Protein AF-0000000086879269 (afdb_homodimer)

Radius of gyration: 30.21 Å; Cα contacts (8 Å, |Δi|>4): 1258; chains: 2; bounding box: 96×82×68 Å

Nearest PDB structures (foldseek):
  4rk1-assembly2_D  TM=8.092E-01  e=7.010E-19  Enterococcus faecium DO
  1jhz-assembly1_B  TM=7.461E-01  e=8.870E-19  Escherichia coli
  3jvd-assembly1_B  TM=8.008E-01  e=9.709E-16  Corynebacterium glutamicum
  3jy6-assembly2_D  TM=7.521E-01  e=4.993E-14  Levilactobacillus brevis ATCC 367
  3bil-assembly1_B  TM=8.137E-01  e=2.888E-12  Corynebacterium glutamicum ATCC 13032

pLDDT: mean 89.55, std 13.69, range [25.91, 98.94]

Sequence (674 aa):
MRDIADRLGVSSVTVSKALNDKDGVSGELKEKIKVLAVQMGYRYNAAARSMKEGLTHNIGVIIPERFTGPTQSFYVRVFQRITKHLEDQGYYGILHILNVEDEEELTLPKLYSDSKVDGFIVLGQISKEYIELVQSMDVPKMFLDFYDEHSEIDSVVTDNFYAAYELTNYLVQQGHRSIAYVGNLYSTSSIQDRFLGYYKSLLEHRLPMNQDLVLNDRDERGTFIEIDLPEQLPTAFVCNCDQVAHLLVQKLTSMGIQVPLQCSVVGFDNDIYATLSDPKLTTVEVDIEQMARTAVQSMLKKIENPHRSFGRVHVKGNIIYRDSVSAAPALSDAASNMRDIADRLGVSSVTVSKALNDKDGVSGELKEKIKVLAVQMGYRYNAAARSMKEGLTHNIGVIIPERFTGPTQSFYVRVFQRITKHLEDQGYYGILHILNVEDEEELTLPKLYSDSKVDGFIVLGQISKEYIELVQSMDVPKMFLDFYDEHSEIDSVVTDNFYAAYELTNYLVQQGHRSIAYVGNLYSTSSIQDRFLGYYKSLLEHRLPMNQDLVLNDRDERGTFIEIDLPEQLPTAFVCNCDQVAHLLVQKLTSMGIQVPLQCSVVGFDNDIYATLSDPKLTTVEVDIEQMARTAVQSMLKKIENPHRSFGRVHVKGNIIYRDSVSAAPALSDAASN

Foldseek 3Di:
DVVLCVVVVHDPVQLVCLCVVHPDHDPVVSVVSVVVCVVVVVPVPCCVVCVVVVALLEEEEEEEPLQVDDPPGLQVVLQVLLQVLSVVVVHGYDYDHQYPVCLVVLPDDPCQVVVNHQEYEYEDDGDPVNVVSNVPRPHQYAYEQADDPPQQHEYEHAQLQQLLLVVLLVQVVLVFQFEAEEADCQAGRSSVSSVNSNVVNCVVVVRDDDPLRYWYQADNVRHGDDTDADPDHGQEYEYAALVSQQVVCVVCVVVVHDFNARHFYAHEQPDPSQVVHVVRHWYKHDPSNVSSNVVNVVSVVCSVPVPDHDGYHYDYIDIDDTRRHHRHDDPPPPVVD/DVVLCVVVVHDPVQLVCLCVVHPDHDPVVSVVSVVVCVVVVVPVPCCVVCVVVVALLEEEEEEEPLQVDDPPGLQVVLQVLLQVLSVVVVHGYDYDHQYPVCLVVLPDDPCQVVVNHQEYEYEDDGDPVNVVSNVPRPHQYAYEQADDPPQQHEYEHAQLQQLLLVVLLVQVVLVFQFEAEEADCQAGRSSVSSVNSNVVNCVVVVRDDDPLRYWYQADNVRHGDDTDADPDHGQEYEYAALVSQQVVCVVCVVVVHDFNQRHFYAHEQPDPSQVVHVVRHWYKHDPSNVSSNVVNVVSVVCSVPVPDHDGYHYDYIDIDDTRRHHRGDDPPPPVVD

Structure (mmCIF, N/CA/C/O backbone):
data_AF-0000000086879269-model_v1
#
loop_
_entity.id
_entity.type
_entity.pdbx_description
1 polymer 'LacI family DNA-binding transcriptional regulator'
#
loop_
_atom_site.group_PDB
_atom_site.id
_atom_site.type_symbol
_atom_site.label_atom_id
_atom_site.label_alt_id
_atom_site.label_comp_id
_atom_site.label_asym_id
_atom_site.label_entity_id
_atom_site.label_seq_id
_atom_site.pdbx_PDB_ins_code
_atom_site.Cartn_x
_atom_site.Cartn_y
_atom_site.Cartn_z
_atom_site.occupancy
_atom_site.B_iso_or_equiv
_atom_site.auth_seq_id
_atom_site.auth_comp_id
_atom_site.auth_asym_id
_atom_site.auth_atom_id
_atom_site.pdbx_PDB_model_num
ATOM 1 N N . MET A 1 1 ? 41.25 -26.234 -21.75 1 72.81 1 MET A N 1
ATOM 2 C CA . MET A 1 1 ? 42.312 -25.375 -21.219 1 72.81 1 MET A CA 1
ATOM 3 C C . MET A 1 1 ? 43.688 -25.938 -21.594 1 72.81 1 MET A C 1
ATOM 5 O O . MET A 1 1 ? 44.594 -25.203 -22.031 1 72.81 1 MET A O 1
ATOM 9 N N . ARG A 1 2 ? 43.812 -27.203 -21.5 1 80.25 2 ARG A N 1
ATOM 10 C CA . ARG A 1 2 ? 45.094 -27.797 -21.797 1 80.25 2 ARG A CA 1
ATOM 11 C C . ARG A 1 2 ? 45.438 -27.688 -23.281 1 80.25 2 ARG A C 1
ATOM 13 O O . ARG A 1 2 ? 46.562 -27.406 -23.641 1 80.25 2 ARG A O 1
ATOM 20 N N . ASP A 1 3 ? 44.438 -27.828 -24.062 1 81.19 3 ASP A N 1
ATOM 21 C CA . ASP A 1 3 ? 44.625 -27.75 -25.5 1 81.19 3 ASP A CA 1
ATOM 22 C C . ASP A 1 3 ? 45.062 -26.344 -25.922 1 81.19 3 ASP A C 1
ATOM 24 O O . ASP A 1 3 ? 45.938 -26.188 -26.766 1 81.19 3 ASP A O 1
ATOM 28 N N . ILE A 1 4 ? 44.438 -25.375 -25.25 1 84.12 4 ILE A N 1
ATOM 29 C CA . ILE A 1 4 ? 44.781 -23.984 -25.531 1 84.12 4 ILE A CA 1
ATOM 30 C C . ILE A 1 4 ? 46.219 -23.703 -25.062 1 84.12 4 ILE A C 1
ATOM 32 O O . ILE A 1 4 ? 46.969 -23.047 -25.766 1 84.12 4 ILE A O 1
ATOM 36 N N . ALA A 1 5 ? 46.5 -24.219 -23.953 1 86.5 5 ALA A N 1
ATOM 37 C CA . ALA A 1 5 ? 47.844 -24.078 -23.391 1 86.5 5 ALA A CA 1
ATOM 38 C C . ALA A 1 5 ? 48.906 -24.656 -24.312 1 86.5 5 ALA A C 1
ATOM 40 O O . ALA A 1 5 ? 49.938 -24.016 -24.578 1 86.5 5 ALA A O 1
ATOM 41 N N . ASP A 1 6 ? 48.625 -25.766 -24.812 1 85.38 6 ASP A N 1
ATOM 42 C CA . ASP A 1 6 ? 49.562 -26.469 -25.688 1 85.38 6 ASP A CA 1
ATOM 43 C C . ASP A 1 6 ? 49.75 -25.719 -27 1 85.38 6 ASP A C 1
ATOM 45 O O . ASP A 1 6 ? 50.875 -25.625 -27.5 1 85.38 6 ASP A O 1
ATOM 49 N N . ARG A 1 7 ? 48.688 -25.141 -27.438 1 84.25 7 ARG A N 1
ATOM 50 C CA . ARG A 1 7 ? 48.719 -24.469 -28.719 1 84.25 7 ARG A CA 1
ATOM 51 C C . ARG A 1 7 ? 49.5 -23.156 -28.625 1 84.25 7 ARG A C 1
ATOM 53 O O . ARG A 1 7 ? 50.125 -22.734 -29.594 1 84.25 7 ARG A O 1
ATOM 60 N N . LEU A 1 8 ? 49.375 -22.547 -27.453 1 85.56 8 LEU A N 1
ATOM 61 C CA . LEU A 1 8 ? 50 -21.234 -27.297 1 85.56 8 LEU A CA 1
ATOM 62 C C . LEU A 1 8 ? 51.312 -21.328 -26.562 1 85.56 8 LEU A C 1
ATOM 64 O O . LEU A 1 8 ? 52.031 -20.344 -26.438 1 85.56 8 LEU A O 1
ATOM 68 N N . GLY A 1 9 ? 51.656 -22.656 -26.141 1 88.31 9 GLY A N 1
ATOM 69 C CA . GLY A 1 9 ? 52.906 -22.875 -25.438 1 88.31 9 GLY A CA 1
ATOM 70 C C . GLY A 1 9 ? 52.938 -22.203 -24.078 1 88.31 9 GLY A C 1
ATOM 71 O O . GLY A 1 9 ? 54 -21.688 -23.656 1 88.31 9 GLY A O 1
ATOM 72 N N . VAL A 1 10 ? 51.844 -22.047 -23.531 1 86.12 10 VAL A N 1
ATOM 73 C CA . VAL A 1 10 ? 51.781 -21.484 -22.188 1 86.12 10 VAL A CA 1
ATOM 74 C C . VAL A 1 10 ? 51.25 -22.531 -21.203 1 86.12 10 VAL A C 1
ATOM 76 O O . VAL A 1 10 ? 50.781 -23.609 -21.625 1 86.12 10 VAL A O 1
ATOM 79 N N . SER A 1 11 ? 51.406 -22.266 -19.953 1 83.75 11 SER A N 1
ATOM 80 C CA . SER A 1 11 ? 50.875 -23.203 -18.969 1 83.75 11 SER A CA 1
ATOM 81 C C . SER A 1 11 ? 49.344 -23.156 -18.922 1 83.75 11 SER A C 1
ATOM 83 O O . SER A 1 11 ? 48.75 -22.156 -19.281 1 83.75 11 SER A O 1
ATOM 85 N N . SER A 1 12 ? 48.75 -24.281 -18.469 1 82.56 12 SER A N 1
ATOM 86 C CA . SER A 1 12 ? 47.312 -24.312 -18.281 1 82.56 12 SER A CA 1
ATOM 87 C C . SER A 1 12 ? 46.875 -23.281 -17.25 1 82.56 12 SER A C 1
ATOM 89 O O . SER A 1 12 ? 45.75 -22.75 -17.328 1 82.56 12 SER A O 1
ATOM 91 N N . VAL A 1 13 ? 47.781 -22.938 -16.375 1 83.31 13 VAL A N 1
ATOM 92 C CA . VAL A 1 13 ? 47.531 -21.922 -15.359 1 83.31 13 VAL A CA 1
ATOM 93 C C . VAL A 1 13 ? 47.438 -20.547 -16.016 1 83.31 13 VAL A C 1
ATOM 95 O O . VAL A 1 13 ? 46.562 -19.734 -15.672 1 83.31 13 VAL A O 1
ATOM 98 N N . THR A 1 14 ? 48.25 -20.328 -16.922 1 84.06 14 THR A N 1
ATOM 99 C CA . THR A 1 14 ? 48.281 -19.062 -17.656 1 84.06 14 THR A CA 1
ATOM 100 C C . THR A 1 14 ? 47.031 -18.891 -18.484 1 84.06 14 THR A C 1
ATOM 102 O O . THR A 1 14 ? 46.438 -17.797 -18.547 1 84.06 14 THR A O 1
ATOM 105 N N . VAL A 1 15 ? 46.562 -20 -19.078 1 81.56 15 VAL A N 1
ATOM 106 C CA . VAL A 1 15 ? 45.312 -19.969 -19.859 1 81.56 15 VAL A CA 1
ATOM 107 C C . VAL A 1 15 ? 44.125 -19.672 -18.938 1 81.56 15 VAL A C 1
ATOM 109 O O . VAL A 1 15 ? 43.281 -18.844 -19.266 1 81.56 15 VAL A O 1
ATOM 112 N N . SER A 1 16 ? 44.156 -20.25 -17.766 1 78.12 16 SER A N 1
ATOM 113 C CA . SER A 1 16 ? 43.094 -20.047 -16.781 1 78.12 16 SER A CA 1
ATOM 114 C C . SER A 1 16 ? 43.062 -18.594 -16.297 1 78.12 16 SER A C 1
ATOM 116 O O . SER A 1 16 ? 42 -17.984 -16.234 1 78.12 16 SER A O 1
ATOM 118 N N . LYS A 1 17 ? 44.219 -18.062 -16.078 1 80.62 17 LYS A N 1
ATOM 119 C CA . LYS A 1 17 ? 44.312 -16.672 -15.633 1 80.62 17 LYS A CA 1
ATOM 120 C C . LYS A 1 17 ? 43.844 -15.711 -16.719 1 80.62 17 LYS A C 1
ATOM 122 O O . LYS A 1 17 ? 43.125 -14.75 -16.422 1 80.62 17 LYS A O 1
ATOM 127 N N . ALA A 1 18 ? 44.188 -15.992 -17.891 1 79.25 18 ALA A N 1
ATOM 128 C CA . ALA A 1 18 ? 43.875 -15.133 -19.016 1 79.25 18 ALA A CA 1
ATOM 129 C C . ALA A 1 18 ? 42.375 -15.148 -19.297 1 79.25 18 ALA A C 1
ATOM 131 O O . ALA A 1 18 ? 41.75 -14.094 -19.5 1 79.25 18 ALA A O 1
ATOM 132 N N . LEU A 1 19 ? 41.812 -16.328 -19.234 1 77.12 19 LEU A N 1
ATOM 133 C CA . LEU A 1 19 ? 40.375 -16.484 -19.562 1 77.12 19 LEU A CA 1
ATOM 134 C C . LEU A 1 19 ? 39.5 -15.883 -18.469 1 77.12 19 LEU A C 1
ATOM 136 O O . LEU A 1 19 ? 38.406 -15.422 -18.734 1 77.12 19 LEU A O 1
ATOM 140 N N . ASN A 1 20 ? 40.125 -15.781 -17.266 1 72.5 20 ASN A N 1
ATOM 141 C CA . ASN A 1 20 ? 39.406 -15.273 -16.109 1 72.5 20 ASN A CA 1
ATOM 142 C C . ASN A 1 20 ? 39.812 -13.844 -15.766 1 72.5 20 ASN A C 1
ATOM 144 O O . ASN A 1 20 ? 39.531 -13.352 -14.68 1 72.5 20 ASN A O 1
ATOM 148 N N . ASP A 1 21 ? 40.531 -13.266 -16.578 1 74.5 21 ASP A N 1
ATOM 149 C CA . ASP A 1 21 ? 41.031 -11.891 -16.5 1 74.5 21 ASP A CA 1
ATOM 150 C C . ASP A 1 21 ? 41.75 -11.648 -15.164 1 74.5 21 ASP A C 1
ATOM 152 O O . ASP A 1 21 ? 41.594 -10.594 -14.555 1 74.5 21 ASP A O 1
ATOM 156 N N . LYS A 1 22 ? 42.406 -12.648 -14.805 1 74.06 22 LYS A N 1
ATOM 157 C CA . LYS A 1 22 ? 43.219 -12.523 -13.594 1 74.06 22 LYS A CA 1
ATOM 158 C C . LYS A 1 22 ? 44.562 -11.898 -13.906 1 74.06 22 LYS A C 1
ATOM 160 O O . LYS A 1 22 ? 45 -11.883 -15.055 1 74.06 22 LYS A O 1
ATOM 165 N N . ASP A 1 23 ? 45.188 -11.469 -12.844 1 79.38 23 ASP A N 1
ATOM 166 C CA . ASP A 1 23 ? 46.5 -10.836 -12.977 1 79.38 23 ASP A CA 1
ATOM 167 C C . ASP A 1 23 ? 47.562 -11.867 -13.297 1 79.38 23 ASP A C 1
ATOM 169 O O . ASP A 1 23 ? 47.375 -13.062 -13.07 1 79.38 23 ASP A O 1
ATOM 173 N N . GLY A 1 24 ? 48.719 -11.367 -14.109 1 80.94 24 GLY A N 1
ATOM 174 C CA . GLY A 1 24 ? 49.875 -12.227 -14.352 1 80.94 24 GLY A CA 1
ATOM 175 C C . GLY A 1 24 ? 50 -12.641 -15.805 1 80.94 24 GLY A C 1
ATOM 176 O O . GLY A 1 24 ? 50.938 -13.367 -16.156 1 80.94 24 GLY A O 1
ATOM 177 N N . VAL A 1 25 ? 48.938 -12.195 -16.547 1 81.25 25 VAL A N 1
ATOM 178 C CA . VAL A 1 25 ? 49 -12.453 -17.984 1 81.25 25 VAL A CA 1
ATOM 179 C C . VAL A 1 25 ? 48.938 -11.133 -18.75 1 81.25 25 VAL A C 1
ATOM 181 O O . VAL A 1 25 ? 48.094 -10.281 -18.438 1 81.25 25 VAL A O 1
ATOM 184 N N . SER A 1 26 ? 49.844 -10.906 -19.609 1 82.19 26 SER A N 1
ATOM 185 C CA . SER A 1 26 ? 49.875 -9.664 -20.391 1 82.19 26 SER A CA 1
ATOM 186 C C . SER A 1 26 ? 48.625 -9.508 -21.234 1 82.19 26 SER A C 1
ATOM 188 O O . SER A 1 26 ? 48 -10.5 -21.609 1 82.19 26 SER A O 1
ATOM 190 N N . GLY A 1 27 ? 48.219 -8.32 -21.469 1 82.81 27 GLY A N 1
ATOM 191 C CA . GLY A 1 27 ? 47.031 -8.039 -22.266 1 82.81 27 GLY A CA 1
ATOM 192 C C . GLY A 1 27 ? 47.031 -8.703 -23.625 1 82.81 27 GLY A C 1
ATOM 193 O O . GLY A 1 27 ? 46.031 -9.234 -24.078 1 82.81 27 GLY A O 1
ATOM 194 N N . GLU A 1 28 ? 48.156 -8.656 -24.172 1 82 28 GLU A N 1
ATOM 195 C CA . GLU A 1 28 ? 48.344 -9.242 -25.5 1 82 28 GLU A CA 1
ATOM 196 C C . GLU A 1 28 ? 48.125 -10.75 -25.469 1 82 28 GLU A C 1
ATOM 198 O O . GLU A 1 28 ? 47.438 -11.305 -26.328 1 82 28 GLU A O 1
ATOM 203 N N . LEU A 1 29 ? 48.719 -11.391 -24.516 1 83.88 29 LEU A N 1
ATOM 204 C CA . LEU A 1 29 ? 48.562 -12.844 -24.391 1 83.88 29 LEU A CA 1
ATOM 205 C C . LEU A 1 29 ? 47.156 -13.211 -23.984 1 83.88 29 LEU A C 1
ATOM 207 O O . LEU A 1 29 ? 46.594 -14.211 -24.469 1 83.88 29 LEU A O 1
ATOM 211 N N . LYS A 1 30 ? 46.438 -12.445 -23.156 1 84.19 30 LYS A N 1
ATOM 212 C CA . LYS A 1 30 ? 45.062 -12.625 -22.781 1 84.19 30 LYS A CA 1
ATOM 213 C C . LYS A 1 30 ? 44.156 -12.641 -24 1 84.19 30 LYS A C 1
ATOM 215 O O . LYS A 1 30 ? 43.281 -13.5 -24.141 1 84.19 30 LYS A O 1
ATOM 220 N N . GLU A 1 31 ? 44.438 -11.688 -24.812 1 83.06 31 GLU A N 1
ATOM 221 C CA . GLU A 1 31 ? 43.656 -11.586 -26.031 1 83.06 31 GLU A CA 1
ATOM 222 C C . GLU A 1 31 ? 43.875 -12.789 -26.938 1 83.06 31 GLU A C 1
ATOM 224 O O . GLU A 1 31 ? 42.938 -13.328 -27.516 1 83.06 31 GLU A O 1
ATOM 229 N N . LYS A 1 32 ? 45.062 -13.211 -27.109 1 84.88 32 LYS A N 1
ATOM 230 C CA . LYS A 1 32 ? 45.406 -14.359 -27.953 1 84.88 32 LYS A CA 1
ATOM 231 C C . LYS A 1 32 ? 44.75 -15.633 -27.438 1 84.88 32 LYS A C 1
ATOM 233 O O . LYS A 1 32 ? 44.25 -16.438 -28.219 1 84.88 32 LYS A O 1
ATOM 238 N N . ILE A 1 33 ? 44.781 -15.758 -26.109 1 84.19 33 ILE A N 1
ATOM 239 C CA . ILE A 1 33 ? 44.188 -16.938 -25.484 1 84.19 33 ILE A CA 1
ATOM 240 C C . ILE A 1 33 ? 42.656 -16.922 -25.688 1 84.19 33 ILE A C 1
ATOM 242 O O . ILE A 1 33 ? 42.094 -17.938 -26.047 1 84.19 33 ILE A O 1
ATOM 246 N N . LYS A 1 34 ? 42.062 -15.711 -25.562 1 79.44 34 LYS A N 1
ATOM 247 C CA . LYS A 1 34 ? 40.625 -15.594 -25.703 1 79.44 34 LYS A CA 1
ATOM 248 C C . LYS A 1 34 ? 40.188 -15.852 -27.141 1 79.44 34 LYS A C 1
ATOM 250 O O . LYS A 1 34 ? 39.188 -16.547 -27.375 1 79.44 34 LYS A O 1
ATOM 255 N N . VAL A 1 35 ? 40.906 -15.32 -28.016 1 79.88 35 VAL A N 1
ATOM 256 C CA . VAL A 1 35 ? 40.625 -15.5 -29.422 1 79.88 35 VAL A CA 1
ATOM 257 C C . VAL A 1 35 ? 40.781 -16.984 -29.797 1 79.88 35 VAL A C 1
ATOM 259 O O . VAL A 1 35 ? 39.906 -17.547 -30.484 1 79.88 35 VAL A O 1
ATOM 262 N N . LEU A 1 36 ? 41.844 -17.594 -29.359 1 81 36 LEU A N 1
ATOM 263 C CA . LEU A 1 36 ? 42.062 -19 -29.672 1 81 36 LEU A CA 1
ATOM 264 C C . LEU A 1 36 ? 41 -19.891 -29 1 81 36 LEU A C 1
ATOM 266 O O . LEU A 1 36 ? 40.562 -20.875 -29.594 1 81 36 LEU A O 1
ATOM 270 N N . ALA A 1 37 ? 40.688 -19.516 -27.75 1 76.69 37 ALA A N 1
ATOM 271 C CA . ALA A 1 37 ? 39.625 -20.25 -27.047 1 76.69 37 ALA A CA 1
ATOM 272 C C . ALA A 1 37 ? 38.344 -20.266 -27.844 1 76.69 37 ALA A C 1
ATOM 274 O O . ALA A 1 37 ? 37.688 -21.312 -27.969 1 76.69 37 ALA A O 1
ATOM 275 N N . VAL A 1 38 ? 38.031 -19.125 -28.391 1 71.69 38 VAL A N 1
ATOM 276 C CA . VAL A 1 38 ? 36.844 -19 -29.219 1 71.69 38 VAL A CA 1
ATOM 277 C C . VAL A 1 38 ? 36.969 -19.844 -30.469 1 71.69 38 VAL A C 1
ATOM 279 O O . VAL A 1 38 ? 36.062 -20.562 -30.859 1 71.69 38 VAL A O 1
ATOM 282 N N . GLN A 1 39 ? 38.062 -19.797 -31.094 1 74.69 39 GLN A N 1
ATOM 283 C CA . GLN A 1 39 ? 38.344 -20.5 -32.344 1 74.69 39 GLN A CA 1
ATOM 284 C C . GLN A 1 39 ? 38.312 -22.016 -32.125 1 74.69 39 GLN A C 1
ATOM 286 O O . GLN A 1 39 ? 37.875 -22.766 -33.031 1 74.69 39 GLN A O 1
ATOM 291 N N . MET A 1 40 ? 38.812 -22.469 -31.047 1 71.44 40 MET A N 1
ATOM 292 C CA . MET A 1 40 ? 38.875 -23.891 -30.75 1 71.44 40 MET A CA 1
ATOM 293 C C . MET A 1 40 ? 37.562 -24.391 -30.172 1 71.44 40 MET A C 1
ATOM 295 O O . MET A 1 40 ? 37.438 -25.547 -29.797 1 71.44 40 MET A O 1
ATOM 299 N N . GLY A 1 41 ? 36.656 -23.578 -30.219 1 60.38 41 GLY A N 1
ATOM 300 C CA . GLY A 1 41 ? 35.312 -23.922 -29.719 1 60.38 41 GLY A CA 1
ATOM 301 C C . GLY A 1 41 ? 35.25 -24.016 -28.219 1 60.38 41 GLY A C 1
ATOM 302 O O . GLY A 1 41 ? 34.406 -24.734 -27.672 1 60.38 41 GLY A O 1
ATOM 303 N N . TYR A 1 42 ? 36.344 -23.734 -27.75 1 49 42 TYR A N 1
ATOM 304 C CA . TYR A 1 42 ? 36.312 -23.672 -26.297 1 49 42 TYR A CA 1
ATOM 305 C C . TYR A 1 42 ? 35.188 -22.75 -25.828 1 49 42 TYR A C 1
ATOM 307 O O . TYR A 1 42 ? 35.219 -21.547 -26.109 1 49 42 TYR A O 1
ATOM 315 N N . ARG A 1 43 ? 34.094 -23.266 -26 1 43.94 43 ARG A N 1
ATOM 316 C CA . ARG A 1 43 ? 33.031 -22.531 -25.359 1 43.94 43 ARG A CA 1
ATOM 317 C C . ARG A 1 43 ? 33.281 -22.344 -23.875 1 43.94 43 ARG A C 1
ATOM 319 O O . ARG A 1 43 ? 33.531 -23.312 -23.141 1 43.94 43 ARG A O 1
ATOM 326 N N . TYR A 1 44 ? 33.969 -21.344 -23.578 1 40.06 44 TYR A N 1
ATOM 327 C CA . TYR A 1 44 ? 33.938 -21.062 -22.156 1 40.06 44 TYR A CA 1
ATOM 328 C C . TYR A 1 44 ? 32.625 -21.5 -21.516 1 40.06 44 TYR A C 1
ATOM 330 O O . TYR A 1 44 ? 31.578 -20.906 -21.781 1 40.06 44 TYR A O 1
ATOM 338 N N . ASN A 1 45 ? 32.375 -22.734 -21.688 1 38.47 45 ASN A N 1
ATOM 339 C CA . ASN A 1 45 ? 31.109 -23.266 -21.141 1 38.47 45 ASN A CA 1
ATOM 340 C C . ASN A 1 45 ? 30.797 -22.672 -19.766 1 38.47 45 ASN A C 1
ATOM 342 O O . ASN A 1 45 ? 31.703 -22.5 -18.938 1 38.47 45 ASN A O 1
ATOM 346 N N . ALA A 1 46 ? 29.906 -21.828 -19.734 1 41.62 46 ALA A N 1
ATOM 347 C CA . ALA A 1 46 ? 29.344 -21.359 -18.484 1 41.62 46 ALA A CA 1
ATOM 348 C C . ALA A 1 46 ? 29.5 -22.406 -17.375 1 41.62 46 ALA A C 1
ATOM 350 O O . ALA A 1 46 ? 29.672 -22.062 -16.203 1 41.62 46 ALA A O 1
ATOM 351 N N . ALA A 1 47 ? 29.562 -23.656 -17.703 1 42 47 ALA A N 1
ATOM 352 C CA . ALA A 1 47 ? 29.75 -24.75 -16.75 1 42 47 ALA A CA 1
ATOM 353 C C . ALA A 1 47 ? 31.156 -24.75 -16.172 1 42 47 ALA A C 1
ATOM 355 O O . ALA A 1 47 ? 31.344 -25.016 -14.977 1 42 47 ALA A O 1
ATOM 356 N N . ALA A 1 48 ? 32.125 -24.578 -16.891 1 43.41 48 ALA A N 1
ATOM 357 C CA . ALA A 1 48 ? 33.5 -24.562 -16.391 1 43.41 48 ALA A CA 1
ATOM 358 C C . ALA A 1 48 ? 33.75 -23.328 -15.516 1 43.41 48 ALA A C 1
ATOM 360 O O . ALA A 1 48 ? 34.469 -23.406 -14.516 1 43.41 48 ALA A O 1
ATOM 361 N N . ARG A 1 49 ? 33.281 -22.203 -15.883 1 41.75 49 ARG A N 1
ATOM 362 C CA . ARG A 1 49 ? 33.406 -21.031 -15.016 1 41.75 49 ARG A CA 1
ATOM 363 C C . ARG A 1 49 ? 32.625 -21.25 -13.719 1 41.75 49 ARG A C 1
ATOM 365 O O . ARG A 1 49 ? 33.062 -20.797 -12.656 1 41.75 49 ARG A O 1
ATOM 372 N N . SER A 1 50 ? 31.391 -21.906 -13.852 1 48.81 50 SER A N 1
ATOM 373 C CA . SER A 1 50 ? 30.562 -22.25 -12.703 1 48.81 50 SER A CA 1
ATOM 374 C C . SER A 1 50 ? 31.359 -23.062 -11.68 1 48.81 50 SER A C 1
ATOM 376 O O . SER A 1 50 ? 31.188 -22.891 -10.477 1 48.81 50 SER A O 1
ATOM 378 N N . MET A 1 51 ? 32.281 -23.938 -12.211 1 46.28 51 MET A N 1
ATOM 379 C CA . MET A 1 51 ? 33.062 -24.812 -11.336 1 46.28 51 MET A CA 1
ATOM 380 C C . MET A 1 51 ? 34 -24 -10.477 1 46.28 51 MET A C 1
ATOM 382 O O . MET A 1 51 ? 34.25 -24.328 -9.312 1 46.28 51 MET A O 1
ATOM 386 N N . LYS A 1 52 ? 34.5 -23.047 -11.062 1 48.44 52 LYS A N 1
ATOM 387 C CA . LYS A 1 52 ? 35.5 -22.328 -10.266 1 48.44 52 LYS A CA 1
ATOM 388 C C . LYS A 1 52 ? 34.812 -21.438 -9.227 1 48.44 52 LYS A C 1
ATOM 390 O O . LYS A 1 52 ? 35.312 -21.297 -8.109 1 48.44 52 LYS A O 1
ATOM 395 N N . GLU A 1 53 ? 33.719 -20.844 -9.609 1 61.91 53 GLU A N 1
ATOM 396 C CA . GLU A 1 53 ? 33.062 -19.938 -8.68 1 61.91 53 GLU A CA 1
ATOM 397 C C . GLU A 1 53 ? 31.984 -20.641 -7.871 1 61.91 53 GLU A C 1
ATOM 399 O O . GLU A 1 53 ? 31.484 -20.094 -6.875 1 61.91 53 GLU A O 1
ATOM 404 N N . GLY A 1 54 ? 31.766 -22 -8.227 1 79.44 54 GLY A N 1
ATOM 405 C CA . GLY A 1 54 ? 30.75 -22.766 -7.523 1 79.44 54 GLY A CA 1
ATOM 406 C C . GLY A 1 54 ? 29.328 -22.359 -7.891 1 79.44 54 GLY A C 1
ATOM 407 O O . GLY A 1 54 ? 28.375 -22.688 -7.188 1 79.44 54 GLY A O 1
ATOM 408 N N . LEU A 1 55 ? 29.297 -21.516 -9.023 1 87.5 55 LEU A N 1
ATOM 409 C CA . LEU A 1 55 ? 27.984 -21.062 -9.477 1 87.5 55 LEU A CA 1
ATOM 410 C C . LEU A 1 55 ? 27.594 -21.734 -10.789 1 87.5 55 LEU A C 1
ATOM 412 O O . LEU A 1 55 ? 28.453 -21.953 -11.648 1 87.5 55 LEU A O 1
ATOM 416 N N . THR A 1 56 ? 26.297 -22.016 -11.039 1 91.19 56 THR A N 1
ATOM 417 C CA . THR A 1 56 ? 25.766 -22.625 -12.258 1 91.19 56 THR A CA 1
ATOM 418 C C . THR A 1 56 ? 25.438 -21.562 -13.297 1 91.19 56 THR A C 1
ATOM 420 O O . THR A 1 56 ? 25.312 -21.859 -14.484 1 91.19 56 THR A O 1
ATOM 423 N N . HIS A 1 57 ? 25.141 -20.406 -12.828 1 93.5 57 HIS A N 1
ATOM 424 C CA . HIS A 1 57 ? 24.672 -19.266 -13.625 1 93.5 57 HIS A CA 1
ATOM 425 C C . HIS A 1 57 ? 23.281 -19.531 -14.195 1 93.5 57 HIS A C 1
ATOM 427 O O . HIS A 1 57 ? 22.969 -19.094 -15.305 1 93.5 57 HIS A O 1
ATOM 433 N N . ASN A 1 58 ? 22.5 -20.344 -13.5 1 94.5 58 ASN A N 1
ATOM 434 C CA . ASN A 1 58 ? 21.094 -20.609 -13.789 1 94.5 58 ASN A CA 1
ATOM 435 C C . ASN A 1 58 ? 20.188 -20.125 -12.656 1 94.5 58 ASN A C 1
ATOM 437 O O . ASN A 1 58 ? 20.531 -20.266 -11.477 1 94.5 58 ASN A O 1
ATOM 441 N N . ILE A 1 59 ? 19.094 -19.531 -13.109 1 97.5 59 ILE A N 1
ATOM 442 C CA . ILE A 1 59 ? 18.062 -19.172 -12.148 1 97.5 59 ILE A CA 1
ATOM 443 C C . ILE A 1 59 ? 16.781 -19.969 -12.453 1 97.5 59 ILE A C 1
ATOM 445 O O . ILE A 1 59 ? 16.344 -20.016 -13.602 1 97.5 59 ILE A O 1
ATOM 449 N N . GLY A 1 60 ? 16.281 -20.703 -11.484 1 97.56 60 GLY A N 1
ATOM 450 C CA . GLY A 1 60 ? 15 -21.375 -11.633 1 97.56 60 GLY A CA 1
ATOM 451 C C . GLY A 1 60 ? 13.812 -20.438 -11.445 1 97.56 60 GLY A C 1
ATOM 452 O O . GLY A 1 60 ? 13.773 -19.672 -10.484 1 97.56 60 GLY A O 1
ATOM 453 N N . VAL A 1 61 ? 12.914 -20.469 -12.398 1 97.31 61 VAL A N 1
ATOM 454 C CA . VAL A 1 61 ? 11.672 -19.734 -12.281 1 97.31 61 VAL A CA 1
ATOM 455 C C . VAL A 1 61 ? 10.492 -20.688 -12.156 1 97.31 61 VAL A C 1
ATOM 457 O O . VAL A 1 61 ? 10.227 -21.484 -13.062 1 97.31 61 VAL A O 1
ATOM 460 N N . ILE A 1 62 ? 9.836 -20.641 -10.992 1 96.88 62 ILE A N 1
ATOM 461 C CA . ILE A 1 62 ? 8.727 -21.531 -10.703 1 96.88 62 ILE A CA 1
ATOM 462 C C . ILE A 1 62 ? 7.398 -20.828 -10.961 1 96.88 62 ILE A C 1
ATOM 464 O O . ILE A 1 62 ? 7.156 -19.734 -10.43 1 96.88 62 ILE A O 1
ATOM 468 N N . ILE A 1 63 ? 6.539 -21.391 -11.812 1 93.94 63 ILE A N 1
ATOM 469 C CA . ILE A 1 63 ? 5.195 -20.891 -12.062 1 93.94 63 ILE A CA 1
ATOM 470 C C . ILE A 1 63 ? 4.172 -21.984 -11.789 1 93.94 63 ILE A C 1
ATOM 472 O O . ILE A 1 63 ? 4.242 -23.078 -12.359 1 93.94 63 ILE A O 1
ATOM 476 N N . PRO A 1 64 ? 3.23 -21.719 -10.867 1 92.56 64 PRO A N 1
ATOM 477 C CA . PRO A 1 64 ? 2.16 -22.703 -10.711 1 92.56 64 PRO A CA 1
ATOM 478 C C . PRO A 1 64 ? 1.387 -22.953 -12 1 92.56 64 PRO A C 1
ATOM 480 O O . PRO A 1 64 ? 1.121 -22.016 -12.758 1 92.56 64 PRO A O 1
ATOM 483 N N . GLU A 1 65 ? 1.052 -24.141 -12.203 1 87.56 65 GLU A N 1
ATOM 484 C CA . GLU A 1 65 ? 0.43 -24.578 -13.453 1 87.56 65 GLU A CA 1
ATOM 485 C C . GLU A 1 65 ? -0.873 -23.828 -13.711 1 87.56 65 GLU A C 1
ATOM 487 O O . GLU A 1 65 ? -1.205 -23.516 -14.852 1 87.56 65 GLU A O 1
ATOM 492 N N . ARG A 1 66 ? -1.57 -23.406 -12.664 1 83.94 66 ARG A N 1
ATOM 493 C CA . ARG A 1 66 ? -2.863 -22.734 -12.797 1 83.94 66 ARG A CA 1
ATOM 494 C C . ARG A 1 66 ? -2.709 -21.344 -13.406 1 83.94 66 ARG A C 1
ATOM 496 O O . ARG A 1 66 ? -3.686 -20.75 -13.867 1 83.94 66 ARG A O 1
ATOM 503 N N . PHE A 1 67 ? -1.501 -20.875 -13.422 1 84.12 67 PHE A N 1
ATOM 504 C CA . PHE A 1 67 ? -1.277 -19.547 -13.984 1 84.12 67 PHE A CA 1
ATOM 505 C C . PHE A 1 67 ? -0.755 -19.625 -15.414 1 84.12 67 PHE A C 1
ATOM 507 O O . PHE A 1 67 ? -0.459 -18.609 -16.031 1 84.12 67 PHE A O 1
ATOM 514 N N . THR A 1 68 ? -0.547 -20.828 -15.969 1 76.38 68 THR A N 1
ATOM 515 C CA . THR A 1 68 ? 0.027 -21.016 -17.297 1 76.38 68 THR A CA 1
ATOM 516 C C . THR A 1 68 ? -1.06 -21.344 -18.312 1 76.38 68 THR A C 1
ATOM 518 O O . THR A 1 68 ? -0.769 -21.875 -19.391 1 76.38 68 THR A O 1
ATOM 521 N N . GLY A 1 69 ? -2.232 -21 -18.078 1 67.62 69 GLY A N 1
ATOM 522 C CA . GLY A 1 69 ? -3.299 -21.344 -19.016 1 67.62 69 GLY A CA 1
ATOM 523 C C . GLY A 1 69 ? -3.045 -20.859 -20.422 1 67.62 69 GLY A C 1
ATOM 524 O O . GLY A 1 69 ? -1.99 -20.281 -20.703 1 67.62 69 GLY A O 1
ATOM 525 N N . PRO A 1 70 ? -3.781 -21.406 -21.406 1 52.97 70 PRO A N 1
ATOM 526 C CA . PRO A 1 70 ? -3.564 -21.297 -22.859 1 52.97 70 PRO A CA 1
ATOM 527 C C . PRO A 1 70 ? -3.287 -19.859 -23.312 1 52.97 70 PRO A C 1
ATOM 529 O O . PRO A 1 70 ? -2.646 -19.656 -24.344 1 52.97 70 PRO A O 1
ATOM 532 N N . THR A 1 71 ? -3.934 -18.969 -22.891 1 50.59 71 THR A N 1
ATOM 533 C CA . THR A 1 71 ? -3.674 -17.641 -23.453 1 50.59 71 THR A CA 1
ATOM 534 C C . THR A 1 71 ? -2.457 -17 -22.781 1 50.59 71 THR A C 1
ATOM 536 O O . THR A 1 71 ? -2.166 -17.281 -21.609 1 50.59 71 THR A O 1
ATOM 539 N N . GLN A 1 72 ? -1.515 -16.484 -23.719 1 55.19 72 GLN A N 1
ATOM 540 C CA . GLN A 1 72 ? -0.297 -15.789 -23.328 1 55.19 72 GLN A CA 1
ATOM 541 C C . GLN A 1 72 ? -0.501 -15.023 -22.016 1 55.19 72 GLN A C 1
ATOM 543 O O . GLN A 1 72 ? -0.919 -13.867 -22.031 1 55.19 72 GLN A O 1
ATOM 548 N N . SER A 1 73 ? -0.25 -15.758 -20.859 1 72.94 73 SER A N 1
ATOM 549 C CA . SER A 1 73 ? -0.606 -15.344 -19.516 1 72.94 73 SER A CA 1
ATOM 550 C C . SER A 1 73 ? 0.375 -14.312 -18.969 1 72.94 73 SER A C 1
ATOM 552 O O . SER A 1 73 ? 1.481 -14.164 -19.5 1 72.94 73 SER A O 1
ATOM 554 N N . PHE A 1 74 ? 0.007 -13.203 -18.547 1 80.62 74 PHE A N 1
ATOM 555 C CA . PHE A 1 74 ? 0.792 -12.273 -17.75 1 80.62 74 PHE A CA 1
ATOM 556 C C . PHE A 1 74 ? 2.068 -12.938 -17.25 1 80.62 74 PHE A C 1
ATOM 558 O O . PHE A 1 74 ? 3.16 -12.383 -17.391 1 80.62 74 PHE A O 1
ATOM 565 N N . TYR A 1 75 ? 2.094 -14.172 -17 1 86.25 75 TYR A N 1
ATOM 566 C CA . TYR A 1 75 ? 3.213 -14.828 -16.328 1 86.25 75 TYR A CA 1
ATOM 567 C C . TYR A 1 75 ? 4.258 -15.281 -17.344 1 86.25 75 TYR A C 1
ATOM 569 O O . TYR A 1 75 ? 5.461 -15.242 -17.062 1 86.25 75 TYR A O 1
ATOM 577 N N . VAL A 1 76 ? 3.77 -15.703 -18.453 1 82.69 76 VAL A N 1
ATOM 578 C CA . VAL A 1 76 ? 4.711 -16.094 -19.5 1 82.69 76 VAL A CA 1
ATOM 579 C C . VAL A 1 76 ? 5.465 -14.852 -20 1 82.69 76 VAL A C 1
ATOM 581 O O . VAL A 1 76 ? 6.672 -14.914 -20.25 1 82.69 76 VAL A O 1
ATOM 584 N N . ARG A 1 77 ? 4.77 -13.805 -20.109 1 86.06 77 ARG A N 1
ATOM 585 C CA . ARG A 1 77 ? 5.391 -12.555 -20.531 1 86.06 77 ARG A CA 1
ATOM 586 C C . ARG A 1 77 ? 6.434 -12.094 -19.516 1 86.06 77 ARG A C 1
ATOM 588 O O . ARG A 1 77 ? 7.512 -11.625 -19.891 1 86.06 77 ARG A O 1
ATOM 595 N N . VAL A 1 78 ? 6.105 -12.219 -18.297 1 92.75 78 VAL A N 1
ATOM 596 C CA . VAL A 1 78 ? 7.051 -11.836 -17.25 1 92.75 78 VAL A CA 1
ATOM 597 C C . VAL A 1 78 ? 8.289 -12.727 -17.328 1 92.75 78 VAL A C 1
ATOM 599 O O . VAL A 1 78 ? 9.422 -12.227 -17.25 1 92.75 78 VAL A O 1
ATOM 602 N N . PHE A 1 79 ? 8.055 -14.008 -17.531 1 91.75 79 PHE A N 1
ATOM 603 C CA . PHE A 1 79 ? 9.164 -14.945 -17.641 1 91.75 79 PHE A CA 1
ATOM 604 C C . PHE A 1 79 ? 10.086 -14.57 -18.797 1 91.75 79 PHE A C 1
ATOM 606 O O . PHE A 1 79 ? 11.312 -14.594 -18.656 1 91.75 79 PHE A O 1
ATOM 613 N N . GLN A 1 80 ? 9.484 -14.188 -19.875 1 89.81 80 GLN A N 1
ATOM 614 C CA . GLN A 1 80 ? 10.266 -13.797 -21.047 1 89.81 80 GLN A CA 1
ATOM 615 C C . GLN A 1 80 ? 11.148 -12.586 -20.734 1 89.81 80 GLN A C 1
ATOM 617 O O . GLN A 1 80 ? 12.305 -12.539 -21.141 1 89.81 80 GLN A O 1
ATOM 622 N N . ARG A 1 81 ? 10.578 -11.68 -20.031 1 94.69 81 ARG A N 1
ATOM 623 C CA . ARG A 1 81 ? 11.344 -10.484 -19.672 1 94.69 81 ARG A CA 1
ATOM 624 C C . ARG A 1 81 ? 12.438 -10.812 -18.672 1 94.69 81 ARG A C 1
ATOM 626 O O . ARG A 1 81 ? 13.539 -10.266 -18.734 1 94.69 81 ARG A O 1
ATOM 633 N N . ILE A 1 82 ? 12.164 -11.711 -17.766 1 96.94 82 ILE A N 1
ATOM 634 C CA . ILE A 1 82 ? 13.164 -12.172 -16.812 1 96.94 82 ILE A CA 1
ATOM 635 C C . ILE A 1 82 ? 14.352 -12.781 -17.547 1 96.94 82 ILE A C 1
ATOM 637 O O . ILE A 1 82 ? 15.508 -12.445 -17.266 1 96.94 82 ILE A O 1
ATOM 641 N N . THR A 1 83 ? 14.047 -13.672 -18.469 1 94.62 83 THR A N 1
ATOM 642 C CA . THR A 1 83 ? 15.094 -14.391 -19.188 1 94.62 83 THR A CA 1
ATOM 643 C C . THR A 1 83 ? 15.961 -13.422 -20 1 94.62 83 THR A C 1
ATOM 645 O O . THR A 1 83 ? 17.172 -13.594 -20.062 1 94.62 83 THR A O 1
ATOM 648 N N . LYS A 1 84 ? 15.344 -12.453 -20.531 1 93.44 84 LYS A N 1
ATOM 649 C CA . LYS A 1 84 ? 16.094 -11.453 -21.281 1 93.44 84 LYS A CA 1
ATOM 650 C C . LYS A 1 84 ? 17.078 -10.703 -20.375 1 93.44 84 LYS A C 1
ATOM 652 O O . LYS A 1 84 ? 18.25 -10.531 -20.734 1 93.44 84 LYS A O 1
ATOM 657 N N . HIS A 1 85 ? 16.672 -10.281 -19.234 1 96.69 85 HIS A N 1
ATOM 658 C CA . HIS A 1 85 ? 17.531 -9.562 -18.297 1 96.69 85 HIS A CA 1
ATOM 659 C C . HIS A 1 85 ? 18.641 -10.461 -17.766 1 96.69 85 HIS A C 1
ATOM 661 O O . HIS A 1 85 ? 19.75 -10 -17.531 1 96.69 85 HIS A O 1
ATOM 667 N N . LEU A 1 86 ? 18.297 -11.727 -17.578 1 95.5 86 LEU A N 1
ATOM 668 C CA . LEU A 1 86 ? 19.297 -12.68 -17.109 1 95.5 86 LEU A CA 1
ATOM 669 C C . LEU A 1 86 ? 20.391 -12.883 -18.156 1 95.5 86 LEU A C 1
ATOM 671 O O . LEU A 1 86 ? 21.578 -12.883 -17.828 1 95.5 86 LEU A O 1
ATOM 675 N N . GLU A 1 87 ? 19.953 -13 -19.344 1 91.19 87 GLU A N 1
ATOM 676 C CA . GLU A 1 87 ? 20.891 -13.211 -20.438 1 91.19 87 GLU A CA 1
ATOM 677 C C . GLU A 1 87 ? 21.891 -12.062 -20.547 1 91.19 87 GLU A C 1
ATOM 679 O O . GLU A 1 87 ? 23.078 -12.289 -20.766 1 91.19 87 GLU A O 1
ATOM 684 N N . ASP A 1 88 ? 21.391 -10.938 -20.328 1 92.25 88 ASP A N 1
ATOM 685 C CA . ASP A 1 88 ? 22.219 -9.742 -20.375 1 92.25 88 ASP A CA 1
ATOM 686 C C . ASP A 1 88 ? 23.297 -9.789 -19.297 1 92.25 88 ASP A C 1
ATOM 688 O O . ASP A 1 88 ? 24.312 -9.094 -19.391 1 92.25 88 ASP A O 1
ATOM 692 N N . GLN A 1 89 ? 23.109 -10.641 -18.312 1 92.94 89 GLN A N 1
ATOM 693 C CA . GLN A 1 89 ? 24.031 -10.719 -17.188 1 92.94 89 GLN A CA 1
ATOM 694 C C . GLN A 1 89 ? 24.781 -12.047 -17.188 1 92.94 89 GLN A C 1
ATOM 696 O O . GLN A 1 89 ? 25.422 -12.406 -16.203 1 92.94 89 GLN A O 1
ATOM 701 N N . GLY A 1 90 ? 24.609 -12.812 -18.266 1 92 90 GLY A N 1
ATOM 702 C CA . GLY A 1 90 ? 25.312 -14.078 -18.406 1 92 90 GLY A CA 1
ATOM 703 C C . GLY A 1 90 ? 24.656 -15.219 -17.641 1 92 90 GLY A C 1
ATOM 704 O O . GLY A 1 90 ? 25.297 -16.219 -17.328 1 92 90 GLY A O 1
ATOM 705 N N . TYR A 1 91 ? 23.438 -15.008 -17.25 1 92.88 91 TYR A N 1
ATOM 706 C CA . TYR A 1 91 ? 22.641 -16.047 -16.578 1 92.88 91 TYR A CA 1
ATOM 707 C C . TYR A 1 91 ? 21.547 -16.578 -17.5 1 92.88 91 TYR A C 1
ATOM 709 O O . TYR A 1 91 ? 21.203 -15.93 -18.5 1 92.88 91 TYR A O 1
ATOM 717 N N . TYR A 1 92 ? 21.094 -17.812 -17.156 1 91.94 92 TYR A N 1
ATOM 718 C CA . TYR A 1 92 ? 19.984 -18.391 -17.891 1 91.94 92 TYR A CA 1
ATOM 719 C C . TYR A 1 92 ? 18.812 -18.719 -16.969 1 91.94 92 TYR A C 1
ATOM 721 O O . TYR A 1 92 ? 19.031 -19.094 -15.805 1 91.94 92 TYR A O 1
ATOM 729 N N . GLY A 1 93 ? 17.609 -18.5 -17.516 1 95.19 93 GLY A N 1
ATOM 730 C CA . GLY A 1 93 ? 16.406 -18.859 -16.766 1 95.19 93 GLY A CA 1
ATOM 731 C C . GLY A 1 93 ? 15.859 -20.219 -17.141 1 95.19 93 GLY A C 1
ATOM 732 O O . GLY A 1 93 ? 15.719 -20.531 -18.328 1 95.19 93 GLY A O 1
ATOM 733 N N . ILE A 1 94 ? 15.625 -21.031 -16.125 1 92.56 94 ILE A N 1
ATOM 734 C CA . ILE A 1 94 ? 15.008 -22.328 -16.344 1 92.56 94 ILE A CA 1
ATOM 735 C C . ILE A 1 94 ? 13.578 -22.328 -15.789 1 92.56 94 ILE A C 1
ATOM 737 O O . ILE A 1 94 ? 13.375 -22.094 -14.594 1 92.56 94 ILE A O 1
ATOM 741 N N . LEU A 1 95 ? 12.617 -22.594 -16.703 1 92.69 95 LEU A N 1
ATOM 742 C CA . LEU A 1 95 ? 11.211 -22.578 -16.312 1 92.69 95 LEU A CA 1
ATOM 743 C C . LEU A 1 95 ? 10.805 -23.906 -15.68 1 92.69 95 LEU A C 1
ATOM 745 O O . LEU A 1 95 ? 11.086 -24.969 -16.234 1 92.69 95 LEU A O 1
ATOM 749 N N . HIS A 1 96 ? 10.273 -23.844 -14.539 1 93.19 96 HIS A N 1
ATOM 750 C CA . HIS A 1 96 ? 9.664 -25 -13.883 1 93.19 96 HIS A CA 1
ATOM 751 C C . HIS A 1 96 ? 8.18 -24.766 -13.625 1 93.19 96 HIS A C 1
ATOM 753 O O . HIS A 1 96 ? 7.816 -23.922 -12.797 1 93.19 96 HIS A O 1
ATOM 759 N N . ILE A 1 97 ? 7.359 -25.484 -14.305 1 91.62 97 ILE A N 1
ATOM 760 C CA . ILE A 1 97 ? 5.926 -25.422 -14.055 1 91.62 97 ILE A CA 1
ATOM 761 C C . ILE A 1 97 ? 5.57 -26.328 -12.867 1 91.62 97 ILE A C 1
ATOM 763 O O . ILE A 1 97 ? 5.754 -27.547 -12.938 1 91.62 97 ILE A O 1
ATOM 767 N N . LEU A 1 98 ? 5.102 -25.766 -11.812 1 95.12 98 LEU A N 1
ATOM 768 C CA . LEU A 1 98 ? 4.719 -26.5 -10.617 1 95.12 98 LEU A CA 1
ATOM 769 C C . LEU A 1 98 ? 3.307 -27.062 -10.75 1 95.12 98 LEU A C 1
ATOM 771 O O . LEU A 1 98 ? 2.326 -26.312 -10.68 1 95.12 98 LEU A O 1
ATOM 775 N N . ASN A 1 99 ? 3.201 -28.297 -10.938 1 91.81 99 ASN A N 1
ATOM 776 C CA . ASN A 1 99 ? 1.87 -28.891 -11.07 1 91.81 99 ASN A CA 1
ATOM 777 C C . ASN A 1 99 ? 1.171 -29 -9.719 1 91.81 99 ASN A C 1
ATOM 779 O O . ASN A 1 99 ? 1.81 -28.891 -8.672 1 91.81 99 ASN A O 1
ATOM 783 N N . VAL A 1 100 ? -0.085 -29.25 -9.789 1 90.56 100 VAL A N 1
ATOM 784 C CA . VAL A 1 100 ? -0.938 -29.266 -8.602 1 90.56 100 VAL A CA 1
ATOM 785 C C . VAL A 1 100 ? -0.496 -30.375 -7.652 1 90.56 100 VAL A C 1
ATOM 787 O O . VAL A 1 100 ? -0.427 -30.172 -6.438 1 90.56 100 VAL A O 1
ATOM 790 N N . GLU A 1 101 ? -0.208 -31.516 -8.18 1 94.12 101 GLU A N 1
ATOM 791 C CA . GLU A 1 101 ? 0.194 -32.656 -7.371 1 94.12 101 GLU A CA 1
ATOM 792 C C . GLU A 1 101 ? 1.47 -32.375 -6.586 1 94.12 101 GLU A C 1
ATOM 794 O O . GLU A 1 101 ? 1.537 -32.625 -5.383 1 94.12 101 GLU A O 1
ATOM 799 N N . ASP A 1 102 ? 2.482 -31.859 -7.281 1 95.69 102 ASP A N 1
ATOM 800 C CA . ASP A 1 102 ? 3.75 -31.547 -6.633 1 95.69 102 ASP A CA 1
ATOM 801 C C . ASP A 1 102 ? 3.561 -30.469 -5.555 1 95.69 102 ASP A C 1
ATOM 803 O O . ASP A 1 102 ? 4.215 -30.516 -4.512 1 95.69 102 ASP A O 1
ATOM 807 N N . GLU A 1 103 ? 2.75 -29.469 -5.812 1 95.38 103 GLU A N 1
ATOM 808 C CA . GLU A 1 103 ? 2.48 -28.438 -4.82 1 95.38 103 GLU A CA 1
ATOM 809 C C . GLU A 1 103 ? 1.808 -29.016 -3.58 1 95.38 103 GLU A C 1
ATOM 811 O O . GLU A 1 103 ? 2.209 -28.719 -2.453 1 95.38 103 GLU A O 1
ATOM 816 N N . GLU A 1 104 ? 0.832 -29.891 -3.791 1 94.62 104 GLU A N 1
ATOM 817 C CA . GLU A 1 104 ? 0.078 -30.484 -2.691 1 94.62 104 GLU A CA 1
ATOM 818 C C . GLU A 1 104 ? 0.937 -31.484 -1.908 1 94.62 104 GLU A C 1
ATOM 820 O O . GLU A 1 104 ? 0.823 -31.578 -0.685 1 94.62 104 GLU A O 1
ATOM 825 N N . GLU A 1 105 ? 1.78 -32.156 -2.639 1 97.25 105 GLU A N 1
ATOM 826 C CA . GLU A 1 105 ? 2.611 -33.188 -2.018 1 97.25 105 GLU A CA 1
ATOM 827 C C . GLU A 1 105 ? 3.918 -32.625 -1.494 1 97.25 105 GLU A C 1
ATOM 829 O O . GLU A 1 105 ? 4.754 -33.344 -0.942 1 97.25 105 GLU A O 1
ATOM 834 N N . LEU A 1 106 ? 4.066 -31.297 -1.668 1 96.88 106 LEU A N 1
ATOM 835 C CA . LEU A 1 106 ? 5.242 -30.578 -1.194 1 96.88 106 LEU A CA 1
ATOM 836 C C . LEU A 1 106 ? 6.52 -31.172 -1.771 1 96.88 106 LEU A C 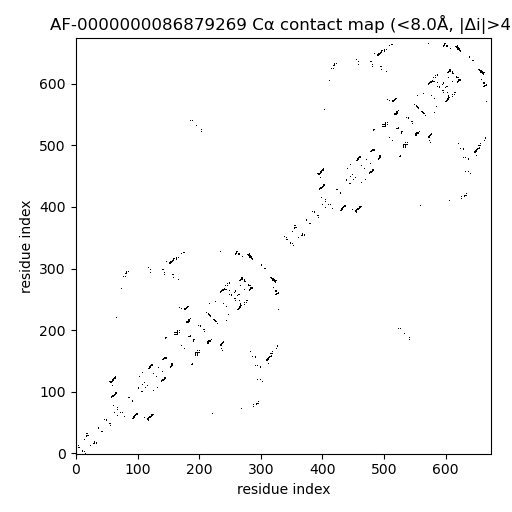1
ATOM 838 O O . LEU A 1 106 ? 7.449 -31.5 -1.028 1 96.88 106 LEU A O 1
ATOM 842 N N . THR A 1 107 ? 6.539 -31.375 -3.047 1 95.94 107 THR A N 1
ATOM 843 C CA . THR A 1 107 ? 7.699 -31.875 -3.781 1 95.94 107 THR A CA 1
ATOM 844 C C . THR A 1 107 ? 8.484 -30.719 -4.406 1 95.94 107 THR A C 1
ATOM 846 O O . THR A 1 107 ? 7.941 -29.953 -5.215 1 95.94 107 THR A O 1
ATOM 849 N N . LEU A 1 108 ? 9.734 -30.625 -4.039 1 95.62 108 LEU A N 1
ATOM 850 C CA . LEU A 1 108 ? 10.578 -29.578 -4.613 1 95.62 108 LEU A CA 1
ATOM 851 C C . LEU A 1 108 ? 11.008 -29.953 -6.031 1 95.62 108 LEU A C 1
ATOM 853 O O . LEU A 1 108 ? 11.07 -31.125 -6.379 1 95.62 108 LEU A O 1
ATOM 857 N N . PRO A 1 109 ? 11.336 -28.906 -6.844 1 93.88 109 PRO A N 1
ATOM 858 C CA . PRO A 1 109 ? 11.805 -29.203 -8.203 1 93.88 109 PRO A CA 1
ATOM 859 C C . PRO A 1 109 ? 13.125 -29.969 -8.219 1 93.88 109 PRO A C 1
ATOM 861 O O . PRO A 1 109 ? 13.992 -29.734 -7.387 1 93.88 109 PRO A O 1
ATOM 864 N N . LYS A 1 110 ? 13.258 -30.828 -9.164 1 90.75 110 LYS A N 1
ATOM 865 C CA . LYS A 1 110 ? 14.516 -31.562 -9.352 1 90.75 110 LYS A CA 1
ATOM 866 C C . LYS A 1 110 ? 15.68 -30.609 -9.57 1 90.75 110 LYS A C 1
ATOM 868 O O . LYS A 1 110 ? 16.812 -30.891 -9.195 1 90.75 110 LYS A O 1
ATOM 873 N N . LEU A 1 111 ? 15.367 -29.438 -10.164 1 90.75 111 LEU A N 1
ATOM 874 C CA . LEU A 1 111 ? 16.359 -28.391 -10.359 1 90.75 111 LEU A CA 1
ATOM 875 C C . LEU A 1 111 ? 17.078 -28.078 -9.047 1 90.75 111 LEU A C 1
ATOM 877 O O . LEU A 1 111 ? 18.266 -27.734 -9.047 1 90.75 111 LEU A O 1
ATOM 881 N N . TYR A 1 112 ? 16.359 -28.125 -7.949 1 93.06 112 TYR A N 1
ATOM 882 C CA . TYR A 1 112 ? 16.906 -27.828 -6.629 1 93.06 112 TYR A CA 1
ATOM 883 C C . TYR A 1 112 ? 17.766 -29 -6.113 1 93.06 112 TYR A C 1
ATOM 885 O O . TYR A 1 112 ? 18.906 -28.797 -5.723 1 93.06 112 TYR A O 1
ATOM 893 N N . SER A 1 113 ? 17.219 -30.188 -6.141 1 90.56 113 SER A N 1
ATOM 894 C CA . SER A 1 113 ? 17.922 -31.344 -5.602 1 90.56 113 SER A CA 1
ATOM 895 C C . SER A 1 113 ? 19.203 -31.641 -6.387 1 90.56 113 SER A C 1
ATOM 897 O O . SER A 1 113 ? 20.188 -32.094 -5.82 1 90.56 113 SER A O 1
ATOM 899 N N . ASP A 1 114 ? 19.219 -31.266 -7.676 1 90.69 114 ASP A N 1
ATOM 900 C CA . ASP A 1 114 ? 20.359 -31.547 -8.539 1 90.69 114 ASP A CA 1
ATOM 901 C C . ASP A 1 114 ? 21.344 -30.375 -8.555 1 90.69 114 ASP A C 1
ATOM 903 O O . ASP A 1 114 ? 22.328 -30.391 -9.281 1 90.69 114 ASP A O 1
ATOM 907 N N . SER A 1 115 ? 21.031 -29.344 -7.832 1 91 115 SER A N 1
ATOM 908 C CA . SER A 1 115 ? 21.875 -28.156 -7.715 1 91 115 SER A CA 1
ATOM 909 C C . SER A 1 115 ? 22.172 -27.547 -9.086 1 91 115 SER A C 1
ATOM 911 O O . SER A 1 115 ? 23.328 -27.266 -9.414 1 91 115 SER A O 1
ATOM 913 N N . LYS A 1 116 ? 21.047 -27.375 -9.82 1 91.12 116 LYS A N 1
ATOM 914 C CA . LYS A 1 116 ? 21.203 -26.922 -11.195 1 91.12 116 LYS A CA 1
ATOM 915 C C . LYS A 1 116 ? 21.031 -25.406 -11.289 1 91.12 116 LYS A C 1
ATOM 917 O O . LYS A 1 116 ? 21.203 -24.828 -12.359 1 91.12 116 LYS A O 1
ATOM 922 N N . VAL A 1 117 ? 20.672 -24.781 -10.164 1 94.69 117 VAL A N 1
ATOM 923 C CA . VAL A 1 117 ? 20.391 -23.344 -10.211 1 94.69 117 VAL A CA 1
ATOM 924 C C . VA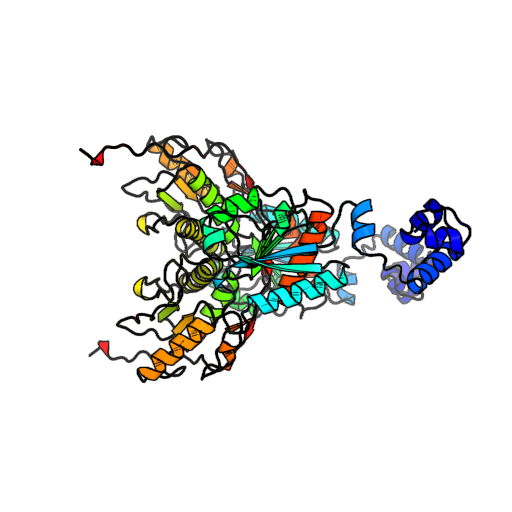L A 1 117 ? 21.062 -22.656 -9.016 1 94.69 117 VAL A C 1
ATOM 926 O O . VAL A 1 117 ? 21.297 -23.281 -7.98 1 94.69 117 VAL A O 1
ATOM 929 N N . ASP A 1 118 ? 21.312 -21.375 -9.219 1 95.88 118 ASP A N 1
ATOM 930 C CA . ASP A 1 118 ? 21.938 -20.578 -8.172 1 95.88 118 ASP A CA 1
ATOM 931 C C . ASP A 1 118 ? 20.891 -19.875 -7.32 1 95.88 118 ASP A C 1
ATOM 933 O O . ASP A 1 118 ? 21.203 -19.312 -6.27 1 95.88 118 ASP A O 1
ATOM 937 N N . GLY A 1 119 ? 19.656 -19.891 -7.715 1 96.5 119 GLY A N 1
ATOM 938 C CA . GLY A 1 119 ? 18.547 -19.281 -7 1 96.5 119 GLY A CA 1
ATOM 939 C C . GLY A 1 119 ? 17.203 -19.516 -7.656 1 96.5 119 GLY A C 1
ATOM 940 O O . GLY A 1 119 ? 17.141 -20.031 -8.773 1 96.5 119 GLY A O 1
ATOM 941 N N . PHE A 1 120 ? 16.156 -19.172 -6.902 1 97.62 120 PHE A N 1
ATOM 942 C CA . PHE A 1 120 ? 14.812 -19.391 -7.414 1 97.62 120 PHE A CA 1
ATOM 943 C C . PHE A 1 120 ? 14 -18.094 -7.355 1 97.62 120 PHE A C 1
ATOM 945 O O . PHE A 1 120 ? 14.078 -17.359 -6.375 1 97.62 120 PHE A O 1
ATOM 952 N N . ILE A 1 121 ? 13.266 -17.812 -8.375 1 98.19 121 ILE A N 1
ATOM 953 C CA . ILE A 1 121 ? 12.172 -16.844 -8.398 1 98.19 121 ILE A CA 1
ATOM 954 C C . ILE A 1 121 ? 10.836 -17.578 -8.492 1 98.19 121 ILE A C 1
ATOM 956 O O . ILE A 1 121 ? 10.57 -18.281 -9.469 1 98.19 121 ILE A O 1
ATOM 960 N N . VAL A 1 122 ? 10.062 -17.422 -7.477 1 97.69 122 VAL A N 1
ATOM 961 C CA . VAL A 1 122 ? 8.719 -17.984 -7.523 1 97.69 122 VAL A CA 1
ATOM 962 C C . VAL A 1 122 ? 7.746 -16.938 -8.078 1 97.69 122 VAL A C 1
ATOM 964 O O . VAL A 1 122 ? 7.426 -15.961 -7.395 1 97.69 122 VAL A O 1
ATOM 967 N N . LEU A 1 123 ? 7.324 -17.172 -9.297 1 96.31 123 LEU A N 1
ATOM 968 C CA . LEU A 1 123 ? 6.473 -16.25 -10.039 1 96.31 123 LEU A CA 1
ATOM 969 C C . LEU A 1 123 ? 5.016 -16.688 -9.984 1 96.31 123 LEU A C 1
ATOM 971 O O . LEU A 1 123 ? 4.609 -17.594 -10.719 1 96.31 123 LEU A O 1
ATOM 975 N N . GLY A 1 124 ? 4.27 -16.031 -9.086 1 94.62 124 GLY A N 1
ATOM 976 C CA . GLY A 1 124 ? 2.885 -16.406 -8.844 1 94.62 124 GLY A CA 1
ATOM 977 C C . GLY A 1 124 ? 2.688 -17.141 -7.527 1 94.62 124 GLY A C 1
ATOM 978 O O . GLY A 1 124 ? 3.504 -17.984 -7.148 1 94.62 124 GLY A O 1
ATOM 979 N N . GLN A 1 125 ? 1.596 -16.875 -6.898 1 94.69 125 GLN A N 1
ATOM 980 C CA . GLN A 1 125 ? 1.384 -17.281 -5.516 1 94.69 125 GLN A CA 1
ATOM 981 C C . GLN A 1 125 ? 1.19 -18.797 -5.41 1 94.69 125 GLN A C 1
ATOM 983 O O . GLN A 1 125 ? 0.389 -19.375 -6.148 1 94.69 125 GLN A O 1
ATOM 988 N N . ILE A 1 126 ? 1.93 -19.422 -4.539 1 94.44 126 ILE A N 1
ATOM 989 C CA . ILE A 1 126 ? 1.829 -20.828 -4.211 1 94.44 126 ILE A CA 1
ATOM 990 C C . ILE A 1 126 ? 1.15 -21 -2.852 1 94.44 126 ILE A C 1
ATOM 992 O O . ILE A 1 126 ? 0.861 -20.016 -2.17 1 94.44 126 ILE A O 1
ATOM 996 N N . SER A 1 127 ? 0.815 -22.266 -2.549 1 93.31 127 SER A N 1
ATOM 997 C CA . SER A 1 127 ? 0.133 -22.547 -1.29 1 93.31 127 SER A CA 1
ATOM 998 C C . SER A 1 127 ? 1.004 -22.172 -0.095 1 93.31 127 SER A C 1
ATOM 1000 O O . SER A 1 127 ? 2.23 -22.125 -0.207 1 93.31 127 SER A O 1
ATOM 1002 N N . LYS A 1 128 ? 0.357 -21.906 1.048 1 92.38 128 LYS A N 1
ATOM 1003 C CA . LYS A 1 128 ? 1.07 -21.547 2.271 1 92.38 128 LYS A CA 1
ATOM 1004 C C . LYS A 1 128 ? 2.059 -22.641 2.67 1 92.38 128 LYS A C 1
ATOM 1006 O O . LYS A 1 128 ? 3.184 -22.344 3.08 1 92.38 128 LYS A O 1
ATOM 1011 N N . GLU A 1 129 ? 1.616 -23.859 2.549 1 94.25 129 GLU A N 1
ATOM 1012 C CA . GLU A 1 129 ? 2.475 -24.984 2.898 1 94.25 129 GLU A CA 1
ATOM 1013 C C . GLU A 1 129 ? 3.707 -25.047 2.002 1 94.25 129 GLU A C 1
ATOM 1015 O O . GLU A 1 129 ? 4.809 -25.328 2.471 1 94.25 129 GLU A O 1
ATOM 1020 N N . TYR A 1 130 ? 3.504 -24.812 0.771 1 96.12 130 TYR A N 1
ATOM 1021 C CA . TYR A 1 130 ? 4.625 -24.859 -0.161 1 96.12 130 TYR A CA 1
ATOM 1022 C C . TYR A 1 130 ? 5.566 -23.672 0.064 1 96.12 130 TYR A C 1
ATOM 1024 O O . TYR A 1 130 ? 6.777 -23.797 -0.142 1 96.12 130 TYR A O 1
ATOM 1032 N N . ILE A 1 131 ? 5.055 -22.531 0.517 1 95.94 131 ILE A N 1
ATOM 1033 C CA . ILE A 1 131 ? 5.879 -21.391 0.873 1 95.94 131 ILE A CA 1
ATOM 1034 C C . ILE A 1 131 ? 6.84 -21.781 1.998 1 95.94 131 ILE A C 1
ATOM 1036 O O . ILE A 1 131 ? 8.016 -21.406 1.971 1 95.94 131 ILE A O 1
ATOM 1040 N N . GLU A 1 132 ? 6.352 -22.5 2.982 1 94.19 132 GLU A N 1
ATOM 1041 C CA . GLU A 1 132 ? 7.199 -22.969 4.074 1 94.19 132 GLU A CA 1
ATOM 1042 C C . GLU A 1 132 ? 8.336 -23.844 3.553 1 94.19 132 GLU A C 1
ATOM 1044 O O . GLU A 1 132 ? 9.469 -23.75 4.035 1 94.19 132 GLU A O 1
ATOM 1049 N N . LEU A 1 133 ? 7.965 -24.656 2.619 1 94.88 133 LEU A N 1
ATOM 1050 C CA . LEU A 1 133 ? 8.961 -25.516 1.986 1 94.88 133 LEU A CA 1
ATOM 1051 C C . LEU A 1 133 ? 10.016 -24.688 1.261 1 94.88 133 LEU A C 1
ATOM 1053 O O . LEU A 1 133 ? 11.211 -24.938 1.396 1 94.88 133 LEU A O 1
ATOM 1057 N N . VAL A 1 134 ? 9.609 -23.656 0.521 1 95.25 134 VAL A N 1
ATOM 1058 C CA . VAL A 1 134 ? 10.508 -22.766 -0.216 1 95.25 134 VAL A CA 1
ATOM 1059 C C . VAL A 1 134 ? 11.43 -22.031 0.759 1 95.25 134 VAL A C 1
ATOM 1061 O O . VAL A 1 134 ? 12.617 -21.859 0.483 1 95.25 134 VAL A O 1
ATOM 1064 N N . GLN A 1 135 ? 10.898 -21.625 1.852 1 92.88 135 GLN A N 1
ATOM 1065 C CA . GLN A 1 135 ? 11.656 -20.922 2.877 1 92.88 135 GLN A CA 1
ATOM 1066 C C . GLN A 1 135 ? 12.82 -21.781 3.377 1 92.88 135 GLN A C 1
ATOM 1068 O O . GLN A 1 135 ? 13.883 -21.25 3.709 1 92.88 135 GLN A O 1
ATOM 1073 N N . SER A 1 136 ? 12.664 -23 3.383 1 91.69 136 SER A N 1
ATOM 1074 C CA . SER A 1 136 ? 13.656 -23.922 3.941 1 91.69 136 SER A CA 1
ATOM 1075 C C . SER A 1 136 ? 14.773 -24.203 2.945 1 91.69 136 SER A C 1
ATOM 1077 O O . SER A 1 136 ? 15.805 -24.781 3.307 1 91.69 136 SER A O 1
ATOM 1079 N N . MET A 1 137 ? 14.602 -23.797 1.698 1 91.38 137 MET A N 1
ATOM 1080 C CA . MET A 1 137 ? 15.641 -24 0.688 1 91.38 137 MET A CA 1
ATOM 1081 C C . MET A 1 137 ? 16.906 -23.234 1.044 1 91.38 137 MET A C 1
ATOM 1083 O O . MET A 1 137 ? 16.828 -22.094 1.528 1 91.38 137 MET A O 1
ATOM 1087 N N . ASP A 1 138 ? 18.047 -23.766 0.758 1 90.81 138 ASP A N 1
ATOM 1088 C CA . ASP A 1 138 ? 19.328 -23.172 1.106 1 90.81 138 ASP A CA 1
ATOM 1089 C C . ASP A 1 138 ? 19.922 -22.406 -0.078 1 90.81 138 ASP A C 1
ATOM 1091 O O . ASP A 1 138 ? 21.125 -22.453 -0.309 1 90.81 138 ASP A O 1
ATOM 1095 N N . VAL A 1 139 ? 19.156 -21.891 -0.9 1 92.75 139 VAL A N 1
ATOM 1096 C CA . VAL A 1 139 ? 19.578 -21.047 -2.02 1 92.75 139 VAL A CA 1
ATOM 1097 C C . VAL A 1 139 ? 18.797 -19.719 -1.983 1 92.75 139 VAL A C 1
ATOM 1099 O O . VAL A 1 139 ? 17.703 -19.656 -1.42 1 92.75 139 VAL A O 1
ATOM 1102 N N . PRO A 1 140 ? 19.359 -18.703 -2.6 1 95.69 140 PRO A N 1
ATOM 1103 C CA . PRO A 1 140 ? 18.609 -17.438 -2.709 1 95.69 140 PRO A CA 1
ATOM 1104 C C . PRO A 1 140 ? 17.25 -17.625 -3.373 1 95.69 140 PRO A C 1
ATOM 1106 O O . PRO A 1 140 ? 17.125 -18.391 -4.336 1 95.69 140 PRO A O 1
ATOM 1109 N N . LYS A 1 141 ? 16.219 -17.062 -2.793 1 96.25 141 LYS A N 1
ATOM 1110 C CA . LYS A 1 141 ? 14.867 -17.156 -3.32 1 96.25 141 LYS A CA 1
ATOM 1111 C C . LYS A 1 141 ? 14.125 -15.836 -3.174 1 96.25 141 LYS A C 1
ATOM 1113 O O . LYS A 1 141 ? 14.477 -15.016 -2.328 1 96.25 141 LYS A O 1
ATOM 1118 N N . MET A 1 142 ? 13.172 -15.602 -3.975 1 97.19 142 MET A N 1
ATOM 1119 C CA . MET A 1 142 ? 12.305 -14.43 -3.875 1 97.19 142 MET A CA 1
ATOM 1120 C C . MET A 1 142 ? 10.953 -14.695 -4.516 1 97.19 142 MET A C 1
ATOM 1122 O O . MET A 1 142 ? 10.82 -15.594 -5.352 1 97.19 142 MET A O 1
ATOM 1126 N N . PHE A 1 143 ? 10.008 -13.938 -4.051 1 97.88 143 PHE A N 1
ATOM 1127 C CA . PHE A 1 143 ? 8.672 -13.961 -4.641 1 97.88 143 PHE A CA 1
ATOM 1128 C C . PHE A 1 143 ? 8.508 -12.844 -5.66 1 97.88 143 PHE A C 1
ATOM 1130 O O . PHE A 1 143 ? 9.008 -11.734 -5.457 1 97.88 143 PHE A O 1
ATOM 1137 N N . LEU A 1 144 ? 7.855 -13.164 -6.746 1 97.75 144 LEU A N 1
ATOM 1138 C CA . LEU A 1 144 ? 7.504 -12.195 -7.773 1 97.75 144 LEU A CA 1
ATOM 1139 C C . LEU A 1 144 ? 6.004 -12.203 -8.047 1 97.75 144 LEU A C 1
ATOM 1141 O O . LEU A 1 144 ? 5.434 -13.25 -8.359 1 97.75 144 LEU A O 1
ATOM 1145 N N . ASP A 1 145 ? 5.355 -11.055 -7.852 1 96.5 145 ASP A N 1
ATOM 1146 C CA . ASP A 1 145 ? 3.947 -10.805 -8.141 1 96.5 145 ASP A CA 1
ATOM 1147 C C . ASP A 1 145 ? 3.062 -11.211 -6.969 1 96.5 145 ASP A C 1
ATOM 1149 O O . ASP A 1 145 ? 1.837 -11.242 -7.09 1 96.5 145 ASP A O 1
ATOM 1153 N N . PHE A 1 146 ? 3.697 -11.672 -5.883 1 96 146 PHE A N 1
ATOM 1154 C CA . PHE A 1 146 ? 2.941 -11.93 -4.664 1 96 146 PHE A CA 1
ATOM 1155 C C . PHE A 1 146 ? 3.848 -11.867 -3.441 1 96 146 PHE A C 1
ATOM 1157 O O . PHE A 1 146 ? 5.066 -11.758 -3.572 1 96 146 PHE A O 1
ATOM 1164 N N . TYR A 1 147 ? 3.246 -11.781 -2.268 1 95.5 147 TYR A N 1
ATOM 1165 C CA . TYR A 1 147 ? 3.936 -11.859 -0.984 1 95.5 147 TYR A CA 1
ATOM 1166 C C . TYR A 1 147 ? 3.064 -12.547 0.063 1 95.5 147 TYR A C 1
ATOM 1168 O O . TYR A 1 147 ? 1.89 -12.828 -0.186 1 95.5 147 TYR A O 1
ATOM 1176 N N . ASP A 1 148 ? 3.639 -12.914 1.16 1 91.62 148 ASP A N 1
ATOM 1177 C CA . ASP A 1 148 ? 2.912 -13.492 2.289 1 91.62 148 ASP A CA 1
ATOM 1178 C C . ASP A 1 148 ? 3.471 -12.984 3.617 1 91.62 148 ASP A C 1
ATOM 1180 O O . ASP A 1 148 ? 4.227 -12.008 3.646 1 91.62 148 ASP A O 1
ATOM 1184 N N . GLU A 1 149 ? 3.029 -13.547 4.695 1 88.94 149 GLU A N 1
ATOM 1185 C CA . GLU A 1 149 ? 3.373 -13.07 6.031 1 88.94 149 GLU A CA 1
ATOM 1186 C C . GLU A 1 149 ? 4.852 -13.297 6.336 1 88.94 149 GLU A C 1
ATOM 1188 O O . GLU A 1 149 ? 5.383 -12.75 7.301 1 88.94 149 GLU A O 1
ATOM 1193 N N . HIS A 1 150 ? 5.488 -14.055 5.551 1 84.69 150 HIS A N 1
ATOM 1194 C CA . HIS A 1 150 ? 6.906 -14.305 5.773 1 84.69 150 HIS A CA 1
ATOM 1195 C C . HIS A 1 150 ? 7.758 -13.156 5.242 1 84.69 150 HIS A C 1
ATOM 1197 O O . HIS A 1 150 ? 8.188 -13.18 4.09 1 84.69 150 HIS A O 1
ATOM 1203 N N . SER A 1 151 ? 8.086 -12.297 6.078 1 77.44 151 SER A N 1
ATOM 1204 C CA . SER A 1 151 ? 8.781 -11.07 5.711 1 77.44 151 SER A CA 1
ATOM 1205 C C . SER A 1 151 ? 10.25 -11.344 5.379 1 77.44 151 SER A C 1
ATOM 1207 O O . SER A 1 151 ? 10.938 -10.484 4.824 1 77.44 151 SER A O 1
ATOM 1209 N N . GLU A 1 152 ? 10.625 -12.523 5.578 1 85.38 152 GLU A N 1
ATOM 1210 C CA . GLU A 1 152 ? 12.031 -12.867 5.355 1 85.38 152 GLU A CA 1
ATOM 1211 C C . GLU A 1 152 ? 12.312 -13.109 3.873 1 85.38 152 GLU A C 1
ATOM 1213 O O . GLU A 1 152 ? 13.461 -13.078 3.441 1 85.38 152 GLU A O 1
ATOM 1218 N N . ILE A 1 153 ? 11.297 -13.445 3.127 1 91.06 153 ILE A N 1
ATOM 1219 C CA . ILE A 1 153 ? 11.492 -13.648 1.696 1 91.06 153 ILE A CA 1
ATOM 1220 C C . ILE A 1 153 ? 11.172 -12.359 0.944 1 91.06 153 ILE A C 1
ATOM 1222 O O . ILE A 1 153 ? 10.055 -11.844 1.034 1 91.06 153 ILE A O 1
ATOM 1226 N N . ASP A 1 154 ? 12.156 -11.906 0.195 1 95.19 154 ASP A N 1
ATOM 1227 C CA . ASP A 1 154 ? 11.992 -10.688 -0.596 1 95.19 154 ASP A CA 1
ATOM 1228 C C . ASP A 1 154 ? 10.93 -10.883 -1.682 1 95.19 154 ASP A C 1
ATOM 1230 O O . ASP A 1 154 ? 10.742 -11.992 -2.184 1 95.19 154 ASP A O 1
ATOM 1234 N N . SER A 1 155 ? 10.273 -9.781 -1.948 1 97 155 SER A N 1
ATOM 1235 C CA . SER A 1 155 ? 9.25 -9.875 -2.98 1 97 155 SER A CA 1
ATOM 1236 C C . SER A 1 155 ? 9.219 -8.609 -3.84 1 97 155 SER A C 1
ATOM 1238 O O . SER A 1 155 ? 9.602 -7.531 -3.385 1 97 155 SER A O 1
ATOM 1240 N N . VAL A 1 156 ? 8.914 -8.789 -5.113 1 97.5 156 VAL A N 1
ATOM 1241 C CA . VAL A 1 156 ? 8.602 -7.707 -6.047 1 97.5 156 VAL A CA 1
ATOM 1242 C C . VAL A 1 156 ? 7.152 -7.824 -6.508 1 97.5 156 VAL A C 1
ATOM 1244 O O . VAL A 1 156 ? 6.734 -8.875 -7.004 1 97.5 156 VAL A O 1
ATOM 1247 N N . VAL A 1 157 ? 6.395 -6.789 -6.242 1 97 157 VAL A N 1
ATOM 1248 C CA . VAL A 1 157 ? 4.98 -6.824 -6.602 1 97 157 VAL A CA 1
ATOM 1249 C C . VAL A 1 157 ? 4.582 -5.508 -7.262 1 97 157 VAL A C 1
ATOM 1251 O O . VAL A 1 157 ? 5.234 -4.48 -7.059 1 97 157 VAL A O 1
ATOM 1254 N N . THR A 1 158 ? 3.553 -5.59 -8.094 1 96.62 158 THR A N 1
ATOM 1255 C CA . THR A 1 158 ? 2.865 -4.367 -8.492 1 96.62 158 THR A CA 1
ATOM 1256 C C . THR A 1 158 ? 2.203 -3.701 -7.285 1 96.62 158 THR A C 1
ATOM 1258 O O . THR A 1 158 ? 1.705 -4.387 -6.391 1 96.62 158 THR A O 1
ATOM 1261 N N . ASP A 1 159 ? 2.221 -2.355 -7.297 1 96.19 159 ASP A N 1
ATOM 1262 C CA . ASP A 1 159 ? 1.487 -1.641 -6.254 1 96.19 159 ASP A CA 1
ATOM 1263 C C . ASP A 1 159 ? -0.021 -1.769 -6.461 1 96.19 159 ASP A C 1
ATOM 1265 O O . ASP A 1 159 ? -0.69 -0.794 -6.809 1 96.19 159 ASP A O 1
ATOM 1269 N N . ASN A 1 160 ? -0.499 -2.967 -6.125 1 97.75 160 ASN A N 1
ATOM 1270 C CA . ASN A 1 160 ? -1.893 -3.34 -6.348 1 97.75 160 ASN A CA 1
ATOM 1271 C C . ASN A 1 160 ? -2.846 -2.434 -5.574 1 97.75 160 ASN A C 1
ATOM 1273 O O . ASN A 1 160 ? -3.881 -2.02 -6.098 1 97.75 160 ASN A O 1
ATOM 1277 N N . PHE A 1 161 ? -2.525 -2.131 -4.355 1 97.56 161 PHE A N 1
ATOM 1278 C CA . PHE A 1 161 ? -3.357 -1.334 -3.459 1 97.56 161 PHE A CA 1
ATOM 1279 C C . PHE A 1 161 ? -3.6 0.054 -4.039 1 97.56 161 PHE A C 1
ATOM 1281 O O . PHE A 1 161 ? -4.746 0.441 -4.281 1 97.56 161 PHE A O 1
ATOM 1288 N N . TYR A 1 162 ? -2.6 0.743 -4.402 1 95.25 162 TYR A N 1
ATOM 1289 C CA . TYR A 1 162 ? -2.748 2.123 -4.852 1 95.25 162 TYR A CA 1
ATOM 1290 C C . TYR A 1 162 ? -3.297 2.178 -6.27 1 95.25 162 TYR A C 1
ATOM 1292 O O . TYR A 1 162 ? -4.055 3.09 -6.617 1 95.25 162 TYR A O 1
ATOM 1300 N N . ALA A 1 163 ? -2.891 1.182 -7.082 1 97.06 163 ALA A N 1
ATOM 1301 C CA . ALA A 1 163 ? -3.424 1.145 -8.438 1 97.06 163 ALA A CA 1
ATOM 1302 C C . ALA A 1 163 ? -4.941 0.977 -8.43 1 97.06 163 ALA A C 1
ATOM 1304 O O . ALA A 1 163 ? -5.652 1.672 -9.156 1 97.06 163 ALA A O 1
ATOM 1305 N N . ALA A 1 164 ? -5.41 0.081 -7.562 1 98.31 164 ALA A N 1
ATOM 1306 C CA . ALA A 1 164 ? -6.848 -0.142 -7.461 1 98.31 164 ALA A CA 1
ATOM 1307 C C . ALA A 1 164 ? -7.547 1.062 -6.832 1 98.31 164 ALA A C 1
ATOM 1309 O O . ALA A 1 164 ? -8.68 1.393 -7.203 1 98.31 164 ALA A O 1
ATOM 1310 N N . TYR A 1 165 ? -6.863 1.723 -5.906 1 98.12 165 TYR A N 1
ATOM 1311 C CA . TYR A 1 165 ? -7.355 2.953 -5.297 1 98.12 165 TYR A CA 1
ATOM 1312 C C . TYR A 1 165 ? -7.574 4.035 -6.352 1 98.12 165 TYR A C 1
ATOM 1314 O O . TYR A 1 165 ? -8.656 4.625 -6.43 1 98.12 165 TYR A O 1
ATOM 1322 N N . GLU A 1 166 ? -6.613 4.238 -7.223 1 97.19 166 GLU A N 1
ATOM 1323 C CA . GLU A 1 166 ? -6.695 5.246 -8.273 1 97.19 166 GLU A CA 1
ATOM 1324 C C . GLU A 1 166 ? -7.766 4.887 -9.297 1 97.19 166 GLU A C 1
ATOM 1326 O O . GLU A 1 166 ? -8.508 5.754 -9.758 1 97.19 166 GLU A O 1
ATOM 1331 N N . LEU A 1 167 ? -7.809 3.594 -9.609 1 98.12 167 LEU A N 1
ATOM 1332 C CA . LEU A 1 167 ? -8.789 3.105 -10.578 1 98.12 167 LEU A CA 1
ATOM 1333 C C . LEU A 1 167 ? -10.211 3.338 -10.078 1 98.12 167 LEU A C 1
ATOM 1335 O O . LEU A 1 167 ? -11.07 3.793 -10.836 1 98.12 167 LEU A O 1
ATOM 1339 N N . THR A 1 168 ? -10.461 3.064 -8.844 1 98.62 168 THR A N 1
ATOM 1340 C CA . THR A 1 168 ? -11.773 3.254 -8.234 1 98.62 168 THR A CA 1
ATOM 1341 C C . THR A 1 168 ? -12.094 4.738 -8.102 1 98.62 168 THR A C 1
ATOM 1343 O O . THR A 1 168 ? -13.242 5.148 -8.312 1 98.62 168 THR A O 1
ATOM 1346 N N . ASN A 1 169 ? -11.086 5.582 -7.723 1 97.75 169 ASN A N 1
ATOM 1347 C CA . ASN A 1 169 ? -11.273 7.027 -7.699 1 97.75 169 ASN A CA 1
ATOM 1348 C C . ASN A 1 169 ? -11.773 7.551 -9.039 1 97.75 169 ASN A C 1
ATOM 1350 O O . ASN A 1 169 ? -12.633 8.43 -9.086 1 97.75 169 ASN A O 1
ATOM 1354 N N . TYR A 1 170 ? -11.211 6.996 -10.109 1 97.88 170 TYR A N 1
ATOM 1355 C CA . TYR A 1 170 ? -11.633 7.387 -11.453 1 97.88 170 TYR A CA 1
ATOM 1356 C C . TYR A 1 170 ? -13.125 7.145 -11.648 1 97.88 170 TYR A C 1
ATOM 1358 O O . TYR A 1 170 ? -13.844 8.008 -12.156 1 97.88 170 TYR A O 1
ATOM 1366 N N . LEU A 1 171 ? -13.633 6.023 -11.195 1 98.5 171 LEU A N 1
ATOM 1367 C CA . LEU A 1 171 ? -15.055 5.699 -11.305 1 98.5 171 LEU A CA 1
ATOM 1368 C C . LEU A 1 171 ? -15.891 6.645 -10.461 1 98.5 171 LEU A C 1
ATOM 1370 O O . LEU A 1 171 ? -16.953 7.109 -10.898 1 98.5 171 LEU A O 1
ATOM 1374 N N . VAL A 1 172 ? -15.414 6.934 -9.258 1 97.81 172 VAL A N 1
ATOM 1375 C CA . VAL A 1 172 ? -16.125 7.848 -8.367 1 97.81 172 VAL A CA 1
ATOM 1376 C C . VAL A 1 172 ? -16.203 9.234 -9 1 97.81 172 VAL A C 1
ATOM 1378 O O . VAL A 1 172 ? -17.234 9.898 -8.93 1 97.81 172 VAL A O 1
ATOM 1381 N N . GLN A 1 173 ? -15.078 9.617 -9.578 1 96.12 173 GLN A N 1
ATOM 1382 C CA . GLN A 1 173 ? -15.016 10.914 -10.234 1 96.12 173 GLN A CA 1
ATOM 1383 C C . GLN A 1 173 ? -15.984 10.984 -11.414 1 96.12 173 GLN A C 1
ATOM 1385 O O . GLN A 1 173 ? -16.469 12.062 -11.773 1 96.12 173 GLN A O 1
ATOM 1390 N N . GLN A 1 174 ? -16.297 9.828 -12.008 1 97.19 174 GLN A N 1
ATOM 1391 C CA . GLN A 1 174 ? -17.281 9.734 -13.086 1 97.19 174 GLN A CA 1
ATOM 1392 C C . GLN A 1 174 ? -18.703 9.727 -12.547 1 97.19 174 GLN A C 1
ATOM 1394 O O . GLN A 1 174 ? -19.656 9.594 -13.305 1 97.19 174 GLN A O 1
ATOM 1399 N N . GLY A 1 175 ? -18.891 9.766 -11.25 1 97.56 175 GLY A N 1
ATOM 1400 C CA . GLY A 1 175 ? -20.203 9.906 -10.633 1 97.56 175 GLY A CA 1
ATOM 1401 C C . GLY A 1 175 ? -20.734 8.602 -10.078 1 97.56 175 GLY A C 1
ATOM 1402 O O . GLY A 1 175 ? -21.828 8.562 -9.508 1 97.56 175 GLY A O 1
ATOM 1403 N N . HIS A 1 176 ? -20.016 7.5 -10.195 1 97.94 176 HIS A N 1
ATOM 1404 C CA . HIS A 1 176 ? -20.484 6.215 -9.68 1 97.94 176 HIS A CA 1
ATOM 1405 C C . HIS A 1 176 ? -20.422 6.172 -8.156 1 97.94 176 HIS A C 1
ATOM 1407 O O . HIS A 1 176 ? -19.422 6.582 -7.559 1 97.94 176 HIS A O 1
ATOM 1413 N N . ARG A 1 177 ? -21.5 5.66 -7.566 1 97.44 177 ARG A N 1
ATOM 1414 C CA . ARG A 1 177 ? -21.578 5.578 -6.113 1 97.44 177 ARG A CA 1
ATOM 1415 C C . ARG A 1 177 ? -21.844 4.148 -5.656 1 97.44 177 ARG A C 1
ATOM 1417 O O . ARG A 1 177 ? -21.609 3.801 -4.5 1 97.44 177 ARG A O 1
ATOM 1424 N N . SER A 1 178 ? -22.438 3.361 -6.516 1 97.56 178 SER A N 1
ATOM 1425 C CA . SER A 1 178 ? -22.594 1.925 -6.312 1 97.56 178 SER A CA 1
ATOM 1426 C C . SER A 1 178 ? -21.625 1.139 -7.199 1 97.56 178 SER A C 1
ATOM 1428 O O . SER A 1 178 ? -21.875 0.984 -8.398 1 97.56 178 SER A O 1
ATOM 1430 N N . ILE A 1 179 ? -20.562 0.711 -6.586 1 98.38 179 ILE A N 1
ATOM 1431 C CA . ILE A 1 179 ? -19.469 0.088 -7.324 1 98.38 179 ILE A CA 1
ATOM 1432 C C . ILE A 1 179 ? -19.172 -1.293 -6.746 1 98.38 179 ILE A C 1
ATOM 1434 O O . ILE A 1 179 ? -18.969 -1.434 -5.539 1 98.38 179 ILE A O 1
ATOM 1438 N N . ALA A 1 180 ? -19.156 -2.338 -7.543 1 98.75 180 ALA A N 1
ATOM 1439 C CA . ALA A 1 180 ? -18.875 -3.697 -7.098 1 98.75 180 ALA A CA 1
ATOM 1440 C C . ALA A 1 180 ? -17.406 -4.055 -7.34 1 98.75 180 ALA A C 1
ATOM 1442 O O . ALA A 1 180 ? -16.766 -3.484 -8.219 1 98.75 180 ALA A O 1
ATOM 1443 N N . TYR A 1 181 ? -16.922 -4.938 -6.496 1 98.88 181 TYR A N 1
ATOM 1444 C CA . TYR A 1 181 ? -15.625 -5.574 -6.703 1 98.88 181 TYR A CA 1
ATOM 1445 C C . TYR A 1 181 ? -15.797 -7.035 -7.102 1 98.88 181 TYR A C 1
ATOM 1447 O O . TYR A 1 181 ? -16.578 -7.766 -6.484 1 98.88 181 TYR A O 1
ATOM 1455 N N . VAL A 1 182 ? -15.086 -7.445 -8.172 1 98.81 182 VAL A N 1
ATOM 1456 C CA . VAL A 1 182 ? -15.203 -8.82 -8.641 1 98.81 182 VAL A CA 1
ATOM 1457 C C . VAL A 1 182 ? -13.867 -9.539 -8.469 1 98.81 182 VAL A C 1
ATOM 1459 O O . VAL A 1 182 ? -12.922 -9.289 -9.219 1 98.81 182 VAL A O 1
ATOM 1462 N N . GLY A 1 183 ? -13.758 -10.445 -7.559 1 98.25 183 GLY A N 1
ATOM 1463 C CA . GLY A 1 183 ? -12.578 -11.242 -7.246 1 98.25 183 GLY A CA 1
ATOM 1464 C C . GLY A 1 183 ? -12.719 -12.023 -5.953 1 98.25 183 GLY A C 1
ATOM 1465 O O . GLY A 1 183 ? -13.281 -11.523 -4.977 1 98.25 183 GLY A O 1
ATOM 1466 N N . ASN A 1 184 ? -12.219 -13.25 -5.945 1 97.5 184 ASN A N 1
ATOM 1467 C CA . ASN A 1 184 ? -12.172 -14.031 -4.719 1 97.5 184 ASN A CA 1
ATOM 1468 C C . ASN A 1 184 ? -11.086 -13.539 -3.771 1 97.5 184 ASN A C 1
ATOM 1470 O O . ASN A 1 184 ? -9.898 -13.711 -4.043 1 97.5 184 ASN A O 1
ATOM 1474 N N . LEU A 1 185 ? -11.461 -13.023 -2.592 1 96.81 185 LEU A N 1
ATOM 1475 C CA . LEU A 1 185 ? -10.562 -12.336 -1.673 1 96.81 185 LEU A CA 1
ATOM 1476 C C . LEU A 1 185 ? -9.57 -13.305 -1.05 1 96.81 185 LEU A C 1
ATOM 1478 O O . LEU A 1 185 ? -8.578 -12.883 -0.442 1 96.81 185 LEU A O 1
ATOM 1482 N N . TYR A 1 186 ? -9.734 -14.57 -1.261 1 94.19 186 TYR A N 1
ATOM 1483 C CA . TYR A 1 186 ? -8.891 -15.539 -0.564 1 94.19 186 TYR A CA 1
ATOM 1484 C C . TYR A 1 186 ? -7.996 -16.281 -1.544 1 94.19 186 TYR A C 1
ATOM 1486 O O . TYR A 1 186 ? -7.309 -17.234 -1.164 1 94.19 186 TYR A O 1
ATOM 1494 N N . SER A 1 187 ? -8.016 -15.781 -2.76 1 93 187 SER A N 1
ATOM 1495 C CA . SER A 1 187 ? -7.285 -16.5 -3.801 1 93 187 SER A CA 1
ATOM 1496 C C . SER A 1 187 ? -5.812 -16.094 -3.816 1 93 187 SER A C 1
ATOM 1498 O O . SER A 1 187 ? -4.93 -16.953 -3.789 1 93 187 SER A O 1
ATOM 1500 N N . THR A 1 188 ? -5.531 -14.844 -3.936 1 94 188 THR A N 1
ATOM 1501 C CA . THR A 1 188 ? -4.152 -14.367 -3.994 1 94 188 THR A CA 1
ATOM 1502 C C . THR A 1 188 ? -3.994 -13.062 -3.213 1 94 188 THR A C 1
ATOM 1504 O O . THR A 1 188 ? -4.973 -12.352 -2.988 1 94 188 THR A O 1
ATOM 1507 N N . SER A 1 189 ? -2.717 -12.781 -2.811 1 96.06 189 SER A N 1
ATOM 1508 C CA . SER A 1 189 ? -2.406 -11.523 -2.146 1 96.06 189 SER A CA 1
ATOM 1509 C C . SER A 1 189 ? -2.725 -10.336 -3.043 1 96.06 189 SER A C 1
ATOM 1511 O O . SER A 1 189 ? -3.162 -9.289 -2.561 1 96.06 189 SER A O 1
ATOM 1513 N N . SER A 1 190 ? -2.541 -10.477 -4.34 1 96.19 190 SER A N 1
ATOM 1514 C CA . SER A 1 190 ? -2.795 -9.391 -5.281 1 96.19 190 SER A CA 1
ATOM 1515 C C . SER A 1 190 ? -4.277 -9.031 -5.328 1 96.19 190 SER A C 1
ATOM 1517 O O . SER A 1 190 ? -4.637 -7.855 -5.328 1 96.19 190 SER A O 1
ATOM 1519 N N . ILE A 1 191 ? -5.121 -10.055 -5.352 1 97.44 191 ILE A N 1
ATOM 1520 C CA . ILE A 1 191 ? -6.559 -9.812 -5.375 1 97.44 191 ILE A CA 1
ATOM 1521 C C . ILE A 1 191 ? -6.988 -9.117 -4.082 1 97.44 191 ILE A C 1
ATOM 1523 O O . ILE A 1 191 ? -7.789 -8.18 -4.109 1 97.44 191 ILE A O 1
ATOM 1527 N N . GLN A 1 192 ? -6.406 -9.539 -2.957 1 97.44 192 GLN A N 1
ATOM 1528 C CA . GLN A 1 192 ? -6.684 -8.906 -1.673 1 97.44 192 GLN A CA 1
ATOM 1529 C C . GLN A 1 192 ? -6.277 -7.438 -1.687 1 97.44 192 GLN A C 1
ATOM 1531 O O . GLN A 1 192 ? -7.047 -6.57 -1.271 1 97.44 192 GLN A O 1
ATOM 1536 N N . ASP A 1 193 ? -5.086 -7.18 -2.143 1 98.38 193 ASP A N 1
ATOM 1537 C CA . ASP A 1 193 ? -4.574 -5.812 -2.16 1 98.38 193 ASP A CA 1
ATOM 1538 C C . ASP A 1 193 ? -5.43 -4.918 -3.057 1 98.38 193 ASP A C 1
ATOM 1540 O O . ASP A 1 193 ? -5.711 -3.771 -2.707 1 98.38 193 ASP A O 1
ATOM 1544 N N . ARG A 1 194 ? -5.805 -5.418 -4.223 1 98.69 194 ARG A N 1
ATOM 1545 C CA . ARG A 1 194 ? -6.652 -4.66 -5.141 1 98.69 194 ARG A CA 1
ATOM 1546 C C . ARG A 1 194 ? -8.008 -4.359 -4.512 1 98.69 194 ARG A C 1
ATOM 1548 O O . ARG A 1 194 ? -8.516 -3.242 -4.629 1 98.69 194 ARG A O 1
ATOM 1555 N N . PHE A 1 195 ? -8.555 -5.363 -3.828 1 98.75 195 PHE A N 1
ATOM 1556 C CA . PHE A 1 195 ? -9.805 -5.148 -3.105 1 98.75 195 PHE A CA 1
ATOM 1557 C C . PHE A 1 195 ? -9.648 -4.035 -2.072 1 98.75 195 PHE A C 1
ATOM 1559 O O . PHE A 1 195 ? -10.516 -3.17 -1.948 1 98.75 195 PHE A O 1
ATOM 1566 N N . LEU A 1 196 ? -8.555 -4.098 -1.316 1 98.75 196 LEU A N 1
ATOM 1567 C CA . LEU A 1 196 ? -8.344 -3.133 -0.241 1 98.75 196 LEU A CA 1
ATOM 1568 C C . LEU A 1 196 ? -8.094 -1.737 -0.803 1 98.75 196 LEU A C 1
ATOM 1570 O O . LEU A 1 196 ? -8.477 -0.74 -0.184 1 98.75 196 LEU A O 1
ATOM 1574 N N . GLY A 1 197 ? -7.508 -1.623 -2 1 98.62 197 GLY A N 1
ATOM 1575 C CA . GLY A 1 197 ? -7.434 -0.353 -2.705 1 98.62 197 GLY A CA 1
ATOM 1576 C C . GLY A 1 197 ? -8.789 0.176 -3.127 1 98.62 197 GLY A C 1
ATOM 1577 O O . GLY A 1 197 ? -9.07 1.368 -2.982 1 98.62 197 GLY A O 1
ATOM 1578 N N . TYR A 1 198 ? -9.625 -0.741 -3.641 1 98.69 198 TYR A N 1
ATOM 1579 C CA . TYR A 1 198 ? -11.016 -0.432 -3.943 1 98.69 198 TYR A CA 1
ATOM 1580 C C . TYR A 1 198 ? -11.742 0.088 -2.707 1 98.69 198 TYR A C 1
ATOM 1582 O O . TYR A 1 198 ? -12.406 1.121 -2.764 1 98.69 198 TYR A O 1
ATOM 1590 N N . TYR A 1 199 ? -11.547 -0.534 -1.591 1 98.62 199 TYR A N 1
ATOM 1591 C CA . TYR A 1 199 ? -12.203 -0.161 -0.34 1 98.62 199 TYR A CA 1
ATOM 1592 C C . TYR A 1 199 ? -11.68 1.175 0.172 1 98.62 199 TYR A C 1
ATOM 1594 O O . TYR A 1 199 ? -12.438 1.981 0.711 1 98.62 199 TYR A O 1
ATOM 1602 N N . LYS A 1 200 ? -10.398 1.467 0.03 1 98.25 200 LYS A N 1
ATOM 1603 C CA . LYS A 1 200 ? -9.797 2.746 0.399 1 98.25 200 LYS A CA 1
ATOM 1604 C C . LYS A 1 200 ? -10.531 3.908 -0.267 1 98.25 200 LYS A C 1
ATOM 1606 O O . LYS A 1 200 ? -10.82 4.918 0.379 1 98.25 200 LYS A O 1
ATOM 1611 N N . SER A 1 201 ? -10.773 3.752 -1.534 1 98.19 201 SER A N 1
ATOM 1612 C CA . SER A 1 201 ? -11.492 4.789 -2.266 1 98.19 201 SER A CA 1
ATOM 1613 C C . SER A 1 201 ? -12.891 4.992 -1.699 1 98.19 201 SER A C 1
ATOM 1615 O O . SER A 1 201 ? -13.328 6.129 -1.509 1 98.19 201 SER A O 1
ATOM 1617 N N . LEU A 1 202 ? -13.602 3.865 -1.412 1 97.94 202 LEU A N 1
ATOM 1618 C CA . LEU A 1 202 ? -14.938 3.975 -0.829 1 97.94 202 LEU A CA 1
ATOM 1619 C C . LEU A 1 202 ? -14.891 4.742 0.49 1 97.94 202 LEU A C 1
ATOM 1621 O O . LEU A 1 202 ? -15.688 5.66 0.706 1 97.94 202 LEU A O 1
ATOM 1625 N N . LEU A 1 203 ? -13.93 4.395 1.335 1 96.12 203 LEU A N 1
ATOM 1626 C CA . LEU A 1 203 ? -13.773 5.043 2.635 1 96.12 203 LEU A CA 1
ATOM 1627 C C . LEU A 1 203 ? -13.523 6.535 2.471 1 96.12 203 LEU A C 1
ATOM 1629 O O . LEU A 1 203 ? -14.188 7.359 3.104 1 96.12 203 LEU A O 1
ATOM 1633 N N . GLU A 1 204 ? -12.586 6.844 1.612 1 94.88 204 GLU A N 1
ATOM 1634 C CA . GLU A 1 204 ? -12.172 8.227 1.414 1 94.88 204 GLU A CA 1
ATOM 1635 C C . GLU A 1 204 ? -13.344 9.086 0.945 1 94.88 204 GLU A C 1
ATOM 1637 O O . GLU A 1 204 ? -13.438 10.266 1.296 1 94.88 204 GLU A O 1
ATOM 1642 N N . HIS A 1 205 ? -14.273 8.484 0.215 1 96.06 205 HIS A N 1
ATOM 1643 C CA . HIS A 1 205 ? -15.391 9.219 -0.36 1 96.06 205 HIS A CA 1
ATOM 1644 C C . HIS A 1 205 ? -16.672 8.984 0.434 1 96.06 205 HIS A C 1
ATOM 1646 O O . HIS A 1 205 ? -17.766 9.336 -0.022 1 96.06 205 HIS A O 1
ATOM 1652 N N . ARG A 1 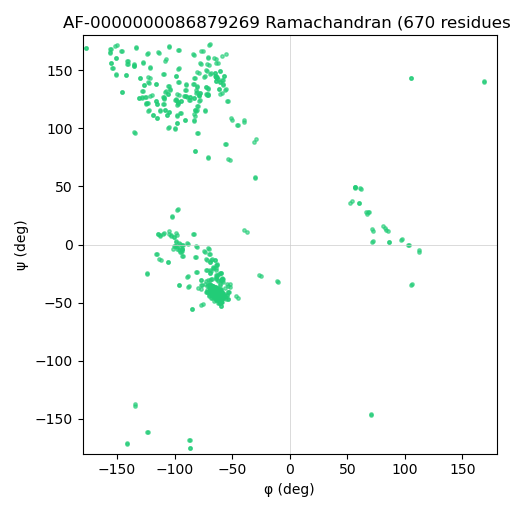206 ? -16.562 8.32 1.555 1 95.75 206 ARG A N 1
ATOM 1653 C CA . ARG A 1 206 ? -17.656 8.062 2.484 1 95.75 206 ARG A CA 1
ATOM 1654 C C . ARG A 1 206 ? -18.766 7.262 1.813 1 95.75 206 ARG A C 1
ATOM 1656 O O . ARG A 1 206 ? -19.953 7.566 1.979 1 95.75 206 ARG A O 1
ATOM 1663 N N . LEU A 1 207 ? -18.391 6.336 0.915 1 96.19 207 LEU A N 1
ATOM 1664 C CA . LEU A 1 207 ? -19.281 5.348 0.335 1 96.19 207 LEU A CA 1
ATOM 1665 C C . LEU A 1 207 ? -19.312 4.074 1.174 1 96.19 207 LEU A C 1
ATOM 1667 O O . LEU A 1 207 ? -18.266 3.621 1.653 1 96.19 207 LEU A O 1
ATOM 1671 N N . PRO A 1 208 ? -20.438 3.533 1.37 1 92.56 208 PRO A N 1
ATOM 1672 C CA . PRO A 1 208 ? -20.516 2.348 2.227 1 92.56 208 PRO A CA 1
ATOM 1673 C C . PRO A 1 208 ? -19.969 1.095 1.549 1 92.56 208 PRO A C 1
ATOM 1675 O O . PRO A 1 208 ? -20.172 0.901 0.346 1 92.56 208 PRO A O 1
ATOM 1678 N N . MET A 1 209 ? -19.359 0.301 2.387 1 92.19 209 MET A N 1
ATOM 1679 C CA . MET A 1 209 ? -18.984 -1.041 1.944 1 92.19 209 MET A CA 1
ATOM 1680 C C . MET A 1 209 ? -20.188 -1.986 2.025 1 92.19 209 MET A C 1
ATOM 1682 O O . MET A 1 209 ? -20.781 -2.139 3.088 1 92.19 209 MET A O 1
ATOM 1686 N N . ASN A 1 210 ? -20.609 -2.447 0.91 1 94.38 210 ASN A N 1
ATOM 1687 C CA . ASN A 1 210 ? -21.672 -3.438 0.81 1 94.38 210 ASN A CA 1
ATOM 1688 C C . ASN A 1 210 ? -21.125 -4.812 0.439 1 94.38 210 ASN A C 1
ATOM 1690 O O . ASN A 1 210 ? -20.656 -5.02 -0.68 1 94.38 210 ASN A O 1
ATOM 1694 N N . GLN A 1 211 ? -21.203 -5.754 1.399 1 93.88 211 GLN A N 1
ATOM 1695 C CA . GLN A 1 211 ? -20.656 -7.086 1.192 1 93.88 211 GLN A CA 1
ATOM 1696 C C . GLN A 1 211 ? -21.312 -7.781 0.002 1 93.88 211 GLN A C 1
ATOM 1698 O O . GLN A 1 211 ? -20.688 -8.609 -0.66 1 93.88 211 GLN A O 1
ATOM 1703 N N . ASP A 1 212 ? -22.531 -7.332 -0.295 1 95.69 212 ASP A N 1
ATOM 1704 C CA . ASP A 1 212 ? -23.234 -7.93 -1.416 1 95.69 212 ASP A CA 1
ATOM 1705 C C . ASP A 1 212 ? -22.641 -7.504 -2.75 1 95.69 212 ASP A C 1
ATOM 1707 O O . ASP A 1 212 ? -22.922 -8.094 -3.791 1 95.69 212 ASP A O 1
ATOM 1711 N N . LEU A 1 213 ? -21.781 -6.496 -2.699 1 97.69 213 LEU A N 1
ATOM 1712 C CA . LEU A 1 213 ? -21.172 -5.98 -3.918 1 97.69 213 LEU A CA 1
ATOM 1713 C C . LEU A 1 213 ? -19.75 -6.52 -4.078 1 97.69 213 LEU A C 1
ATOM 1715 O O . LEU A 1 213 ? -19.016 -6.078 -4.965 1 97.69 213 LEU A O 1
ATOM 1719 N N . VAL A 1 214 ? -19.344 -7.453 -3.176 1 98.06 214 VAL A N 1
ATOM 1720 C CA . VAL A 1 214 ? -18.109 -8.211 -3.346 1 98.06 214 VAL A CA 1
ATOM 1721 C C . VAL A 1 214 ? -18.406 -9.578 -3.943 1 98.06 214 VAL A C 1
ATOM 1723 O O . VAL A 1 214 ? -18.922 -10.461 -3.252 1 98.06 214 VAL A O 1
ATOM 1726 N N . LEU A 1 215 ? -18.094 -9.711 -5.223 1 98.5 215 LEU A N 1
ATOM 1727 C CA . LEU A 1 215 ? -18.531 -10.867 -5.996 1 98.5 215 LEU A CA 1
ATOM 1728 C C . LEU A 1 215 ? -17.375 -11.828 -6.242 1 98.5 215 LEU A C 1
ATOM 1730 O O . LEU A 1 215 ? -16.281 -11.406 -6.621 1 98.5 215 LEU A O 1
ATOM 1734 N N . ASN A 1 216 ? -17.594 -13.07 -6.102 1 97.81 216 ASN A N 1
ATOM 1735 C CA . ASN A 1 216 ? -16.578 -14.094 -6.332 1 97.81 216 ASN A CA 1
ATOM 1736 C C . ASN A 1 216 ? -16.484 -14.469 -7.809 1 97.81 216 ASN A C 1
ATOM 1738 O O . ASN A 1 216 ? -17.5 -14.602 -8.484 1 97.81 216 ASN A O 1
ATOM 1742 N N . ASP A 1 217 ? -15.281 -14.609 -8.242 1 97.38 217 ASP A N 1
ATOM 1743 C CA . ASP A 1 217 ? -15.07 -14.961 -9.641 1 97.38 217 ASP A CA 1
ATOM 1744 C C . ASP A 1 217 ? -14.492 -16.375 -9.773 1 97.38 217 ASP A C 1
ATOM 1746 O O . ASP A 1 217 ? -14.43 -16.922 -10.875 1 97.38 217 ASP A O 1
ATOM 1750 N N . ARG A 1 218 ? -14.023 -16.969 -8.695 1 95.5 218 ARG A N 1
ATOM 1751 C CA . ARG A 1 218 ? -13.328 -18.25 -8.773 1 95.5 218 ARG A CA 1
ATOM 1752 C C . ARG A 1 218 ? -13.516 -19.047 -7.488 1 95.5 218 ARG A C 1
ATOM 1754 O O . ARG A 1 218 ? -13.867 -18.484 -6.445 1 95.5 218 ARG A O 1
ATOM 1761 N N . ASP A 1 219 ? -13.297 -20.328 -7.559 1 92.75 219 ASP A N 1
ATOM 1762 C CA . ASP A 1 219 ? -13.406 -21.188 -6.379 1 92.75 219 ASP A CA 1
ATOM 1763 C C . ASP A 1 219 ? -12.086 -21.219 -5.602 1 92.75 219 ASP A C 1
ATOM 1765 O O . ASP A 1 219 ? -11.164 -20.469 -5.906 1 92.75 219 ASP A O 1
ATOM 1769 N N . GLU A 1 220 ? -12 -22.016 -4.59 1 85.94 220 GLU A N 1
ATOM 1770 C CA . GLU A 1 220 ? -10.852 -22.078 -3.684 1 85.94 220 GLU A CA 1
ATOM 1771 C C . GLU A 1 220 ? -9.609 -22.594 -4.398 1 85.94 220 GLU A C 1
ATOM 1773 O O . GLU A 1 220 ? -8.484 -22.344 -3.967 1 85.94 220 GLU A O 1
ATOM 1778 N N . ARG A 1 221 ? -9.867 -23.25 -5.477 1 81.75 221 ARG A N 1
ATOM 1779 C CA . ARG A 1 221 ? -8.75 -23.828 -6.219 1 81.75 221 ARG A CA 1
ATOM 1780 C C . ARG A 1 221 ? -8.273 -22.891 -7.316 1 81.75 221 ARG A C 1
ATOM 1782 O O . ARG A 1 221 ? -7.301 -23.172 -8.008 1 81.75 221 ARG A O 1
ATOM 1789 N N . GLY A 1 222 ? -9.008 -21.797 -7.469 1 86.5 222 GLY A N 1
ATOM 1790 C CA . GLY A 1 222 ? -8.586 -20.797 -8.438 1 86.5 222 GLY A CA 1
ATOM 1791 C C . GLY A 1 222 ? -9.297 -20.938 -9.773 1 86.5 222 GLY A C 1
ATOM 1792 O O . GLY A 1 222 ? -9 -20.203 -10.719 1 86.5 222 GLY A O 1
ATOM 1793 N N . THR A 1 223 ? -10.234 -21.859 -9.859 1 87.06 223 THR A N 1
ATOM 1794 C CA . THR A 1 223 ? -10.992 -22.047 -11.094 1 87.06 223 THR A CA 1
ATOM 1795 C C . THR A 1 223 ? -12.102 -21.016 -11.219 1 87.06 223 THR A C 1
ATOM 1797 O O . THR A 1 223 ? -12.844 -20.766 -10.258 1 87.06 223 THR A O 1
ATOM 1800 N N . PHE A 1 224 ? -12.164 -20.422 -12.359 1 91.5 224 PHE A N 1
ATOM 1801 C CA . PHE A 1 224 ? -13.195 -19.406 -12.586 1 91.5 224 PHE A CA 1
ATOM 1802 C C . PHE A 1 224 ? -14.586 -20.016 -12.43 1 91.5 224 PHE A C 1
ATOM 1804 O O . PHE A 1 224 ? -14.82 -21.156 -12.852 1 91.5 224 PHE A O 1
ATOM 1811 N N . ILE A 1 225 ? -15.508 -19.297 -11.812 1 95.62 225 ILE A N 1
ATOM 1812 C CA . ILE A 1 225 ? -16.906 -19.672 -11.664 1 95.62 225 ILE A CA 1
ATOM 1813 C C . ILE A 1 225 ? -17.797 -18.578 -12.242 1 95.62 225 ILE A C 1
ATOM 1815 O O . ILE A 1 225 ? -17.328 -17.484 -12.531 1 95.62 225 ILE A O 1
ATOM 1819 N N . GLU A 1 226 ? -19.047 -18.969 -12.453 1 95.12 226 GLU A N 1
ATOM 1820 C CA . GLU A 1 226 ? -20.016 -17.953 -12.891 1 95.12 226 GLU A CA 1
ATOM 1821 C C . GLU A 1 226 ? -20.172 -16.859 -11.852 1 95.12 226 GLU A C 1
ATOM 1823 O O . GLU A 1 226 ? -20.328 -17.141 -10.656 1 95.12 226 GLU A O 1
ATOM 1828 N N . ILE A 1 227 ? -20.141 -15.609 -12.32 1 97 227 ILE A N 1
ATOM 1829 C CA . ILE A 1 227 ? -20.297 -14.469 -11.43 1 97 227 ILE A CA 1
ATOM 1830 C C . ILE A 1 227 ? -21.781 -14.25 -11.109 1 97 227 ILE A C 1
ATOM 1832 O O . ILE A 1 227 ? -22.594 -14.078 -12.016 1 97 227 ILE A O 1
ATOM 1836 N N . ASP A 1 228 ? -22.125 -14.352 -9.812 1 96.56 228 ASP A N 1
ATOM 1837 C CA . ASP A 1 228 ? -23.484 -14.086 -9.367 1 96.56 228 ASP A CA 1
ATOM 1838 C C . ASP A 1 228 ? -23.734 -12.594 -9.172 1 96.56 228 ASP A C 1
ATOM 1840 O O . ASP A 1 228 ? -23.188 -11.984 -8.25 1 96.56 228 ASP A O 1
ATOM 1844 N N . LEU A 1 229 ? -24.531 -12.008 -9.992 1 97 229 LEU A N 1
ATOM 1845 C CA . LEU A 1 229 ? -24.797 -10.57 -9.938 1 97 229 LEU A CA 1
ATOM 1846 C C . LEU A 1 229 ? -25.797 -10.234 -8.836 1 97 229 LEU A C 1
ATOM 1848 O O . LEU A 1 229 ? -26.688 -11.023 -8.547 1 97 229 LEU A O 1
ATOM 1852 N N . PRO A 1 230 ? -25.625 -9.031 -8.242 1 94.94 230 PRO A N 1
ATOM 1853 C CA . PRO A 1 230 ? -26.578 -8.617 -7.211 1 94.94 230 PRO A CA 1
ATOM 1854 C C . PRO A 1 230 ? -27.953 -8.266 -7.781 1 94.94 230 PRO A C 1
ATOM 1856 O O . PRO A 1 230 ? -28.062 -8 -8.984 1 94.94 230 PRO A O 1
ATOM 1859 N N . GLU A 1 231 ? -28.938 -8.289 -6.816 1 91.75 231 GLU A N 1
ATOM 1860 C CA . GLU A 1 231 ? -30.297 -7.949 -7.211 1 91.75 231 GLU A CA 1
ATOM 1861 C C . GLU A 1 231 ? -30.375 -6.535 -7.785 1 91.75 231 GLU A C 1
ATOM 1863 O O . GLU A 1 231 ? -30.969 -6.316 -8.836 1 91.75 231 GLU A O 1
ATOM 1868 N N . GLN A 1 232 ? -29.812 -5.648 -7.051 1 93.31 232 GLN A N 1
ATOM 1869 C CA . GLN A 1 232 ? -29.672 -4.285 -7.555 1 93.31 232 GLN A CA 1
ATOM 1870 C C . GLN A 1 232 ? -28.297 -4.078 -8.203 1 93.31 232 GLN A C 1
ATOM 1872 O O . GLN A 1 232 ? -27.281 -4.051 -7.516 1 93.31 232 GLN A O 1
ATOM 1877 N N . LEU A 1 233 ? -28.359 -3.875 -9.516 1 95.75 233 LEU A N 1
ATOM 1878 C CA . LEU A 1 233 ? -27.109 -3.762 -10.258 1 95.75 233 LEU A CA 1
ATOM 1879 C C . LEU A 1 233 ? -26.406 -2.453 -9.93 1 95.75 233 LEU A C 1
ATOM 1881 O O . LEU A 1 233 ? -27.016 -1.384 -9.961 1 95.75 233 LEU A O 1
ATOM 1885 N N . PRO A 1 234 ? -25.141 -2.594 -9.602 1 97.25 234 PRO A N 1
ATOM 1886 C CA . PRO A 1 234 ? -24.375 -1.351 -9.469 1 97.25 234 PRO A CA 1
ATOM 1887 C C . PRO A 1 234 ? -24.125 -0.668 -10.812 1 97.25 234 PRO A C 1
ATOM 1889 O O . PRO A 1 234 ? -24.438 -1.235 -11.867 1 97.25 234 PRO A O 1
ATOM 1892 N N . THR A 1 235 ? -23.594 0.512 -10.727 1 97.75 235 THR A N 1
ATOM 1893 C CA . THR A 1 235 ? -23.375 1.245 -11.969 1 97.75 235 THR A CA 1
ATOM 1894 C C . THR A 1 235 ? -21.922 1.092 -12.43 1 97.75 235 THR A C 1
ATOM 1896 O O . THR A 1 235 ? -21.547 1.584 -13.5 1 97.75 235 THR A O 1
ATOM 1899 N N . ALA A 1 236 ? -21.109 0.383 -11.625 1 98.62 236 ALA A N 1
ATOM 1900 C CA . ALA A 1 236 ? -19.734 0.133 -12.039 1 98.62 236 ALA A CA 1
ATOM 1901 C C . ALA A 1 236 ? -19.188 -1.135 -11.383 1 98.62 236 ALA A C 1
ATOM 1903 O O . ALA A 1 236 ? -19.641 -1.533 -10.312 1 98.62 236 ALA A O 1
ATOM 1904 N N . PHE A 1 237 ? -18.234 -1.779 -12.07 1 98.81 237 PHE A N 1
ATOM 1905 C CA . PHE A 1 237 ? -17.547 -2.969 -11.578 1 98.81 237 PHE A CA 1
ATOM 1906 C C . PHE A 1 237 ? -16.031 -2.797 -11.664 1 98.81 237 PHE A C 1
ATOM 1908 O O . PHE A 1 237 ? -15.5 -2.42 -12.711 1 98.81 237 PHE A O 1
ATOM 1915 N N . VAL A 1 238 ? -15.391 -3.01 -10.555 1 98.94 238 VAL A N 1
ATOM 1916 C CA . VAL A 1 238 ? -13.938 -3.154 -10.523 1 98.94 238 VAL A CA 1
ATOM 1917 C C . VAL A 1 238 ? -13.562 -4.637 -10.516 1 98.94 238 VAL A C 1
ATOM 1919 O O . VAL A 1 238 ? -13.766 -5.328 -9.516 1 98.94 238 VAL A O 1
ATOM 1922 N N . CYS A 1 239 ? -12.992 -5.105 -11.609 1 98.81 239 CYS A N 1
ATOM 1923 C CA . CYS A 1 239 ? -12.625 -6.512 -11.719 1 98.81 239 CYS A CA 1
ATOM 1924 C C . CYS A 1 239 ? -11.141 -6.711 -11.422 1 98.81 239 CYS A C 1
ATOM 1926 O O . CYS A 1 239 ? -10.312 -5.887 -11.805 1 98.81 239 CYS A O 1
ATOM 1928 N N . ASN A 1 240 ? -10.82 -7.816 -10.812 1 97.81 240 ASN A N 1
ATOM 1929 C CA . ASN A 1 240 ? -9.453 -8.023 -10.336 1 97.81 240 ASN A CA 1
ATOM 1930 C C . ASN A 1 240 ? -8.477 -8.203 -11.5 1 97.81 240 ASN A C 1
ATOM 1932 O O . ASN A 1 240 ? -7.266 -8.047 -11.32 1 97.81 240 ASN A O 1
ATOM 1936 N N . CYS A 1 241 ? -8.961 -8.586 -12.641 1 95 241 CYS A N 1
ATOM 1937 C CA . CYS A 1 241 ? -8.117 -8.688 -13.82 1 95 241 CYS A CA 1
ATOM 1938 C C . CYS A 1 241 ? -8.945 -8.57 -15.094 1 95 241 CYS A C 1
ATOM 1940 O O . CYS A 1 241 ? -10.172 -8.625 -15.047 1 95 241 CYS A O 1
ATOM 1942 N N . ASP A 1 242 ? -8.305 -8.414 -16.203 1 95.5 242 ASP A N 1
ATOM 1943 C CA . ASP A 1 242 ? -8.961 -8.164 -17.484 1 95.5 242 ASP A CA 1
ATOM 1944 C C . ASP A 1 242 ? -9.766 -9.391 -17.938 1 95.5 242 ASP A C 1
ATOM 1946 O O . ASP A 1 242 ? -10.82 -9.25 -18.547 1 95.5 242 ASP A O 1
ATOM 1950 N N . GLN A 1 243 ? -9.273 -10.57 -17.656 1 93.06 243 GLN A N 1
ATOM 1951 C CA . GLN A 1 243 ? -10 -11.766 -18.062 1 93.06 243 GLN A CA 1
ATOM 1952 C C . GLN A 1 243 ? -11.359 -11.836 -17.359 1 93.06 243 GLN A C 1
ATOM 1954 O O . GLN A 1 243 ? -12.375 -12.117 -18 1 93.06 243 GLN A O 1
ATOM 1959 N N . VAL A 1 244 ? -11.391 -11.523 -16.109 1 96.44 244 VAL A N 1
ATOM 1960 C CA . VAL A 1 244 ? -12.625 -11.508 -15.344 1 96.44 244 VAL A CA 1
ATOM 1961 C C . VAL A 1 244 ? -13.539 -10.406 -15.867 1 96.44 244 VAL A C 1
ATOM 1963 O O . VAL A 1 244 ? -14.75 -10.602 -16.016 1 96.44 244 VAL A O 1
ATOM 1966 N N . ALA A 1 245 ? -12.961 -9.281 -16.156 1 98.19 245 ALA A N 1
ATOM 1967 C CA . ALA A 1 245 ? -13.727 -8.164 -16.703 1 98.19 245 ALA A CA 1
ATOM 1968 C C . ALA A 1 245 ? -14.375 -8.547 -18.031 1 98.19 245 ALA A C 1
ATOM 1970 O O . ALA A 1 245 ? -15.547 -8.242 -18.266 1 98.19 245 ALA A O 1
ATOM 1971 N N . HIS A 1 246 ? -13.586 -9.219 -18.844 1 97.12 246 HIS A N 1
ATOM 1972 C CA . HIS A 1 246 ? -14.086 -9.672 -20.141 1 97.12 246 HIS A CA 1
ATOM 1973 C C . HIS A 1 246 ? -15.266 -10.633 -19.969 1 97.12 246 HIS A C 1
ATOM 1975 O O . HIS A 1 246 ? -16.281 -10.484 -20.641 1 97.12 246 HIS A O 1
ATOM 1981 N N . LEU A 1 247 ? -15.133 -11.555 -19.062 1 97 247 LEU A N 1
ATOM 1982 C CA . LEU A 1 247 ? -16.203 -12.516 -18.781 1 97 247 LEU A CA 1
ATOM 1983 C C . LEU A 1 247 ? -17.438 -11.805 -18.25 1 97 247 LEU A C 1
ATOM 1985 O O . LEU A 1 247 ? -18.562 -12.164 -18.609 1 97 247 LEU A O 1
ATOM 1989 N N . LEU A 1 248 ? -17.234 -10.797 -17.422 1 98.38 248 LEU A N 1
ATOM 1990 C CA . LEU A 1 248 ? -18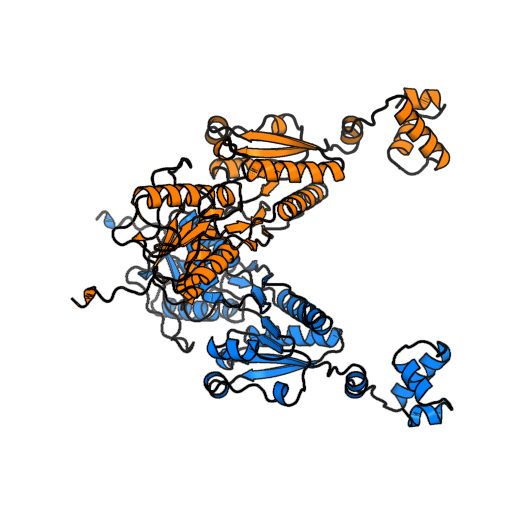.344 -10.023 -16.875 1 98.38 248 LEU A CA 1
ATOM 1991 C C . LEU A 1 248 ? -19.062 -9.25 -17.969 1 98.38 248 LEU A C 1
ATOM 1993 O O . LEU A 1 248 ? -20.297 -9.242 -18.031 1 98.38 248 LEU A O 1
ATOM 1997 N N . VAL A 1 249 ? -18.328 -8.633 -18.828 1 98.44 249 VAL A N 1
ATOM 1998 C CA . VAL A 1 249 ? -18.922 -7.879 -19.938 1 98.44 249 VAL A CA 1
ATOM 1999 C C . VAL A 1 249 ? -19.766 -8.805 -20.797 1 98.44 249 VAL A C 1
ATOM 2001 O O . VAL A 1 249 ? -20.875 -8.453 -21.203 1 98.44 249 VAL A O 1
ATOM 2004 N N . GLN A 1 250 ? -19.266 -9.969 -21.047 1 97.69 250 GLN A N 1
ATOM 2005 C CA . GLN A 1 250 ? -20.016 -10.953 -21.828 1 97.69 250 GLN A CA 1
ATOM 2006 C C . GLN A 1 250 ? -21.312 -11.312 -21.125 1 97.69 250 GLN A C 1
ATOM 2008 O O . GLN A 1 250 ? -22.375 -11.398 -21.781 1 97.69 250 GLN A O 1
ATOM 2013 N N . LYS A 1 251 ? -21.25 -11.508 -19.875 1 97.69 251 LYS A N 1
ATOM 2014 C CA . LYS A 1 251 ? -22.438 -11.852 -19.109 1 97.69 251 LYS A CA 1
ATOM 2015 C C . LYS A 1 251 ? -23.453 -10.711 -19.141 1 97.69 251 LYS A C 1
ATOM 2017 O O . LYS A 1 251 ? -24.641 -10.945 -19.406 1 97.69 251 LYS A O 1
ATOM 2022 N N . LEU A 1 252 ? -23.016 -9.516 -18.891 1 97.81 252 LEU A N 1
ATOM 2023 C CA . LEU A 1 252 ? -23.891 -8.352 -18.906 1 97.81 252 LEU A CA 1
ATOM 2024 C C . LEU A 1 252 ? -24.547 -8.18 -20.281 1 97.81 252 LEU A C 1
ATOM 2026 O O . LEU A 1 252 ? -25.75 -7.949 -20.359 1 97.81 252 LEU A O 1
ATOM 2030 N N . THR A 1 253 ? -23.734 -8.32 -21.266 1 96.88 253 THR A N 1
ATOM 2031 C CA . THR A 1 253 ? -24.234 -8.195 -22.641 1 96.88 253 THR A CA 1
ATOM 2032 C C . THR A 1 253 ? -25.312 -9.242 -22.922 1 96.88 253 THR A C 1
ATOM 2034 O O . THR A 1 253 ? -26.344 -8.93 -23.516 1 96.88 253 THR A O 1
ATOM 2037 N N . SER A 1 254 ? -25.078 -10.43 -22.453 1 96.88 254 SER A N 1
ATOM 2038 C CA . SER A 1 254 ? -26.031 -11.516 -22.672 1 96.88 254 SER A CA 1
ATOM 2039 C C . SER A 1 254 ? -27.359 -11.25 -21.953 1 96.88 254 SER A C 1
ATOM 2041 O O . SER A 1 254 ? -28.391 -11.797 -22.328 1 96.88 254 SER A O 1
ATOM 2043 N N . MET A 1 255 ? -27.344 -10.391 -20.969 1 96.5 255 MET A N 1
ATOM 2044 C CA . MET A 1 255 ? -28.531 -10.023 -20.203 1 96.5 255 MET A CA 1
ATOM 2045 C C . MET A 1 255 ? -29.156 -8.734 -20.734 1 96.5 255 MET A C 1
ATOM 2047 O O . MET A 1 255 ? -30.109 -8.219 -20.141 1 96.5 255 MET A O 1
ATOM 2051 N N . GLY A 1 256 ? -28.531 -8.219 -21.781 1 96.62 256 GLY A N 1
ATOM 2052 C CA . GLY A 1 256 ? -29.047 -7.008 -22.406 1 96.62 256 GLY A CA 1
ATOM 2053 C C . GLY A 1 256 ? -28.594 -5.738 -21.703 1 96.62 256 GLY A C 1
ATOM 2054 O O . GLY A 1 256 ? -29.172 -4.668 -21.922 1 96.62 256 GLY A O 1
ATOM 2055 N N . ILE A 1 257 ? -27.641 -5.836 -20.828 1 96.25 257 ILE A N 1
ATOM 2056 C CA . ILE A 1 257 ? -27.109 -4.68 -20.109 1 96.25 257 ILE A CA 1
ATOM 2057 C C . ILE A 1 257 ? -25.922 -4.09 -20.891 1 96.25 257 ILE A C 1
ATOM 2059 O O . ILE A 1 257 ? -24.953 -4.797 -21.188 1 96.25 257 ILE A O 1
ATOM 2063 N N . GLN A 1 258 ? -25.969 -2.818 -21.141 1 96.12 258 GLN A N 1
ATOM 2064 C CA . GLN A 1 258 ? -24.969 -2.178 -21.984 1 96.12 258 GLN A CA 1
ATOM 2065 C C . GLN A 1 258 ? -23.797 -1.658 -21.156 1 96.12 258 GLN A C 1
ATOM 2067 O O . GLN A 1 258 ? -23.984 -0.941 -20.172 1 96.12 258 GLN A O 1
ATOM 2072 N N . VAL A 1 259 ? -22.625 -1.935 -21.578 1 97.75 259 VAL A N 1
ATOM 2073 C CA . VAL A 1 259 ? -21.375 -1.362 -21.062 1 97.75 259 VAL A CA 1
ATOM 2074 C C . VAL A 1 259 ? -20.797 -0.412 -22.109 1 97.75 259 VAL A C 1
ATOM 2076 O O . VAL A 1 259 ? -20.594 -0.791 -23.266 1 97.75 259 VAL A O 1
ATOM 2079 N N . PRO A 1 260 ? -20.516 0.812 -21.781 1 97.19 260 PRO A N 1
ATOM 2080 C CA . PRO A 1 260 ? -20.484 1.356 -20.422 1 97.19 260 PRO A CA 1
ATOM 2081 C C . PRO A 1 260 ? -21.766 2.109 -20.062 1 97.19 260 PRO A C 1
ATOM 2083 O O . PRO A 1 260 ? -21.859 2.68 -18.984 1 97.19 260 PRO A O 1
ATOM 2086 N N . LEU A 1 261 ? -22.719 2.168 -20.891 1 95.06 261 LEU A N 1
ATOM 2087 C CA . LEU A 1 261 ? -23.844 3.107 -20.766 1 95.06 261 LEU A CA 1
ATOM 2088 C C . LEU A 1 261 ? -24.609 2.871 -19.484 1 95.06 261 LEU A C 1
ATOM 2090 O O . LEU A 1 261 ? -25 3.822 -18.797 1 95.06 261 LEU A O 1
ATOM 2094 N N . GLN A 1 262 ? -24.875 1.57 -19.188 1 94.94 262 GLN A N 1
ATOM 2095 C CA . GLN A 1 262 ? -25.641 1.25 -17.984 1 94.94 262 GLN A CA 1
ATOM 2096 C C . GLN A 1 262 ? -24.703 0.909 -16.812 1 94.94 262 GLN A C 1
ATOM 2098 O O . GLN A 1 262 ? -25.047 1.147 -15.656 1 94.94 262 GLN A O 1
ATOM 2103 N N . CYS A 1 263 ? -23.578 0.269 -17.156 1 96.38 263 CYS A N 1
ATOM 2104 C CA . CYS A 1 263 ? -22.594 -0.05 -16.141 1 96.38 263 CYS A CA 1
ATOM 2105 C C . CYS A 1 263 ? -21.188 0.041 -16.703 1 96.38 263 CYS A C 1
ATOM 2107 O O . CYS A 1 263 ? -20.906 -0.489 -17.781 1 96.38 263 CYS A O 1
ATOM 2109 N N . SER A 1 264 ? -20.328 0.74 -15.984 1 98.75 264 SER A N 1
ATOM 2110 C CA . SER A 1 264 ? -18.906 0.778 -16.328 1 98.75 264 SER A CA 1
ATOM 2111 C C . SER A 1 264 ? -18.172 -0.439 -15.781 1 98.75 264 SER A C 1
ATOM 2113 O O . SER A 1 264 ? -18.531 -0.957 -14.719 1 98.75 264 SER A O 1
ATOM 2115 N N . VAL A 1 265 ? -17.172 -0.971 -16.547 1 98.88 265 VAL A N 1
ATOM 2116 C CA . VAL A 1 265 ? -16.375 -2.125 -16.141 1 98.88 265 VAL A CA 1
ATOM 2117 C C . VAL A 1 265 ? -14.891 -1.826 -16.328 1 98.88 265 VAL A C 1
ATOM 2119 O O . VAL A 1 265 ? -14.477 -1.367 -17.391 1 98.88 265 VAL A O 1
ATOM 2122 N N . VAL A 1 266 ? -14.141 -2.008 -15.25 1 98.88 266 VAL A N 1
ATOM 2123 C CA . VAL A 1 266 ? -12.695 -1.827 -15.359 1 98.88 266 VAL A CA 1
ATOM 2124 C C . VAL A 1 266 ? -11.984 -3.119 -14.969 1 98.88 266 VAL A C 1
ATOM 2126 O O . VAL A 1 266 ? -12.531 -3.939 -14.227 1 98.88 266 VAL A O 1
ATOM 2129 N N . GLY A 1 267 ? -10.781 -3.285 -15.539 1 98.25 267 GLY A N 1
ATOM 2130 C CA . GLY A 1 267 ? -9.977 -4.465 -15.266 1 98.25 267 GLY A CA 1
ATOM 2131 C C . GLY A 1 267 ? -8.594 -4.129 -14.742 1 98.25 267 GLY A C 1
ATOM 2132 O O . GLY A 1 267 ? -8.383 -3.061 -14.172 1 98.25 267 GLY A O 1
ATOM 2133 N N . PHE A 1 268 ? -7.691 -5.094 -14.844 1 96.62 268 PHE A N 1
ATOM 2134 C CA . PHE A 1 268 ? -6.324 -5.004 -14.352 1 96.62 268 PHE A CA 1
ATOM 2135 C C . PHE A 1 268 ? -5.391 -5.875 -15.188 1 96.62 268 PHE A C 1
ATOM 2137 O O . PHE A 1 268 ? -5.805 -6.906 -15.719 1 96.62 268 PHE A O 1
ATOM 2144 N N . ASP A 1 269 ? -4.133 -5.418 -15.359 1 92.94 269 ASP A N 1
ATOM 2145 C CA . ASP A 1 269 ? -3.018 -6.145 -15.961 1 92.94 269 ASP A CA 1
ATOM 2146 C C . ASP A 1 269 ? -2.705 -5.617 -17.359 1 92.94 269 ASP A C 1
ATOM 2148 O O . ASP A 1 269 ? -1.556 -5.656 -17.797 1 92.94 269 ASP A O 1
ATOM 2152 N N . ASN A 1 270 ? -3.75 -5.199 -18.062 1 94.25 270 ASN A N 1
ATOM 2153 C CA . ASN A 1 270 ? -3.67 -4.836 -19.484 1 94.25 270 ASN A CA 1
ATOM 2154 C C . ASN A 1 270 ? -3.221 -6.016 -20.328 1 94.25 270 ASN A C 1
ATOM 2156 O O . ASN A 1 270 ? -2.266 -5.902 -21.109 1 94.25 270 ASN A O 1
ATOM 2160 N N . ASP A 1 271 ? -3.867 -7.109 -20.094 1 89.56 271 ASP A N 1
ATOM 2161 C CA . ASP A 1 271 ? -3.564 -8.289 -20.906 1 89.56 271 ASP A CA 1
ATOM 2162 C C . ASP A 1 271 ? -4.398 -8.305 -22.172 1 89.56 271 ASP A C 1
ATOM 2164 O O . ASP A 1 271 ? -4.973 -7.285 -22.562 1 89.56 271 ASP A O 1
ATOM 2168 N N . ILE A 1 272 ? -4.406 -9.383 -22.859 1 88.94 272 ILE A N 1
ATOM 2169 C CA . ILE A 1 272 ? -5 -9.453 -24.188 1 88.94 272 ILE A CA 1
ATOM 2170 C C . ILE A 1 272 ? -6.504 -9.203 -24.109 1 88.94 272 ILE A C 1
ATOM 2172 O O . ILE A 1 272 ? -7.102 -8.648 -25.031 1 88.94 272 ILE A O 1
ATOM 2176 N N . TYR A 1 273 ? -7.129 -9.531 -23 1 92.81 273 TYR A N 1
ATOM 2177 C CA . TYR A 1 273 ? -8.578 -9.414 -22.828 1 92.81 273 TYR A CA 1
ATOM 2178 C C . TYR A 1 273 ? -9.008 -7.957 -22.781 1 92.81 273 TYR A C 1
ATOM 2180 O O . TYR A 1 273 ? -10.156 -7.633 -23.078 1 92.81 273 TYR A O 1
ATOM 2188 N N . ALA A 1 274 ? -8.094 -7.094 -22.406 1 95.06 274 ALA A N 1
ATOM 2189 C CA . ALA A 1 274 ? -8.414 -5.668 -22.328 1 95.06 274 ALA A CA 1
ATOM 2190 C C . ALA A 1 274 ? -8.797 -5.121 -23.703 1 95.06 274 ALA A C 1
ATOM 2192 O O . ALA A 1 274 ? -9.625 -4.211 -23.812 1 95.06 274 ALA A O 1
ATOM 2193 N N . THR A 1 275 ? -8.18 -5.742 -24.719 1 95.19 275 THR A N 1
ATOM 2194 C CA . THR A 1 275 ? -8.445 -5.242 -26.078 1 95.19 275 THR A CA 1
ATOM 2195 C C . THR A 1 275 ? -9.367 -6.191 -26.828 1 95.19 275 THR A C 1
ATOM 2197 O O . THR A 1 275 ? -9.969 -5.809 -27.844 1 95.19 275 THR A O 1
ATOM 2200 N N . LEU A 1 276 ? -9.523 -7.387 -26.328 1 94.38 276 LEU A N 1
ATOM 2201 C CA . LEU A 1 276 ? -10.438 -8.352 -26.922 1 94.38 276 LEU A CA 1
ATOM 2202 C C . LEU A 1 276 ? -11.883 -8.039 -26.562 1 94.38 276 LEU A C 1
ATOM 2204 O O . LEU A 1 276 ? -12.797 -8.32 -27.344 1 94.38 276 LEU A O 1
ATOM 2208 N N . SER A 1 277 ? -12.039 -7.469 -25.422 1 95.81 277 SER A N 1
ATOM 2209 C CA . SER A 1 277 ? -13.375 -7.125 -24.938 1 95.81 277 SER A CA 1
ATOM 2210 C C . SER A 1 277 ? -13.984 -6 -25.766 1 95.81 2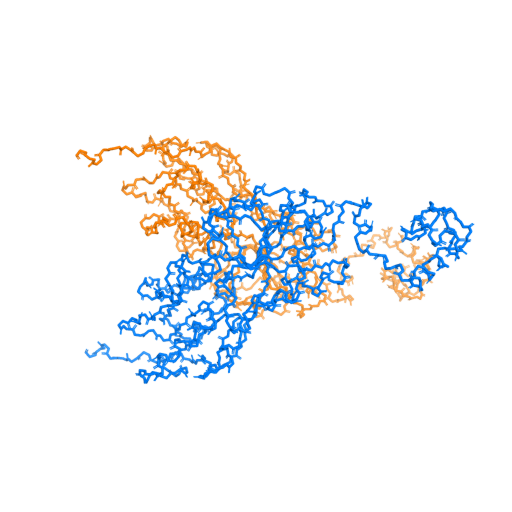77 SER A C 1
ATOM 2212 O O . SER A 1 277 ? -13.273 -5.145 -26.297 1 95.81 277 SER A O 1
ATOM 2214 N N . ASP A 1 278 ? -15.266 -6.035 -25.922 1 96.5 278 ASP A N 1
ATOM 2215 C CA . ASP A 1 278 ? -16.047 -4.953 -26.516 1 96.5 278 ASP A CA 1
ATOM 2216 C C . ASP A 1 278 ? -17.125 -4.457 -25.562 1 96.5 278 ASP A C 1
ATOM 2218 O O . ASP A 1 278 ? -18.109 -5.164 -25.297 1 96.5 278 ASP A O 1
ATOM 2222 N N . PRO A 1 279 ? -16.984 -3.293 -25.188 1 98.19 279 PRO A N 1
ATOM 2223 C CA . PRO A 1 279 ? -15.953 -2.279 -25.438 1 98.19 279 PRO A CA 1
ATOM 2224 C C . PRO A 1 279 ? -14.586 -2.67 -24.875 1 98.19 279 PRO A C 1
ATOM 2226 O O . PRO A 1 279 ? -14.492 -3.562 -24.031 1 98.19 279 PRO A O 1
ATOM 2229 N N . LYS A 1 280 ? -13.547 -2.021 -25.422 1 98.69 280 LYS A N 1
ATOM 2230 C CA . LYS A 1 280 ? -12.203 -2.189 -24.859 1 98.69 280 LYS A CA 1
ATOM 2231 C C . LYS A 1 280 ? -12.133 -1.693 -23.422 1 98.69 280 LYS A C 1
ATOM 2233 O O . LYS A 1 280 ? -12.703 -0.654 -23.094 1 98.69 280 LYS A O 1
ATOM 2238 N N . LEU A 1 281 ? -11.391 -2.377 -22.609 1 98.69 281 LEU A N 1
ATOM 2239 C CA . LEU A 1 281 ? -11.469 -2.191 -21.172 1 98.69 281 LEU A CA 1
ATOM 2240 C C . LEU A 1 281 ? -10.5 -1.112 -20.703 1 98.69 281 LEU A C 1
ATOM 2242 O O . LEU A 1 281 ? -9.32 -1.14 -21.062 1 98.69 281 LEU A O 1
ATOM 2246 N N . THR A 1 282 ? -11 -0.12 -19.969 1 98.81 282 THR A N 1
ATOM 2247 C CA . THR A 1 282 ? -10.117 0.616 -19.062 1 98.81 282 THR A CA 1
ATOM 2248 C C . THR A 1 282 ? -9.492 -0.321 -18.047 1 98.81 282 THR A C 1
ATOM 2250 O O . THR A 1 282 ? -10.18 -1.154 -17.453 1 98.81 282 THR A O 1
ATOM 2253 N N . THR A 1 283 ? -8.141 -0.247 -17.891 1 98.38 283 THR A N 1
ATOM 2254 C CA . THR A 1 283 ? -7.434 -1.22 -17.062 1 98.38 283 THR A CA 1
ATOM 2255 C C . THR A 1 283 ? -6.176 -0.604 -16.469 1 98.38 283 THR A C 1
ATOM 2257 O O . THR A 1 283 ? -5.887 0.574 -16.688 1 98.38 283 THR A O 1
ATOM 2260 N N . VAL A 1 284 ? -5.559 -1.323 -15.547 1 98 284 VAL A N 1
ATOM 2261 C CA . VAL A 1 284 ? -4.238 -0.955 -15.039 1 98 284 VAL A CA 1
ATOM 2262 C C . VAL A 1 284 ? -3.166 -1.779 -15.75 1 98 284 VAL A C 1
ATOM 2264 O O . VAL A 1 284 ? -3.246 -3.008 -15.797 1 98 284 VAL A O 1
ATOM 2267 N N . GLU A 1 285 ? -2.268 -1.125 -16.297 1 97.19 285 GLU A N 1
ATOM 2268 C CA . GLU A 1 285 ? -1.129 -1.8 -16.922 1 97.19 285 GLU A CA 1
ATOM 2269 C C . GLU A 1 285 ? -0.019 -2.051 -15.898 1 97.19 285 GLU A C 1
ATOM 2271 O O . GLU A 1 285 ? 0.442 -1.121 -15.234 1 97.19 285 GLU A O 1
ATOM 2276 N N . VAL A 1 286 ? 0.341 -3.312 -15.805 1 96.19 286 VAL A N 1
ATOM 2277 C CA . VAL A 1 286 ? 1.473 -3.697 -14.969 1 96.19 286 VAL A CA 1
ATOM 2278 C C . VAL A 1 286 ? 2.779 -3.436 -15.711 1 96.19 286 VAL A C 1
ATOM 2280 O O . VAL A 1 286 ? 2.887 -3.715 -16.906 1 96.19 286 VAL A O 1
ATOM 2283 N N . ASP A 1 287 ? 3.777 -2.859 -15.031 1 96.56 287 ASP A N 1
ATOM 2284 C CA . ASP A 1 287 ? 5.09 -2.635 -15.633 1 96.56 287 ASP A CA 1
ATOM 2285 C C . ASP A 1 287 ? 5.945 -3.898 -15.57 1 96.56 287 ASP A C 1
ATOM 2287 O O . ASP A 1 287 ? 6.871 -3.988 -14.766 1 96.56 287 ASP A O 1
ATOM 2291 N N . ILE A 1 288 ? 5.668 -4.754 -16.484 1 95 288 ILE A N 1
ATOM 2292 C CA . ILE A 1 288 ? 6.309 -6.066 -16.516 1 95 288 ILE A CA 1
ATOM 2293 C C . ILE A 1 288 ? 7.82 -5.898 -16.656 1 95 288 ILE A C 1
ATOM 2295 O O . ILE A 1 288 ? 8.594 -6.609 -16.016 1 95 288 ILE A O 1
ATOM 2299 N N . GLU A 1 289 ? 8.18 -4.934 -17.453 1 96.12 289 GLU A N 1
ATOM 2300 C CA . GLU A 1 289 ? 9.594 -4.676 -17.672 1 96.12 289 GLU A CA 1
ATOM 2301 C C . GLU A 1 289 ? 10.305 -4.301 -16.375 1 96.12 289 GLU A C 1
ATOM 2303 O O . GLU A 1 289 ? 11.328 -4.891 -16.031 1 96.12 289 GLU A O 1
ATOM 2308 N N . GLN A 1 290 ? 9.758 -3.395 -15.695 1 97.25 290 GLN A N 1
ATOM 2309 C CA . GLN A 1 290 ? 10.359 -2.945 -14.445 1 97.25 290 GLN A CA 1
ATOM 2310 C C . GLN A 1 290 ? 10.336 -4.047 -13.391 1 97.25 290 GLN A C 1
ATOM 2312 O O . GLN A 1 290 ? 11.273 -4.188 -12.609 1 97.25 290 GLN A O 1
ATOM 2317 N N . MET A 1 291 ? 9.281 -4.797 -13.336 1 97.31 291 MET A N 1
ATOM 2318 C CA . MET A 1 291 ? 9.18 -5.902 -12.383 1 97.31 291 MET A CA 1
ATOM 2319 C C . MET A 1 291 ? 10.266 -6.941 -12.641 1 97.31 291 MET A C 1
ATOM 2321 O O . MET A 1 291 ? 10.969 -7.359 -11.711 1 97.31 291 MET A O 1
ATOM 2325 N N . ALA A 1 292 ? 10.406 -7.297 -13.938 1 97.69 292 ALA A N 1
ATOM 2326 C CA . ALA A 1 292 ? 11.391 -8.305 -14.305 1 97.69 292 ALA A CA 1
ATOM 2327 C C . ALA A 1 292 ? 12.812 -7.809 -14.031 1 97.69 292 ALA A C 1
ATOM 2329 O O . ALA A 1 292 ? 13.625 -8.531 -13.461 1 97.69 292 ALA A O 1
ATOM 2330 N N . ARG A 1 293 ? 13.07 -6.613 -14.406 1 97.94 293 ARG A N 1
ATOM 2331 C CA . ARG A 1 293 ? 14.383 -6.012 -14.188 1 97.94 293 ARG A CA 1
ATOM 2332 C C . ARG A 1 293 ? 14.734 -5.98 -12.703 1 97.94 293 ARG A C 1
ATOM 2334 O O . ARG A 1 293 ? 15.836 -6.367 -12.312 1 97.94 293 ARG A O 1
ATOM 2341 N N . THR A 1 294 ? 13.781 -5.559 -11.93 1 97.81 294 THR A N 1
ATOM 2342 C CA . THR A 1 294 ? 13.977 -5.453 -10.484 1 97.81 294 THR A CA 1
ATOM 2343 C C . THR A 1 294 ? 14.219 -6.832 -9.867 1 97.81 294 THR A C 1
ATOM 2345 O O . THR A 1 294 ? 15.109 -6.996 -9.039 1 97.81 294 THR A O 1
ATOM 2348 N N . ALA A 1 295 ? 13.453 -7.789 -10.273 1 98.06 295 ALA A N 1
ATOM 2349 C CA . ALA A 1 295 ? 13.578 -9.148 -9.75 1 98.06 295 ALA A CA 1
ATOM 2350 C C . ALA A 1 295 ? 14.953 -9.734 -10.062 1 98.06 295 ALA A C 1
ATOM 2352 O O . ALA A 1 295 ? 15.617 -10.289 -9.18 1 98.06 295 ALA A O 1
ATOM 2353 N N . VAL A 1 296 ? 15.406 -9.539 -11.297 1 97.94 296 VAL A N 1
ATOM 2354 C CA . VAL A 1 296 ? 16.672 -10.102 -11.742 1 97.94 296 VAL A CA 1
ATOM 2355 C C . VAL A 1 296 ? 17.828 -9.414 -11.008 1 97.94 296 VAL A C 1
ATOM 2357 O O . VAL A 1 296 ? 18.719 -10.078 -10.477 1 97.94 296 VAL A O 1
ATOM 2360 N N . GLN A 1 297 ? 17.766 -8.148 -10.938 1 97.44 297 GLN A N 1
ATOM 2361 C CA . GLN A 1 297 ? 18.812 -7.398 -10.25 1 97.44 297 GLN A CA 1
ATOM 2362 C C . GLN A 1 297 ? 18.891 -7.793 -8.773 1 97.44 297 GLN A C 1
ATOM 2364 O O . GLN A 1 297 ? 19.984 -7.996 -8.242 1 97.44 297 GLN A O 1
ATOM 2369 N N . SER A 1 298 ? 17.766 -7.871 -8.195 1 96.88 298 SER A N 1
ATOM 2370 C CA . SER A 1 298 ? 17.719 -8.25 -6.785 1 96.88 298 SER A CA 1
ATOM 2371 C C . SER A 1 298 ? 18.266 -9.664 -6.57 1 96.88 298 SER A C 1
ATOM 2373 O O . SER A 1 298 ? 19.031 -9.898 -5.645 1 96.88 298 SER A O 1
ATOM 2375 N N . MET A 1 299 ? 17.906 -10.586 -7.414 1 97.06 299 MET A N 1
ATOM 2376 C CA . MET A 1 299 ? 18.328 -11.977 -7.305 1 97.06 299 MET A CA 1
ATOM 2377 C C . MET A 1 299 ? 19.844 -12.086 -7.449 1 97.06 299 MET A C 1
ATOM 2379 O O . MET A 1 299 ? 20.5 -12.773 -6.668 1 97.06 299 MET A O 1
ATOM 2383 N N . LEU A 1 300 ? 20.422 -11.367 -8.367 1 96.25 300 LEU A N 1
ATOM 2384 C CA . LEU A 1 300 ? 21.859 -11.43 -8.609 1 96.25 300 LEU A CA 1
ATOM 2385 C C . LEU A 1 300 ? 22.625 -10.836 -7.434 1 96.25 300 LEU A C 1
ATOM 2387 O O . LEU A 1 300 ? 23.688 -11.352 -7.055 1 96.25 300 LEU A O 1
ATOM 2391 N N . LYS A 1 301 ? 22.062 -9.797 -6.887 1 95.88 301 LYS A N 1
ATOM 2392 C CA . LYS A 1 301 ? 22.672 -9.227 -5.691 1 95.88 301 LYS A CA 1
ATOM 2393 C C . LYS A 1 301 ? 22.625 -10.203 -4.523 1 95.88 301 LYS A C 1
ATOM 2395 O O . LYS A 1 301 ? 23.562 -10.289 -3.73 1 95.88 301 LYS A O 1
ATOM 2400 N N . LYS A 1 302 ? 21.547 -10.938 -4.441 1 94.75 302 LYS A N 1
ATOM 2401 C CA . LYS A 1 302 ? 21.391 -11.922 -3.371 1 94.75 302 LYS A CA 1
ATOM 2402 C C . LYS A 1 302 ? 22.375 -13.078 -3.547 1 94.75 302 LYS A C 1
ATOM 2404 O O . LYS A 1 302 ? 22.859 -13.641 -2.564 1 94.75 302 LYS A O 1
ATOM 2409 N N . ILE A 1 303 ? 22.609 -13.445 -4.762 1 93.69 303 ILE A N 1
ATOM 2410 C CA . ILE A 1 303 ? 23.547 -14.516 -5.055 1 93.69 303 ILE A CA 1
ATOM 2411 C C . ILE A 1 303 ? 24.953 -14.094 -4.633 1 93.69 303 ILE A C 1
ATOM 2413 O O . ILE A 1 303 ? 25.719 -14.898 -4.086 1 93.69 303 ILE A O 1
ATOM 2417 N N . GLU A 1 304 ? 25.203 -12.844 -4.828 1 91.5 304 GLU A N 1
ATOM 2418 C CA . GLU A 1 304 ? 26.5 -12.297 -4.426 1 91.5 304 GLU A CA 1
ATOM 2419 C C . GLU A 1 304 ? 26.609 -12.195 -2.906 1 91.5 304 GLU A C 1
ATOM 2421 O O . GLU A 1 304 ? 27.672 -12.461 -2.332 1 91.5 304 GLU A O 1
ATOM 2426 N N . ASN A 1 305 ? 25.516 -11.773 -2.334 1 92.25 305 ASN A N 1
ATOM 2427 C CA . ASN A 1 305 ? 25.422 -11.656 -0.884 1 92.25 305 ASN A CA 1
ATOM 2428 C C . ASN A 1 305 ? 24.094 -12.219 -0.367 1 92.25 305 ASN A C 1
ATOM 2430 O O . ASN A 1 305 ? 23.109 -11.492 -0.228 1 92.25 305 ASN A O 1
ATOM 2434 N N . PRO A 1 306 ? 24.203 -13.445 0.058 1 83.56 306 PRO A N 1
ATOM 2435 C CA . PRO A 1 306 ? 22.969 -14.141 0.419 1 83.56 306 PRO A CA 1
ATOM 2436 C C . PRO A 1 306 ? 22.266 -13.508 1.613 1 83.56 306 PRO A C 1
ATOM 2438 O O . PRO A 1 306 ? 21.078 -13.773 1.846 1 83.56 306 PRO A O 1
ATOM 2441 N N . HIS A 1 307 ? 22.922 -12.625 2.346 1 82.88 307 HIS A N 1
ATOM 2442 C CA . HIS A 1 307 ? 22.344 -12.023 3.533 1 82.88 307 HIS A CA 1
ATOM 2443 C C . HIS A 1 307 ? 21.672 -10.695 3.199 1 82.88 307 HIS A C 1
ATOM 2445 O O . HIS A 1 307 ? 21 -10.102 4.047 1 82.88 307 HIS A O 1
ATOM 2451 N N . ARG A 1 308 ? 21.828 -10.367 2 1 85.56 308 ARG A N 1
ATOM 2452 C CA . ARG A 1 308 ? 21.203 -9.117 1.57 1 85.56 308 ARG A CA 1
ATOM 2453 C C . ARG A 1 308 ? 19.688 -9.273 1.468 1 85.56 308 ARG A C 1
ATOM 2455 O O . ARG A 1 308 ? 19.188 -10.289 0.97 1 85.56 308 ARG A O 1
ATOM 2462 N N . SER A 1 309 ? 18.953 -8.367 2.086 1 88.12 309 SER A N 1
ATOM 2463 C CA . SER A 1 309 ? 17.5 -8.312 2.029 1 88.12 309 SER A CA 1
ATOM 2464 C C . SER A 1 309 ? 17.016 -6.969 1.498 1 88.12 309 SER A C 1
ATOM 2466 O O . SER A 1 309 ? 17.578 -5.926 1.827 1 88.12 309 SER A O 1
ATOM 2468 N N . PHE A 1 310 ? 15.977 -7.094 0.65 1 87.81 310 PHE A N 1
ATOM 2469 C CA . PHE A 1 310 ? 15.422 -5.871 0.08 1 87.81 310 PHE A CA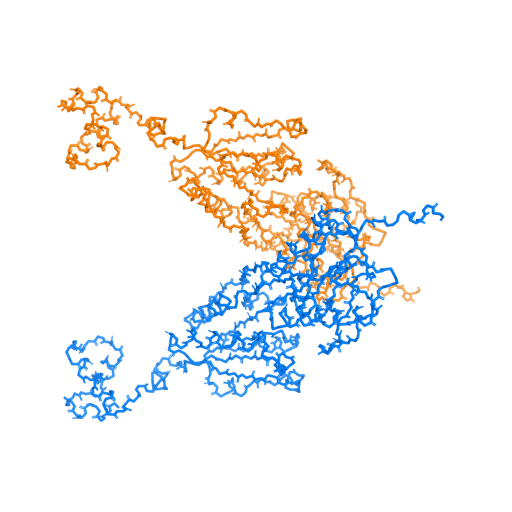 1
ATOM 2470 C C . PHE A 1 310 ? 13.992 -5.656 0.542 1 87.81 310 PHE A C 1
ATOM 2472 O O . PHE A 1 310 ? 13.391 -4.613 0.269 1 87.81 310 PHE A O 1
ATOM 2479 N N . GLY A 1 311 ? 13.477 -6.621 1.188 1 90.88 311 GLY A N 1
ATOM 2480 C CA . GLY A 1 311 ? 12.094 -6.508 1.624 1 90.88 311 GLY A CA 1
ATOM 2481 C C . GLY A 1 311 ? 11.102 -6.582 0.48 1 90.88 311 GLY A C 1
ATOM 2482 O O . GLY A 1 311 ? 11.266 -7.379 -0.445 1 90.88 311 GLY A O 1
ATOM 2483 N N . ARG A 1 312 ? 10.047 -5.879 0.6 1 92.25 312 ARG A N 1
ATOM 2484 C CA . ARG A 1 312 ? 9.016 -5.836 -0.433 1 92.25 312 ARG A CA 1
ATOM 2485 C C . ARG A 1 312 ? 9.188 -4.609 -1.324 1 92.25 312 ARG A C 1
ATOM 2487 O O . ARG A 1 312 ? 9.164 -3.475 -0.841 1 92.25 312 ARG A O 1
ATOM 2494 N N . VAL A 1 313 ? 9.375 -4.832 -2.578 1 93.81 313 VAL A N 1
ATOM 2495 C CA . VAL A 1 313 ? 9.531 -3.746 -3.539 1 93.81 313 VAL A CA 1
ATOM 2496 C C . VAL A 1 313 ? 8.258 -3.605 -4.367 1 93.81 313 VAL A C 1
ATOM 2498 O O . VAL A 1 313 ? 7.738 -4.594 -4.891 1 93.81 313 VAL A O 1
ATOM 2501 N N . HIS A 1 314 ? 7.762 -2.387 -4.449 1 94.12 314 HIS A N 1
ATOM 2502 C CA . HIS A 1 314 ? 6.551 -2.109 -5.211 1 94.12 314 HIS A CA 1
ATOM 2503 C C . HIS A 1 314 ? 6.879 -1.437 -6.543 1 94.12 314 HIS A C 1
ATOM 2505 O O . HIS A 1 314 ? 7.703 -0.521 -6.59 1 94.12 314 HIS A O 1
ATOM 2511 N N . VAL A 1 315 ? 6.27 -1.925 -7.551 1 95.5 315 VAL A N 1
ATOM 2512 C CA . VAL A 1 315 ? 6.387 -1.327 -8.875 1 95.5 315 VAL A CA 1
ATOM 2513 C C . VAL A 1 315 ? 5.066 -0.666 -9.266 1 95.5 315 VAL A C 1
ATOM 2515 O O . VAL A 1 315 ? 4 -1.281 -9.164 1 95.5 315 VAL A O 1
ATOM 2518 N N . LYS A 1 316 ? 5.109 0.584 -9.648 1 93.88 316 LYS A N 1
ATOM 2519 C CA . LYS A 1 316 ? 3.908 1.355 -9.961 1 93.88 316 LYS A CA 1
ATOM 2520 C C . LYS A 1 316 ? 3.273 0.879 -11.266 1 93.88 316 LYS A C 1
ATOM 2522 O O . LYS A 1 316 ? 3.975 0.598 -12.234 1 93.88 316 LYS A O 1
ATOM 2527 N N . GLY A 1 317 ? 1.965 0.713 -11.227 1 93.31 317 GLY A N 1
ATOM 2528 C CA . GLY A 1 317 ? 1.183 0.531 -12.438 1 93.31 317 GLY A CA 1
ATOM 2529 C C . GLY A 1 317 ? 0.553 1.815 -12.945 1 93.31 317 GLY A C 1
ATOM 2530 O O . GLY A 1 317 ? 0.58 2.838 -12.258 1 93.31 317 GLY A O 1
ATOM 2531 N N . ASN A 1 318 ? 0.034 1.772 -14.219 1 94.5 318 ASN A N 1
ATOM 2532 C CA . ASN A 1 318 ? -0.602 2.947 -14.805 1 94.5 318 ASN A CA 1
ATOM 2533 C C . ASN A 1 318 ? -1.969 2.609 -15.391 1 94.5 318 ASN A C 1
ATOM 2535 O O . ASN A 1 318 ? -2.143 1.552 -16 1 94.5 318 ASN A O 1
ATOM 2539 N N . ILE A 1 319 ? -2.842 3.545 -15.234 1 96.94 319 ILE A N 1
ATOM 2540 C CA . ILE A 1 319 ? -4.172 3.338 -15.797 1 96.94 319 ILE A CA 1
ATOM 2541 C C . ILE A 1 319 ? -4.145 3.58 -17.297 1 96.94 319 ILE A C 1
ATOM 2543 O O . ILE A 1 319 ? -3.553 4.555 -17.766 1 96.94 319 ILE A O 1
ATOM 2547 N N . ILE A 1 320 ? -4.668 2.68 -18.016 1 98.31 320 ILE A N 1
ATOM 2548 C CA . ILE A 1 320 ? -4.926 2.822 -19.438 1 98.31 320 ILE A CA 1
ATOM 2549 C C . ILE A 1 320 ? -6.418 3.037 -19.672 1 98.31 320 ILE A C 1
ATOM 2551 O O . ILE A 1 320 ? -7.23 2.146 -19.406 1 98.31 320 ILE A O 1
ATOM 2555 N N . TYR A 1 321 ? -6.734 4.234 -20.156 1 98.31 321 TYR A N 1
ATOM 2556 C CA . TYR A 1 321 ? -8.133 4.594 -20.359 1 98.31 321 TYR A CA 1
ATOM 2557 C C . TYR A 1 321 ? -8.617 4.137 -21.734 1 98.31 321 TYR A C 1
ATOM 2559 O O . TYR A 1 321 ? -7.969 4.398 -22.75 1 98.31 321 TYR A O 1
ATOM 2567 N N . ARG A 1 322 ? -9.758 3.379 -21.719 1 98.38 322 ARG A N 1
ATOM 2568 C CA . ARG A 1 322 ? -10.375 2.959 -22.969 1 98.38 322 ARG A CA 1
ATOM 2569 C C . ARG A 1 322 ? -11.883 3.186 -22.938 1 98.38 322 ARG A C 1
ATOM 2571 O O . ARG A 1 322 ? -12.352 4.203 -22.438 1 98.38 322 ARG A O 1
ATOM 2578 N N . ASP A 1 323 ? -12.68 2.271 -23.438 1 98.25 323 ASP A N 1
ATOM 2579 C CA . ASP A 1 323 ? -14.055 2.605 -23.812 1 98.25 323 ASP A CA 1
ATOM 2580 C C . ASP A 1 323 ? -15.055 1.974 -22.844 1 98.25 323 ASP A C 1
ATOM 2582 O O . ASP A 1 323 ? -16.266 2.066 -23.047 1 98.25 323 ASP A O 1
ATOM 2586 N N . SER A 1 324 ? -14.594 1.426 -21.766 1 98.75 324 SER A N 1
ATOM 2587 C CA . SER A 1 324 ? -15.484 0.629 -20.922 1 98.75 324 SER A CA 1
ATOM 2588 C C . SER A 1 324 ? -16 1.443 -19.734 1 98.75 324 SER A C 1
ATOM 2590 O O . SER A 1 324 ? -16.609 0.892 -18.812 1 98.75 324 SER A O 1
ATOM 2592 N N . VAL A 1 325 ? -15.766 2.787 -19.703 1 98.62 325 VAL A N 1
ATOM 2593 C CA . VAL A 1 325 ? -16.203 3.643 -18.594 1 98.62 325 VAL A CA 1
ATOM 2594 C C . VAL A 1 325 ? -16.984 4.836 -19.156 1 98.62 325 VAL A C 1
ATOM 2596 O O . VAL A 1 325 ? -16.578 5.434 -20.156 1 98.62 325 VAL A O 1
ATOM 2599 N N . SER A 1 326 ? -18.125 5.109 -18.594 1 97.75 326 SER A N 1
ATOM 2600 C CA . SER A 1 326 ? -18.906 6.312 -18.859 1 97.75 326 SER A CA 1
ATOM 2601 C C . SER A 1 326 ? -19.391 6.953 -17.562 1 97.75 326 SER A C 1
ATOM 2603 O O . SER A 1 326 ? -19.188 6.398 -16.469 1 97.75 326 SER A O 1
ATOM 2605 N N . ALA A 1 327 ? -19.922 8.148 -17.656 1 96.88 327 ALA A N 1
ATOM 2606 C CA . ALA A 1 327 ? -20.531 8.805 -16.5 1 96.88 327 ALA A CA 1
ATOM 2607 C C . ALA A 1 327 ? -21.641 7.945 -15.914 1 96.88 327 ALA A C 1
ATOM 2609 O O . ALA A 1 327 ? -22.359 7.262 -16.641 1 96.88 327 ALA A O 1
ATOM 2610 N N . ALA A 1 328 ? -21.781 7.996 -14.578 1 96 328 ALA A N 1
ATOM 2611 C CA . ALA A 1 328 ? -22.844 7.246 -13.914 1 96 328 ALA A CA 1
ATOM 2612 C C . ALA A 1 328 ? -24.203 7.648 -14.445 1 96 328 ALA A C 1
ATOM 2614 O O . ALA A 1 328 ? -24.469 8.828 -14.688 1 96 328 ALA A O 1
ATOM 2615 N N . PRO A 1 329 ? -25.016 6.652 -14.641 1 90.75 329 PRO A N 1
ATOM 2616 C CA . PRO A 1 329 ? -26.375 7.008 -15.07 1 90.75 329 PRO A CA 1
ATOM 2617 C C . PRO A 1 329 ? -27.141 7.805 -14.016 1 90.75 329 PRO A C 1
ATOM 2619 O O . PRO A 1 329 ? -26.875 7.668 -12.82 1 90.75 329 PRO A O 1
ATOM 2622 N N . ALA A 1 330 ? -27.922 8.805 -14.383 1 78.06 330 ALA A N 1
ATOM 2623 C CA . ALA A 1 330 ? -28.719 9.625 -13.477 1 78.06 330 ALA A CA 1
ATOM 2624 C C . ALA A 1 330 ? -29.625 8.75 -12.609 1 78.06 330 ALA A C 1
ATOM 2626 O O . ALA A 1 330 ? -30.109 7.707 -13.055 1 78.06 330 ALA A O 1
ATOM 2627 N N . LEU A 1 331 ? -29.594 8.797 -11.281 1 62.22 331 LEU A N 1
ATOM 2628 C CA . LEU A 1 331 ? -30.484 8.062 -10.375 1 62.22 331 LEU A CA 1
ATOM 2629 C C . LEU A 1 331 ? -31.922 8.156 -10.836 1 62.22 331 LEU A C 1
ATOM 2631 O O . LEU A 1 331 ? -32.406 9.234 -11.188 1 62.22 331 LEU A O 1
ATOM 2635 N N . SER A 1 332 ? -32.469 7.199 -11.414 1 50.81 332 SER A N 1
ATOM 2636 C CA . SER A 1 332 ? -33.906 7.254 -11.633 1 50.81 332 SER A CA 1
ATOM 2637 C C . SER A 1 332 ? -34.656 7.59 -10.352 1 50.81 332 SER A C 1
ATOM 2639 O O . SER A 1 332 ? -34.312 7.09 -9.273 1 50.81 332 SER A O 1
ATOM 2641 N N . ASP A 1 333 ? -35.25 8.859 -10.234 1 43.31 333 ASP A N 1
ATOM 2642 C CA . ASP A 1 333 ? -36.219 9.242 -9.227 1 43.31 333 ASP A CA 1
ATOM 2643 C C . ASP A 1 333 ? -37.219 8.109 -8.953 1 43.31 333 ASP A C 1
ATOM 2645 O O . ASP A 1 333 ? -38.281 8.328 -8.414 1 43.31 333 ASP A O 1
ATOM 2649 N N . ALA A 1 334 ? -37.25 7.055 -9.219 1 35.97 334 ALA A N 1
ATOM 2650 C CA . ALA A 1 334 ? -38.375 6.137 -9.047 1 35.97 334 ALA A CA 1
ATOM 2651 C C . ALA A 1 334 ? -38.781 6.043 -7.586 1 35.97 334 ALA A C 1
ATOM 2653 O O . ALA A 1 334 ? -39.75 5.348 -7.254 1 35.97 334 ALA A O 1
ATOM 2654 N N . ALA A 1 335 ? -37.938 5.98 -6.594 1 33.84 335 ALA A N 1
ATOM 2655 C CA . ALA A 1 335 ? -38.531 5.543 -5.344 1 33.84 335 ALA A CA 1
ATOM 2656 C C . ALA A 1 335 ? -39.562 6.547 -4.855 1 33.84 335 ALA A C 1
ATOM 2658 O O . ALA A 1 335 ? -40.094 6.434 -3.74 1 33.84 335 ALA A O 1
ATOM 2659 N N . SER A 1 336 ? -39.438 7.707 -5.418 1 29.08 336 SER A N 1
ATOM 2660 C CA . SER A 1 336 ? -40.5 8.516 -4.863 1 29.08 336 SER A CA 1
ATOM 2661 C C . SER A 1 336 ? -41.875 8.07 -5.402 1 29.08 336 SER A C 1
ATOM 2663 O O . SER A 1 336 ? -42.906 8.703 -5.137 1 29.08 336 SER A O 1
ATOM 2665 N N . ASN A 1 337 ? -41.875 7.031 -6.355 1 25.91 337 ASN A N 1
ATOM 2666 C CA . ASN A 1 337 ? -43.312 6.676 -6.336 1 25.91 337 ASN A CA 1
ATOM 2667 C C . ASN A 1 337 ? -43.594 5.633 -5.266 1 25.91 337 ASN A C 1
ATOM 2669 O O . ASN A 1 337 ? -42.812 4.727 -5.031 1 25.91 337 ASN A O 1
ATOM 2673 N N . MET B 1 1 ? 28.594 44.5 -4.121 1 72.56 1 MET B N 1
ATOM 2674 C CA . MET B 1 1 ? 29.344 44.156 -5.332 1 72.56 1 MET B CA 1
ATOM 2675 C C . MET B 1 1 ? 30.188 45.312 -5.809 1 72.56 1 MET B C 1
ATOM 2677 O O . MET B 1 1 ? 31.359 45.156 -6.148 1 72.56 1 MET B O 1
ATOM 2681 N N . ARG B 1 2 ? 29.656 46.469 -5.738 1 80.12 2 ARG B N 1
ATOM 2682 C CA . ARG B 1 2 ? 30.391 47.625 -6.215 1 80.12 2 ARG B CA 1
ATOM 2683 C C . ARG B 1 2 ? 31.578 47.938 -5.309 1 80.12 2 ARG B C 1
ATOM 2685 O O . ARG B 1 2 ? 32.656 48.25 -5.793 1 80.12 2 ARG B O 1
ATOM 2692 N N . ASP B 1 3 ? 31.375 47.75 -4.047 1 80.88 3 ASP B N 1
ATOM 2693 C CA . ASP B 1 3 ? 32.438 48 -3.094 1 80.88 3 ASP B CA 1
ATOM 2694 C C . ASP B 1 3 ? 33.625 47.031 -3.295 1 80.88 3 ASP B C 1
ATOM 2696 O O . ASP B 1 3 ? 34.781 47.438 -3.229 1 80.88 3 ASP B O 1
ATOM 2700 N N . ILE B 1 4 ? 33.25 45.781 -3.59 1 84.12 4 ILE B N 1
ATOM 2701 C CA . ILE B 1 4 ? 34.25 44.781 -3.84 1 84.12 4 ILE B CA 1
ATOM 2702 C C . ILE B 1 4 ? 35 45.094 -5.137 1 84.12 4 ILE B C 1
ATOM 2704 O O . ILE B 1 4 ? 36.219 45 -5.195 1 84.12 4 ILE B O 1
ATOM 2708 N N . ALA B 1 5 ? 34.25 45.5 -6.066 1 86.44 5 ALA B N 1
ATOM 2709 C CA . ALA B 1 5 ? 34.812 45.875 -7.359 1 86.44 5 ALA B CA 1
ATOM 2710 C C . ALA B 1 5 ? 35.812 47.031 -7.211 1 86.44 5 ALA B C 1
ATOM 2712 O O . ALA B 1 5 ? 36.906 46.969 -7.758 1 86.44 5 ALA B O 1
ATOM 2713 N N . ASP B 1 6 ? 35.438 47.969 -6.473 1 85.38 6 ASP B N 1
ATOM 2714 C CA . ASP B 1 6 ? 36.281 49.125 -6.25 1 85.38 6 ASP B CA 1
ATOM 2715 C C . ASP B 1 6 ? 37.562 48.781 -5.52 1 85.38 6 ASP B C 1
ATOM 2717 O O . ASP B 1 6 ? 38.656 49.281 -5.848 1 85.38 6 ASP B O 1
ATOM 2721 N N . ARG B 1 7 ? 37.406 47.875 -4.617 1 84.12 7 ARG B N 1
ATOM 2722 C CA . ARG B 1 7 ? 38.562 47.5 -3.785 1 84.12 7 ARG B CA 1
ATOM 2723 C C . ARG B 1 7 ? 39.562 46.688 -4.57 1 84.12 7 ARG B C 1
ATOM 2725 O O . ARG B 1 7 ? 40.781 46.781 -4.328 1 84.12 7 ARG B O 1
ATOM 2732 N N . LEU B 1 8 ? 39.031 45.938 -5.496 1 85.62 8 LEU B N 1
ATOM 2733 C CA . LEU B 1 8 ? 39.906 45.031 -6.234 1 85.62 8 LEU B CA 1
ATOM 2734 C C . LEU B 1 8 ? 40.25 45.594 -7.609 1 85.62 8 LEU B C 1
ATOM 2736 O O . LEU B 1 8 ? 41.062 45.031 -8.336 1 85.62 8 LEU B O 1
ATOM 2740 N N . GLY B 1 9 ? 39.594 46.812 -7.902 1 88.31 9 GLY B N 1
ATOM 2741 C CA . GLY B 1 9 ? 39.844 47.469 -9.18 1 88.31 9 GLY B CA 1
ATOM 2742 C C . GLY B 1 9 ? 39.312 46.688 -10.367 1 88.31 9 GLY B C 1
ATOM 2743 O O . GLY B 1 9 ? 39.969 46.625 -11.422 1 88.31 9 GLY B O 1
ATOM 2744 N N . VAL B 1 10 ? 38.344 45.938 -10.133 1 86 10 VAL B N 1
ATOM 2745 C CA . VAL B 1 10 ? 37.719 45.188 -11.203 1 86 10 VAL B CA 1
ATOM 2746 C C . VAL B 1 10 ? 36.281 45.719 -11.422 1 86 10 VAL B C 1
ATOM 2748 O O . VAL B 1 10 ? 35.781 46.5 -10.625 1 86 10 VAL B O 1
ATOM 2751 N N . SER B 1 11 ? 35.719 45.375 -12.523 1 83.69 11 SER B N 1
ATOM 2752 C CA . SER B 1 11 ? 34.344 45.781 -12.781 1 83.69 11 SER B CA 1
ATOM 2753 C C . SER B 1 11 ? 33.375 45.031 -11.875 1 83.69 11 SER B C 1
ATOM 2755 O O . SER B 1 11 ? 33.656 43.938 -11.398 1 83.69 11 SER B O 1
ATOM 2757 N N . SER B 1 12 ? 32.219 45.688 -11.641 1 82.44 12 SER B N 1
ATOM 2758 C CA . SER B 1 12 ? 31.156 45.031 -10.875 1 82.44 12 SER B CA 1
ATOM 2759 C C . SER B 1 12 ? 30.688 43.75 -11.57 1 82.44 12 SER B C 1
ATOM 2761 O O . SER B 1 12 ? 30.266 42.781 -10.914 1 82.44 12 SER B O 1
ATOM 2763 N N . VAL B 1 13 ? 30.891 43.719 -12.859 1 83.06 13 VAL B N 1
ATOM 2764 C CA . VAL B 1 13 ? 30.547 42.531 -13.656 1 83.06 13 VAL B CA 1
ATOM 2765 C C . VAL B 1 13 ? 31.516 41.406 -13.367 1 83.06 13 VAL B C 1
ATOM 2767 O O . VAL B 1 13 ? 31.109 40.25 -13.234 1 83.06 13 VAL B O 1
ATOM 2770 N N . THR B 1 14 ? 32.719 41.719 -13.211 1 84 14 THR B N 1
ATOM 2771 C CA . THR B 1 14 ? 33.75 40.75 -12.898 1 84 14 THR B CA 1
ATOM 2772 C C . THR B 1 14 ? 33.562 40.156 -11.508 1 84 14 THR B C 1
ATOM 2774 O O . THR B 1 14 ? 33.719 38.969 -11.305 1 84 14 THR B O 1
ATOM 2777 N N . VAL B 1 15 ? 33.125 41.031 -10.562 1 81.31 15 VAL B N 1
ATOM 2778 C CA . VAL B 1 15 ? 32.844 40.562 -9.211 1 81.31 15 VAL B CA 1
ATOM 2779 C C . VAL B 1 15 ? 31.641 39.625 -9.219 1 81.31 15 VAL B C 1
ATOM 2781 O O . VAL B 1 15 ? 31.672 38.562 -8.594 1 81.31 15 VAL B O 1
ATOM 2784 N N . SER B 1 16 ? 30.672 39.938 -10.023 1 77.88 16 SER B N 1
ATOM 2785 C CA . SER B 1 16 ? 29.469 39.125 -10.156 1 77.88 16 SER B CA 1
ATOM 2786 C C . SER B 1 16 ? 29.797 37.781 -10.758 1 77.88 16 SER B C 1
ATOM 2788 O O . SER B 1 16 ? 29.344 36.75 -10.258 1 77.88 16 SER B O 1
ATOM 2790 N N . LYS B 1 17 ? 30.625 37.781 -11.719 1 80.56 17 LYS B N 1
ATOM 2791 C CA . LYS B 1 17 ? 31.031 36.531 -12.375 1 80.56 17 LYS B CA 1
ATOM 2792 C C . LYS B 1 17 ? 31.844 35.656 -11.422 1 80.56 17 LYS B C 1
ATOM 2794 O O . LYS B 1 17 ? 31.641 34.438 -11.375 1 80.56 17 LYS B O 1
ATOM 2799 N N . ALA B 1 18 ? 32.688 36.25 -10.703 1 79.12 18 ALA B N 1
ATOM 2800 C CA . ALA B 1 18 ? 33.562 35.531 -9.789 1 79.12 18 ALA B CA 1
ATOM 2801 C C . ALA B 1 18 ? 32.781 34.906 -8.641 1 79.12 18 ALA B C 1
ATOM 2803 O O . ALA B 1 18 ? 33 33.75 -8.289 1 79.12 18 ALA B O 1
ATOM 2804 N N . LEU B 1 19 ? 31.844 35.688 -8.133 1 77.06 19 LEU B N 1
ATOM 2805 C CA . LEU B 1 19 ? 31.078 35.219 -6.977 1 77.06 19 LEU B CA 1
ATOM 2806 C C . LEU B 1 19 ? 30.094 34.125 -7.375 1 77.06 19 LEU B C 1
ATOM 2808 O O . LEU B 1 19 ? 29.766 33.25 -6.559 1 77.06 19 LEU B O 1
ATOM 2812 N N . ASN B 1 20 ? 29.766 34.125 -8.711 1 72.44 20 ASN B N 1
ATOM 2813 C CA . ASN B 1 20 ? 28.812 33.156 -9.227 1 72.44 20 ASN B CA 1
ATOM 2814 C C . ASN B 1 20 ? 29.5 32.031 -10.016 1 72.44 20 ASN B C 1
ATOM 2816 O O . ASN B 1 20 ? 28.859 31.297 -10.75 1 72.44 20 ASN B O 1
ATOM 2820 N N . ASP B 1 21 ? 30.719 31.984 -9.914 1 74.31 21 ASP B N 1
ATOM 2821 C CA . ASP B 1 21 ? 31.594 30.984 -10.539 1 74.31 21 ASP B CA 1
ATOM 2822 C C . ASP B 1 21 ? 31.328 30.875 -12.039 1 74.31 21 ASP B C 1
ATOM 2824 O O . ASP B 1 21 ? 31.328 29.781 -12.594 1 74.31 21 ASP B O 1
ATOM 2828 N N . LYS B 1 22 ? 31.047 31.969 -12.555 1 75.06 22 LYS B N 1
ATOM 2829 C CA . LYS B 1 22 ? 30.859 32.031 -14 1 75.06 22 LYS B CA 1
ATOM 2830 C C . LYS B 1 22 ? 32.188 32.156 -14.719 1 75.06 22 LYS B C 1
ATOM 2832 O O . LYS B 1 22 ? 33.188 32.531 -14.117 1 75.06 22 LYS B O 1
ATOM 2837 N N . ASP B 1 23 ? 32.156 31.875 -15.984 1 78.69 23 ASP B N 1
ATOM 2838 C CA . ASP B 1 23 ? 33.344 31.922 -16.812 1 78.69 23 ASP B CA 1
ATOM 2839 C C . ASP B 1 23 ? 33.781 33.375 -17.062 1 78.69 23 ASP B C 1
ATOM 2841 O O . ASP B 1 23 ? 32.969 34.312 -16.891 1 78.69 23 ASP B O 1
ATOM 2845 N N . GLY B 1 24 ? 35.25 33.594 -17.25 1 80.75 24 GLY B N 1
ATOM 2846 C CA . GLY B 1 24 ? 35.75 34.906 -17.641 1 80.75 24 GLY B CA 1
ATOM 2847 C C . GLY B 1 24 ? 36.562 35.562 -16.547 1 80.75 24 GLY B C 1
ATOM 2848 O O . GLY B 1 24 ? 37.062 36.688 -16.734 1 80.75 24 GLY B O 1
ATOM 2849 N N . VAL B 1 25 ? 36.531 34.844 -15.375 1 81.19 25 VAL B N 1
ATOM 2850 C CA . VAL B 1 25 ? 37.375 35.344 -14.289 1 81.19 25 VAL B CA 1
ATOM 2851 C C . VAL B 1 25 ? 38.406 34.281 -13.898 1 81.19 25 VAL B C 1
ATOM 2853 O O . VAL B 1 25 ? 38.062 33.094 -13.766 1 81.19 25 VAL B O 1
ATOM 2856 N N . SER B 1 26 ? 39.625 34.656 -13.852 1 81.94 26 SER B N 1
ATOM 2857 C CA . SER B 1 26 ? 40.719 33.719 -13.508 1 81.94 26 SER B CA 1
ATOM 2858 C C . SER B 1 26 ? 40.5 33.156 -12.109 1 81.94 26 SER B C 1
ATOM 2860 O O . SER B 1 26 ? 39.906 33.781 -11.242 1 81.94 26 SER B O 1
ATOM 2862 N N . GLY B 1 27 ? 40.938 31.953 -11.875 1 82.88 27 GLY B N 1
ATOM 2863 C CA . GLY B 1 27 ? 40.781 31.297 -10.586 1 82.88 27 GLY B CA 1
ATOM 2864 C C . GLY B 1 27 ? 41.375 32.094 -9.438 1 82.88 27 GLY B C 1
ATOM 2865 O O . GLY B 1 27 ? 40.75 32.188 -8.367 1 82.88 27 GLY B O 1
ATOM 2866 N N . GLU B 1 28 ? 42.438 32.688 -9.734 1 81.94 28 GLU B N 1
ATOM 2867 C CA . GLU B 1 28 ? 43.125 33.5 -8.727 1 81.94 28 GLU B CA 1
ATOM 2868 C C . GLU B 1 28 ? 42.281 34.688 -8.344 1 81.94 28 GLU B C 1
ATOM 2870 O O . GLU B 1 28 ? 42.125 35.031 -7.156 1 81.94 28 GLU B O 1
ATOM 2875 N N . LEU B 1 29 ? 41.781 35.375 -9.312 1 84 29 LEU B N 1
ATOM 2876 C CA . LEU B 1 29 ? 40.938 36.562 -9.062 1 84 29 LEU B CA 1
ATOM 2877 C C . LEU B 1 29 ? 39.625 36.156 -8.414 1 84 29 LEU B C 1
ATOM 2879 O O . LEU B 1 29 ? 39.125 36.875 -7.531 1 84 29 LEU B O 1
ATOM 2883 N N . LYS B 1 30 ? 39 35.062 -8.758 1 84.06 30 LYS B N 1
ATOM 2884 C CA . LYS B 1 30 ? 37.781 34.5 -8.141 1 84.06 30 LYS B CA 1
ATOM 2885 C C . LYS B 1 30 ? 38 34.312 -6.637 1 84.06 30 LYS B C 1
ATOM 2887 O O . LYS B 1 30 ? 37.125 34.688 -5.84 1 84.06 30 LYS B O 1
ATOM 2892 N N . GLU B 1 31 ? 39.125 33.75 -6.387 1 83.06 31 GLU B N 1
ATOM 2893 C CA . GLU B 1 31 ? 39.438 33.5 -4.98 1 83.06 31 GLU B CA 1
ATOM 2894 C C . GLU B 1 31 ? 39.594 34.812 -4.215 1 83.06 31 GLU B C 1
ATOM 2896 O O . GLU B 1 31 ? 39.125 34.938 -3.088 1 83.06 31 GLU B O 1
ATOM 2901 N N . LYS B 1 32 ? 40.281 35.75 -4.75 1 84.75 32 LYS B N 1
ATOM 2902 C CA . LYS B 1 32 ? 40.5 37.031 -4.117 1 84.75 32 LYS B CA 1
ATOM 2903 C C . LYS B 1 32 ? 39.188 37.781 -3.873 1 84.75 32 LYS B C 1
ATOM 2905 O O . LYS B 1 32 ? 39 38.375 -2.814 1 84.75 32 LYS B O 1
ATOM 2910 N N . ILE B 1 33 ? 38.312 37.656 -4.867 1 84.62 33 ILE B N 1
ATOM 2911 C CA . ILE B 1 33 ? 37 38.312 -4.762 1 84.62 33 ILE B CA 1
ATOM 2912 C C . ILE B 1 33 ? 36.188 37.656 -3.662 1 84.62 33 ILE B C 1
ATOM 2914 O O . ILE B 1 33 ? 35.562 38.344 -2.836 1 84.62 33 ILE B O 1
ATOM 2918 N N . LYS B 1 34 ? 36.25 36.312 -3.619 1 79.5 34 LYS B N 1
ATOM 2919 C CA . LYS B 1 34 ? 35.469 35.562 -2.633 1 79.5 34 LYS B CA 1
ATOM 2920 C C . LYS B 1 34 ? 36 35.844 -1.219 1 79.5 34 LYS B C 1
ATOM 2922 O O . LYS B 1 34 ? 35.188 36.031 -0.295 1 79.5 34 LYS B O 1
ATOM 2927 N N . VAL B 1 35 ? 37.25 35.844 -1.108 1 79.88 35 VAL B N 1
ATOM 2928 C CA . VAL B 1 35 ? 37.875 36.094 0.185 1 79.88 35 VAL B CA 1
ATOM 2929 C C . VAL B 1 35 ? 37.531 37.531 0.645 1 79.88 35 VAL B C 1
ATOM 2931 O O . VAL B 1 35 ? 37.156 37.719 1.801 1 79.88 35 VAL B O 1
ATOM 2934 N N . LEU B 1 36 ? 37.625 38.469 -0.234 1 81.06 36 LEU B N 1
ATOM 2935 C CA . LEU B 1 36 ? 37.344 39.844 0.111 1 81.06 36 LEU B CA 1
ATOM 2936 C C . LEU B 1 36 ? 35.875 40.031 0.418 1 81.06 36 LEU B C 1
ATOM 2938 O O . LEU B 1 36 ? 35.5 40.781 1.33 1 81.06 36 LEU B O 1
ATOM 2942 N N . ALA B 1 37 ? 35.031 39.375 -0.378 1 76.69 37 ALA B N 1
ATOM 2943 C CA . ALA B 1 37 ? 33.594 39.406 -0.134 1 76.69 37 ALA B CA 1
ATOM 2944 C C . ALA B 1 37 ? 33.25 38.969 1.286 1 76.69 37 ALA B C 1
ATOM 2946 O O . ALA B 1 37 ? 32.469 39.594 1.98 1 76.69 37 ALA B O 1
ATOM 2947 N N . VAL B 1 38 ? 33.938 37.906 1.684 1 71.75 38 VAL B N 1
ATOM 2948 C CA . VAL B 1 38 ? 33.75 37.406 3.035 1 71.75 38 VAL B CA 1
ATOM 2949 C C . VAL B 1 38 ? 34.25 38.406 4.055 1 71.75 38 VAL B C 1
ATOM 2951 O O . VAL B 1 38 ? 33.594 38.688 5.059 1 71.75 38 VAL B O 1
ATOM 2954 N N . GLN B 1 39 ? 35.344 38.969 3.848 1 74.81 39 GLN B N 1
ATOM 2955 C CA . GLN B 1 39 ? 36 39.938 4.746 1 74.81 39 GLN B CA 1
ATOM 2956 C C . GLN B 1 39 ? 35.156 41.188 4.891 1 74.81 39 GLN B C 1
ATOM 2958 O O . GLN B 1 39 ? 35.125 41.812 5.961 1 74.81 39 GLN B O 1
ATOM 2963 N N . MET B 1 40 ? 34.594 41.625 3.824 1 71.44 40 MET B N 1
ATOM 2964 C CA . MET B 1 40 ? 33.812 42.875 3.824 1 71.44 40 MET B CA 1
ATOM 2965 C C . MET B 1 40 ? 32.375 42.594 4.301 1 71.44 40 MET B C 1
ATOM 2967 O O . MET B 1 40 ? 31.531 43.5 4.305 1 71.44 40 MET B O 1
ATOM 2971 N N . GLY B 1 41 ? 32.188 41.469 4.75 1 60.62 41 GLY B N 1
ATOM 2972 C CA . GLY B 1 41 ? 30.891 41.094 5.262 1 60.62 41 GLY B CA 1
ATOM 2973 C C . GLY B 1 41 ? 29.859 40.906 4.172 1 60.62 41 GLY B C 1
ATOM 2974 O O . GLY B 1 41 ? 28.656 41.062 4.418 1 60.62 41 GLY B O 1
ATOM 2975 N N . TYR B 1 42 ? 30.391 41.062 3.09 1 49.03 42 TYR B N 1
ATOM 2976 C CA . TYR B 1 42 ? 29.484 40.781 1.997 1 49.03 42 TYR B CA 1
ATOM 2977 C C . TYR B 1 42 ? 28.859 39.375 2.166 1 49.03 42 TYR B C 1
ATOM 2979 O O . TYR B 1 42 ? 29.578 38.375 2.156 1 49.03 42 TYR B O 1
ATOM 2987 N N . ARG B 1 43 ? 28.031 39.375 3.061 1 43.97 43 ARG B N 1
ATOM 2988 C CA . ARG B 1 43 ? 27.25 38.156 3.123 1 43.97 43 ARG B CA 1
ATOM 2989 C C . ARG B 1 43 ? 26.562 37.875 1.792 1 43.97 43 ARG B C 1
ATOM 2991 O O . ARG B 1 43 ? 25.859 38.75 1.263 1 43.97 43 ARG B O 1
ATOM 2998 N N . TYR B 1 44 ? 27.25 37.25 0.973 1 40.38 44 TYR B N 1
ATOM 2999 C CA . TYR B 1 44 ? 26.453 36.781 -0.151 1 40.38 44 TYR B CA 1
ATOM 3000 C C . TYR B 1 44 ? 25.016 36.5 0.274 1 40.38 44 TYR B C 1
ATOM 3002 O O . TYR B 1 44 ? 24.75 35.531 1.01 1 40.38 44 TYR B O 1
ATOM 3010 N N . ASN B 1 45 ? 24.406 37.5 0.782 1 38.5 45 ASN B N 1
ATOM 3011 C CA . ASN B 1 45 ? 23.031 37.312 1.221 1 38.5 45 ASN B CA 1
ATOM 3012 C C . ASN B 1 45 ? 22.234 36.438 0.265 1 38.5 45 ASN B C 1
ATOM 3014 O O . ASN B 1 45 ? 22.375 36.531 -0.954 1 38.5 45 ASN B O 1
ATOM 3018 N N . ALA B 1 46 ? 21.984 35.312 0.66 1 41.78 46 ALA B N 1
ATOM 3019 C CA . ALA B 1 46 ? 21.062 34.406 -0.048 1 41.78 46 ALA B CA 1
ATOM 3020 C C . ALA B 1 46 ? 20.031 35.219 -0.844 1 41.78 46 ALA B C 1
ATOM 3022 O O . ALA B 1 46 ? 19.594 34.812 -1.913 1 41.78 46 ALA B O 1
ATOM 3023 N N . ALA B 1 47 ? 19.719 36.438 -0.437 1 41.97 47 ALA B N 1
ATOM 3024 C CA . ALA B 1 47 ? 18.766 37.312 -1.117 1 41.97 47 ALA B CA 1
ATOM 3025 C C . ALA B 1 47 ? 19.359 37.844 -2.426 1 41.97 47 ALA B C 1
ATOM 3027 O O . ALA B 1 47 ? 18.641 37.938 -3.426 1 41.97 47 ALA B O 1
ATOM 3028 N N . ALA B 1 48 ? 20.5 38.188 -2.469 1 43.59 48 ALA B N 1
ATOM 3029 C CA . ALA B 1 48 ? 21.125 38.719 -3.693 1 43.59 48 ALA B CA 1
ATOM 3030 C C . ALA B 1 48 ? 21.297 37.594 -4.719 1 43.59 48 ALA B C 1
ATOM 3032 O O . ALA B 1 48 ? 21.141 37.812 -5.922 1 43.59 48 ALA B O 1
ATOM 3033 N N . ARG B 1 49 ? 21.719 36.469 -4.352 1 41.91 49 ARG B N 1
ATOM 3034 C CA . ARG B 1 49 ? 21.781 35.344 -5.273 1 41.91 49 ARG B CA 1
ATOM 3035 C C . ARG B 1 49 ? 20.391 34.969 -5.781 1 41.91 49 ARG B C 1
ATOM 3037 O O . ARG B 1 49 ? 20.234 34.562 -6.941 1 41.91 49 ARG B O 1
ATOM 3044 N N . SER B 1 50 ? 19.359 35.031 -4.824 1 48.81 50 SER B N 1
ATOM 3045 C CA . SER B 1 50 ? 17.969 34.781 -5.168 1 48.81 50 SER B CA 1
ATOM 3046 C C . SER B 1 50 ? 17.516 35.688 -6.316 1 48.81 50 SER B C 1
ATOM 3048 O O . SER B 1 50 ? 16.75 35.25 -7.184 1 48.81 50 SER B O 1
ATOM 3050 N N . MET B 1 51 ? 18.062 36.938 -6.348 1 46.25 51 MET B N 1
ATOM 3051 C CA . MET B 1 51 ? 17.641 37.906 -7.363 1 46.25 51 MET B CA 1
ATOM 3052 C C . MET B 1 51 ? 18.125 37.469 -8.75 1 46.25 51 MET B C 1
ATOM 3054 O O . MET B 1 51 ? 17.422 37.656 -9.742 1 46.25 51 MET B O 1
ATOM 3058 N N . LYS B 1 52 ? 19.219 36.906 -8.734 1 48.19 52 LYS B N 1
ATOM 3059 C CA . LYS B 1 52 ? 19.719 36.594 -10.07 1 48.19 52 LYS B CA 1
ATOM 3060 C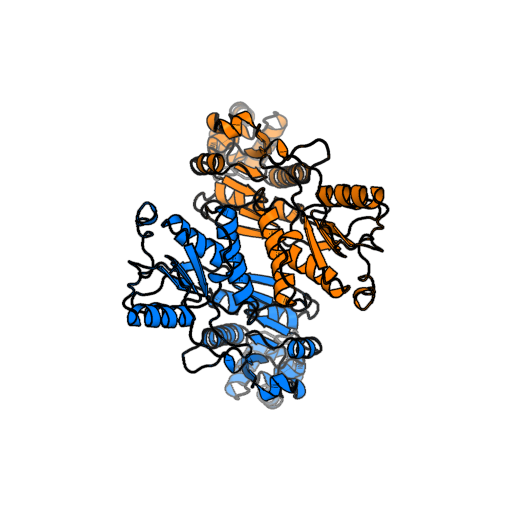 C . LYS B 1 52 ? 19.047 35.344 -10.609 1 48.19 52 LYS B C 1
ATOM 3062 O O . LYS B 1 52 ? 18.766 35.25 -11.805 1 48.19 52 LYS B O 1
ATOM 3067 N N . GLU B 1 53 ? 18.812 34.406 -9.734 1 62.06 53 GLU B N 1
ATOM 3068 C CA . GLU B 1 53 ? 18.219 33.156 -10.211 1 62.06 53 GLU B CA 1
ATOM 3069 C C . GLU B 1 53 ? 16.703 33.156 -10.055 1 62.06 53 GLU B C 1
ATOM 3071 O O . GLU B 1 53 ? 16.016 32.281 -10.609 1 62.06 53 GLU B O 1
ATOM 3076 N N . GLY B 1 54 ? 16.172 34.312 -9.438 1 79.44 54 GLY B N 1
ATOM 3077 C CA . GLY B 1 54 ? 14.734 34.406 -9.234 1 79.44 54 GLY B CA 1
ATOM 3078 C C . GLY B 1 54 ? 14.211 33.469 -8.156 1 79.44 54 GLY B C 1
ATOM 3079 O O . GLY B 1 54 ? 13 33.25 -8.07 1 79.44 54 GLY B O 1
ATOM 3080 N N . LEU B 1 55 ? 15.25 32.938 -7.391 1 87.5 55 LEU B N 1
ATOM 3081 C CA . LEU B 1 55 ? 14.875 32 -6.316 1 87.5 55 LEU B CA 1
ATOM 3082 C C . LEU B 1 55 ? 15.117 32.656 -4.953 1 87.5 55 LEU B C 1
ATOM 3084 O O . LEU B 1 55 ? 16.094 33.375 -4.766 1 87.5 55 LEU B O 1
ATOM 3088 N N . THR B 1 56 ? 14.281 32.344 -3.92 1 91.19 56 THR B N 1
ATOM 3089 C CA . THR B 1 56 ? 14.398 32.844 -2.555 1 91.19 56 THR B CA 1
ATOM 3090 C C . THR B 1 56 ? 15.289 31.938 -1.719 1 91.19 56 THR B C 1
ATOM 3092 O O . THR B 1 56 ? 15.805 32.344 -0.674 1 91.19 56 THR B O 1
ATOM 3095 N N . HIS B 1 57 ? 15.328 30.703 -2.074 1 93.5 57 HIS B N 1
ATOM 3096 C CA . HIS B 1 57 ? 16.016 29.641 -1.357 1 93.5 57 HIS B CA 1
ATOM 3097 C C . HIS B 1 57 ? 15.328 29.344 -0.028 1 93.5 57 HIS B C 1
ATOM 3099 O O . HIS B 1 57 ? 15.984 29 0.955 1 93.5 57 HIS B O 1
ATOM 3105 N N . ASN B 1 58 ? 14.039 29.594 0.03 1 94.5 58 ASN B N 1
ATOM 3106 C CA . ASN B 1 58 ? 13.172 29.25 1.151 1 94.5 58 ASN B CA 1
ATOM 3107 C C . ASN B 1 58 ? 12.102 28.234 0.741 1 94.5 58 ASN B C 1
ATOM 3109 O O . ASN B 1 58 ? 11.555 28.312 -0.359 1 94.5 58 ASN B O 1
ATOM 3113 N N . ILE B 1 59 ? 11.922 27.297 1.673 1 97.5 59 ILE B N 1
ATOM 3114 C CA . ILE B 1 59 ? 10.812 26.359 1.502 1 97.5 59 ILE B CA 1
ATOM 3115 C C . ILE B 1 59 ? 9.805 26.547 2.637 1 97.5 59 ILE B C 1
ATOM 3117 O O . ILE B 1 59 ? 10.188 26.578 3.811 1 97.5 59 ILE B O 1
ATOM 3121 N N . GLY B 1 60 ? 8.555 26.812 2.301 1 97.62 60 GLY B N 1
ATOM 3122 C CA . GLY B 1 60 ? 7.504 26.859 3.303 1 97.62 60 GLY B CA 1
ATOM 3123 C C . GLY B 1 60 ? 7.02 25.469 3.723 1 97.62 60 GLY B C 1
ATOM 3124 O O . GLY B 1 60 ? 6.75 24.625 2.873 1 97.62 60 GLY B O 1
ATOM 3125 N N . VAL B 1 61 ? 6.992 25.25 5.023 1 97.38 61 VAL B N 1
ATOM 3126 C CA . VAL B 1 61 ? 6.434 24.016 5.566 1 97.38 61 VAL B CA 1
ATOM 3127 C C . VAL B 1 61 ? 5.152 24.328 6.336 1 97.38 61 VAL B C 1
ATOM 3129 O O . VAL B 1 61 ? 5.176 25.047 7.336 1 97.38 61 VAL B O 1
ATOM 3132 N N . ILE B 1 62 ? 4.035 23.797 5.828 1 96.94 62 ILE B N 1
ATOM 3133 C CA . ILE B 1 62 ? 2.727 24.047 6.422 1 96.94 62 ILE B CA 1
ATOM 3134 C C . ILE B 1 62 ? 2.326 22.875 7.312 1 96.94 62 ILE B C 1
ATOM 3136 O O . ILE B 1 62 ? 2.33 21.719 6.871 1 96.94 62 ILE B O 1
ATOM 3140 N N . ILE B 1 63 ? 2.016 23.125 8.586 1 94 63 ILE B N 1
ATOM 3141 C CA . ILE B 1 63 ? 1.507 22.125 9.516 1 94 63 ILE B CA 1
ATOM 3142 C C . ILE B 1 63 ? 0.174 22.578 10.102 1 94 63 ILE B C 1
ATOM 3144 O O . ILE B 1 63 ? 0.088 23.672 10.672 1 94 63 ILE B O 1
ATOM 3148 N N . PRO B 1 64 ? -0.877 21.781 9.914 1 92.69 64 PRO B N 1
ATOM 3149 C CA . PRO B 1 64 ? -2.117 22.156 10.602 1 92.69 64 PRO B CA 1
ATOM 3150 C C . PRO B 1 64 ? -1.948 22.234 12.117 1 92.69 64 PRO B C 1
ATOM 3152 O O . PRO B 1 64 ? -1.248 21.406 12.711 1 92.69 64 PRO B O 1
ATOM 3155 N N . GLU B 1 65 ? -2.576 23.172 12.672 1 87.75 65 GLU B N 1
ATOM 3156 C CA . GLU B 1 65 ? -2.414 23.469 14.094 1 87.75 65 GLU B CA 1
ATOM 3157 C C . GLU B 1 65 ? -2.785 22.266 14.961 1 87.75 65 GLU B C 1
ATOM 3159 O O . GLU B 1 65 ? -2.172 22.047 16 1 87.75 65 GLU B O 1
ATOM 3164 N N . ARG B 1 66 ? -3.686 21.422 14.508 1 83.94 66 ARG B N 1
ATOM 3165 C CA . ARG B 1 66 ? -4.164 20.281 15.289 1 83.94 66 ARG B CA 1
ATOM 3166 C C . ARG B 1 66 ? -3.074 19.234 15.445 1 83.94 66 ARG B C 1
ATOM 3168 O O . ARG B 1 66 ? -3.176 18.344 16.297 1 83.94 66 ARG B O 1
ATOM 3175 N N . PHE B 1 67 ? -2.057 19.344 14.648 1 84.25 67 PHE B N 1
ATOM 3176 C CA . PHE B 1 67 ? -0.979 18.359 14.727 1 84.25 67 PHE B CA 1
ATOM 3177 C C . PHE B 1 67 ? 0.188 18.906 15.547 1 84.25 67 PHE B C 1
ATOM 3179 O O . PHE B 1 67 ? 1.214 18.234 15.695 1 84.25 67 PHE B O 1
ATOM 3186 N N . THR B 1 68 ? 0.134 20.141 16.047 1 76.44 68 THR B N 1
ATOM 3187 C CA . THR B 1 68 ? 1.234 20.781 16.766 1 76.44 68 THR B CA 1
ATOM 3188 C C . THR B 1 68 ? 0.981 20.766 18.266 1 76.44 68 THR B C 1
ATOM 3190 O O . THR B 1 68 ? 1.581 21.531 19.016 1 76.44 68 THR B O 1
ATOM 3193 N N . GLY B 1 69 ? 0.234 19.891 18.734 1 68.19 69 GLY B N 1
ATOM 3194 C CA . GLY B 1 69 ? -0.059 19.875 20.172 1 68.19 69 GLY B CA 1
ATOM 3195 C C . GLY B 1 69 ? 1.184 19.75 21.031 1 68.19 69 GLY B C 1
ATOM 3196 O O . GLY B 1 69 ? 2.303 19.719 20.516 1 68.19 69 GLY B O 1
ATOM 3197 N N . PRO B 1 70 ? 1.065 20.094 22.312 1 53.19 70 PRO B N 1
ATOM 3198 C CA . PRO B 1 70 ? 2.139 20.312 23.281 1 53.19 70 PRO B CA 1
ATOM 3199 C C . PRO B 1 70 ? 3.207 19.234 23.234 1 53.19 70 PRO B C 1
ATOM 3201 O O . PRO B 1 70 ? 4.359 19.469 23.609 1 53.19 70 PRO B O 1
ATOM 3204 N N . THR B 1 71 ? 2.906 18.078 23.188 1 50.53 71 THR B N 1
ATOM 3205 C CA . THR B 1 71 ? 3.992 17.109 23.234 1 50.53 71 THR B CA 1
ATOM 3206 C C . THR B 1 71 ? 4.668 16.984 21.875 1 50.53 71 THR B C 1
ATOM 3208 O O . THR B 1 71 ? 4.023 17.156 20.844 1 50.53 71 THR B O 1
ATOM 3211 N N . GLN B 1 72 ? 6.09 17.156 21.969 1 55.31 72 GLN B N 1
ATOM 3212 C CA . GLN B 1 72 ? 6.957 17.031 20.797 1 55.31 72 GLN B CA 1
ATOM 3213 C C . GLN B 1 72 ? 6.371 16.062 19.781 1 55.31 72 GLN B C 1
ATOM 3215 O O . GLN B 1 72 ? 6.605 14.859 19.844 1 55.31 72 GLN B O 1
ATOM 3220 N N . SER B 1 73 ? 5.531 16.641 18.812 1 73.38 73 SER B N 1
ATOM 3221 C CA . SER B 1 73 ? 4.664 15.906 17.906 1 73.38 73 SER B CA 1
ATOM 3222 C C . SER B 1 73 ? 5.457 15.328 16.734 1 73.38 73 SER B C 1
ATOM 3224 O O . SER B 1 73 ? 6.578 15.766 16.453 1 73.38 73 SER B O 1
ATOM 3226 N N . PHE B 1 74 ? 5.461 14.125 16.469 1 81.31 74 PHE B N 1
ATOM 3227 C CA . PHE B 1 74 ? 5.91 13.523 15.211 1 81.31 74 PHE B CA 1
ATOM 3228 C C . PHE B 1 74 ? 6.152 14.594 14.156 1 81.31 74 PHE B C 1
ATOM 3230 O O . PHE B 1 74 ? 7.203 14.609 13.508 1 81.31 74 PHE B O 1
ATOM 3237 N N . TYR B 1 75 ? 5.465 15.641 14.141 1 86.62 75 TYR B N 1
ATOM 3238 C CA . TYR B 1 75 ? 5.508 16.609 13.047 1 86.62 75 TYR B CA 1
ATOM 3239 C C . TYR B 1 75 ? 6.609 17.641 13.273 1 86.62 75 TYR B C 1
ATOM 3241 O O . TYR B 1 75 ? 7.246 18.094 12.32 1 86.62 75 TYR B O 1
ATOM 3249 N N . VAL B 1 76 ? 6.781 17.969 14.516 1 83 76 VAL B N 1
ATOM 3250 C CA . VAL B 1 76 ? 7.867 18.891 14.82 1 83 76 VAL B CA 1
ATOM 3251 C C . VAL B 1 76 ? 9.211 18.219 14.547 1 83 76 VAL B C 1
ATOM 3253 O O . VAL B 1 76 ? 10.133 18.844 14.023 1 83 76 VAL B O 1
ATOM 3256 N N . ARG B 1 77 ? 9.297 17.016 14.883 1 86.25 77 ARG B N 1
ATOM 3257 C CA . ARG B 1 77 ? 10.516 16.25 14.633 1 86.25 77 ARG B CA 1
ATOM 3258 C C . ARG B 1 77 ? 10.789 16.141 13.133 1 86.25 77 ARG B C 1
ATOM 3260 O O . ARG B 1 77 ? 11.938 16.266 12.695 1 86.25 77 ARG B O 1
ATOM 3267 N N . VAL B 1 78 ? 9.773 15.914 12.406 1 92.88 78 VAL B N 1
ATOM 3268 C CA . VAL B 1 78 ? 9.93 15.828 10.961 1 92.88 78 VAL B CA 1
ATOM 3269 C C . VAL B 1 78 ? 10.398 17.172 10.406 1 92.88 78 VAL B C 1
ATOM 3271 O O . VAL B 1 78 ? 11.32 17.234 9.586 1 92.88 78 VAL B O 1
ATOM 3274 N N . PHE B 1 79 ? 9.805 18.234 10.914 1 91.88 79 PHE B N 1
ATOM 3275 C CA . PHE B 1 79 ? 10.188 19.562 10.477 1 91.88 79 PHE B CA 1
ATOM 3276 C C . PHE B 1 79 ? 11.656 19.828 10.758 1 91.88 79 PHE B C 1
ATOM 3278 O O . PHE B 1 79 ? 12.367 20.375 9.914 1 91.88 79 PHE B O 1
ATOM 3285 N N . GLN B 1 80 ? 12.086 19.406 11.891 1 90 80 GLN B N 1
ATOM 3286 C CA . GLN B 1 80 ? 13.484 19.609 12.266 1 90 80 GLN B CA 1
ATOM 3287 C C . GLN B 1 80 ? 14.414 18.875 11.297 1 90 80 GLN B C 1
ATOM 3289 O O . GLN B 1 80 ? 15.453 19.422 10.906 1 90 80 GLN B O 1
ATOM 3294 N N . ARG B 1 81 ? 14.016 17.719 10.945 1 94.75 81 ARG B N 1
ATOM 3295 C CA . ARG B 1 81 ? 14.836 16.953 10.016 1 94.75 81 ARG B CA 1
ATOM 3296 C C . ARG B 1 81 ? 14.797 17.562 8.617 1 94.75 81 ARG B C 1
ATOM 3298 O O . ARG B 1 81 ? 15.812 17.578 7.914 1 94.75 81 ARG B O 1
ATOM 3305 N N . ILE B 1 82 ? 13.672 18.078 8.227 1 97 82 ILE B N 1
ATOM 3306 C CA . ILE B 1 82 ? 13.539 18.781 6.953 1 97 82 ILE B CA 1
ATOM 3307 C C . ILE B 1 82 ? 14.5 19.969 6.906 1 97 82 ILE B C 1
ATOM 3309 O O . ILE B 1 82 ? 15.242 20.141 5.938 1 97 82 ILE B O 1
ATOM 3313 N N . THR B 1 83 ? 14.477 20.766 7.949 1 94.69 83 THR B N 1
ATOM 3314 C CA . THR B 1 83 ? 15.273 21.984 7.996 1 94.69 83 THR B CA 1
ATOM 3315 C C . THR B 1 83 ? 16.766 21.656 7.934 1 94.69 83 THR B C 1
ATOM 3317 O O . THR B 1 83 ? 17.531 22.359 7.277 1 94.69 83 THR B O 1
ATOM 3320 N N . LYS B 1 84 ? 17.125 20.609 8.555 1 93.44 84 LYS B N 1
ATOM 3321 C CA . LYS B 1 84 ? 18.516 20.188 8.523 1 93.44 84 LYS B CA 1
ATOM 3322 C C . LYS B 1 84 ? 18.953 19.812 7.105 1 93.44 84 LYS B C 1
ATOM 3324 O O . LYS B 1 84 ? 20.016 20.25 6.645 1 93.44 84 LYS B O 1
ATOM 3329 N N . HIS B 1 85 ? 18.172 19.078 6.398 1 96.75 85 HIS B N 1
ATOM 3330 C CA . HIS B 1 85 ? 18.484 18.672 5.031 1 96.75 85 HIS B CA 1
ATOM 3331 C C . HIS B 1 85 ? 18.484 19.875 4.086 1 96.75 85 HIS B C 1
ATOM 3333 O O . HIS B 1 85 ? 19.281 19.938 3.148 1 96.75 85 HIS B O 1
ATOM 3339 N N . LEU B 1 86 ? 17.578 20.812 4.348 1 95.5 86 LEU B N 1
ATOM 3340 C CA . LEU B 1 86 ? 17.531 22.016 3.537 1 95.5 86 LEU B CA 1
ATOM 3341 C C . LEU B 1 86 ? 18.797 22.844 3.723 1 95.5 86 LEU B C 1
ATOM 3343 O O . LEU B 1 86 ? 19.375 23.328 2.746 1 95.5 86 LEU B O 1
ATOM 3347 N N . GLU B 1 87 ? 19.188 22.953 4.922 1 91.25 87 GLU B N 1
ATOM 3348 C CA . GLU B 1 87 ? 20.375 23.734 5.242 1 91.25 87 GLU B CA 1
ATOM 3349 C C . GLU B 1 87 ? 21.609 23.188 4.527 1 91.25 87 GLU B C 1
ATOM 3351 O O . GLU B 1 87 ? 22.422 23.953 4.016 1 91.25 87 GLU B O 1
ATOM 3356 N N . ASP B 1 88 ? 21.641 21.938 4.488 1 92.31 88 ASP B N 1
ATOM 3357 C CA . ASP B 1 88 ? 22.75 21.266 3.824 1 92.31 88 ASP B CA 1
ATOM 3358 C C . ASP B 1 88 ? 22.781 21.594 2.334 1 92.31 88 ASP B C 1
ATOM 3360 O O . ASP B 1 88 ? 23.812 21.453 1.682 1 92.31 88 ASP B O 1
ATOM 3364 N N . GLN B 1 89 ? 21.688 22.109 1.833 1 92.94 89 GLN B N 1
ATOM 3365 C CA . GLN B 1 89 ? 21.578 22.406 0.408 1 92.94 89 GLN B CA 1
ATOM 3366 C C . GLN B 1 89 ? 21.484 23.922 0.167 1 92.94 89 GLN B C 1
ATOM 3368 O O . GLN B 1 89 ? 21.141 24.359 -0.934 1 92.94 89 GLN B O 1
ATOM 3373 N N . GLY B 1 90 ? 21.672 24.688 1.249 1 92 90 GLY B N 1
ATOM 3374 C CA . GLY B 1 90 ? 21.656 26.141 1.123 1 92 90 GLY B CA 1
ATOM 3375 C C . GLY B 1 90 ? 20.266 26.719 1.125 1 92 90 GLY B C 1
ATOM 3376 O O . GLY B 1 90 ? 20.047 27.828 0.647 1 92 90 GLY B O 1
ATOM 3377 N N . TYR B 1 91 ? 19.297 25.938 1.512 1 92.94 91 TYR B N 1
ATOM 3378 C CA . TYR B 1 91 ? 17.922 26.391 1.646 1 92.94 91 TYR B CA 1
ATOM 3379 C C . TYR B 1 91 ? 17.531 26.516 3.115 1 92.94 91 TYR B C 1
ATOM 3381 O O . TYR B 1 91 ? 18.203 25.969 3.992 1 92.94 91 TYR B O 1
ATOM 3389 N N . TYR B 1 92 ? 16.453 27.328 3.32 1 91.88 92 TYR B N 1
ATOM 3390 C CA . TYR B 1 92 ? 15.914 27.469 4.668 1 91.88 92 TYR B CA 1
ATOM 3391 C C . TYR B 1 92 ? 14.438 27.078 4.695 1 91.88 92 TYR B C 1
ATOM 3393 O O . TYR B 1 92 ? 13.711 27.312 3.729 1 91.88 92 TYR B O 1
ATOM 3401 N N . GLY B 1 93 ? 14.062 26.453 5.832 1 95.31 93 GLY B N 1
ATOM 3402 C CA . GLY B 1 93 ? 12.664 26.109 6.035 1 95.31 93 GLY B CA 1
ATOM 3403 C C . GLY B 1 93 ? 11.922 27.125 6.891 1 95.31 93 GLY B C 1
ATOM 3404 O O . GLY B 1 93 ? 12.406 27.516 7.949 1 95.31 93 GLY B O 1
ATOM 3405 N N . ILE B 1 94 ? 10.789 27.547 6.367 1 92.69 94 ILE B N 1
ATOM 3406 C CA . ILE B 1 94 ? 9.938 28.453 7.125 1 92.69 94 ILE B CA 1
ATOM 3407 C C . ILE B 1 94 ? 8.664 27.734 7.555 1 92.69 94 ILE B C 1
ATOM 3409 O O . ILE B 1 94 ? 7.914 27.234 6.715 1 92.69 94 ILE B O 1
ATOM 3413 N N . LEU B 1 95 ? 8.461 27.688 8.891 1 92.75 95 LEU B N 1
ATOM 3414 C CA . LEU B 1 95 ? 7.309 26.984 9.438 1 92.75 95 LEU B CA 1
ATOM 3415 C C . LEU B 1 95 ? 6.066 27.859 9.406 1 92.75 95 LEU B C 1
ATOM 3417 O O . LEU B 1 95 ? 6.109 29.016 9.844 1 92.75 95 LEU B O 1
ATOM 3421 N N . HIS B 1 96 ? 5.051 27.391 8.836 1 93.25 96 HIS B N 1
ATOM 3422 C CA . HIS B 1 96 ? 3.74 28.031 8.883 1 93.25 96 HIS B CA 1
ATOM 3423 C C . HIS B 1 96 ? 2.709 27.125 9.547 1 93.25 96 HIS B C 1
ATOM 3425 O O . HIS B 1 96 ? 2.342 26.078 8.992 1 93.25 96 HIS B O 1
ATOM 3431 N N . ILE B 1 97 ? 2.258 27.5 10.688 1 91.69 97 ILE B N 1
ATOM 3432 C CA . ILE B 1 97 ? 1.188 26.766 11.352 1 91.69 97 ILE B CA 1
ATOM 3433 C C . ILE B 1 97 ? -0.164 27.203 10.797 1 91.69 97 ILE B C 1
ATOM 3435 O O . ILE B 1 97 ? -0.545 28.375 10.938 1 91.69 97 ILE B O 1
ATOM 3439 N N . LEU B 1 98 ? -0.862 26.328 10.172 1 95.12 98 LEU B N 1
ATOM 3440 C CA . LEU B 1 98 ? -2.172 26.609 9.594 1 95.12 98 LEU B CA 1
ATOM 3441 C C . LEU B 1 98 ? -3.268 26.5 10.648 1 95.12 98 LEU B C 1
ATOM 3443 O O . LEU B 1 98 ? -3.625 25.406 11.062 1 95.12 98 LEU B O 1
ATOM 3447 N N . ASN B 1 99 ? -3.779 27.578 11.047 1 91.88 99 ASN B N 1
ATOM 3448 C CA . ASN B 1 99 ? -4.836 27.516 12.055 1 91.88 99 ASN B CA 1
ATOM 3449 C C . ASN B 1 99 ? -6.168 27.094 11.445 1 91.88 99 ASN B C 1
ATOM 3451 O O . ASN B 1 99 ? -6.328 27.109 10.219 1 91.88 99 ASN B O 1
ATOM 3455 N N . VAL B 1 100 ? -7.066 26.766 12.297 1 90.56 100 VAL B N 1
ATOM 3456 C CA . VAL B 1 100 ? -8.352 26.188 11.891 1 90.56 100 VAL B CA 1
ATOM 3457 C C . VAL B 1 100 ? -9.133 27.203 11.062 1 90.56 100 VAL B C 1
ATOM 3459 O O . VAL B 1 100 ? -9.727 26.859 10.047 1 90.56 100 VAL B O 1
ATOM 3462 N N . GLU B 1 101 ? -9.133 28.422 11.492 1 94.19 101 GLU B N 1
ATOM 3463 C CA . GLU B 1 101 ? -9.867 29.469 10.805 1 94.19 101 GLU B CA 1
ATOM 3464 C C . GLU B 1 101 ? -9.375 29.656 9.375 1 94.19 101 GLU B C 1
ATOM 3466 O O . GLU B 1 101 ? -10.172 29.719 8.438 1 94.19 101 GLU B O 1
ATOM 3471 N N . ASP B 1 102 ? -8.062 29.797 9.211 1 95.75 102 ASP B N 1
ATOM 3472 C CA . ASP B 1 102 ? -7.484 29.969 7.883 1 95.75 102 ASP B CA 1
ATOM 3473 C C . ASP B 1 102 ? -7.781 28.766 6.988 1 95.75 102 ASP B C 1
ATOM 3475 O O . ASP B 1 102 ? -8 28.922 5.785 1 95.75 102 ASP B O 1
ATOM 3479 N N . GLU B 1 103 ? -7.715 27.578 7.52 1 95.38 103 GLU B N 1
ATOM 3480 C CA . GLU B 1 103 ? -8.031 26.375 6.742 1 95.38 103 GLU B CA 1
ATOM 3481 C C . GLU B 1 103 ? -9.484 26.375 6.281 1 95.38 103 GLU B C 1
ATOM 3483 O O . GLU B 1 103 ? -9.766 26.109 5.113 1 95.38 103 GLU B O 1
ATOM 3488 N N . GLU B 1 104 ? -10.391 26.75 7.172 1 94.75 104 GLU B N 1
ATOM 3489 C CA . GLU B 1 104 ? -11.82 26.75 6.871 1 94.75 104 GLU B CA 1
ATOM 3490 C C . GLU B 1 104 ? -12.172 27.875 5.898 1 94.75 104 GLU B C 1
ATOM 3492 O O . GLU B 1 104 ? -13.031 27.703 5.031 1 94.75 104 GLU B O 1
ATOM 3497 N N . GLU B 1 105 ? -11.484 28.984 6.07 1 97.31 105 GLU B N 1
ATOM 3498 C CA . GLU B 1 105 ? -11.773 30.156 5.246 1 97.31 105 GLU B CA 1
ATOM 3499 C C . GLU B 1 105 ? -10.969 30.141 3.951 1 97.31 105 GLU B C 1
ATOM 3501 O O . GLU B 1 105 ? -11.078 31.047 3.133 1 97.31 105 GLU B O 1
ATOM 3506 N N . LEU B 1 106 ? -10.172 29.078 3.787 1 96.88 106 LEU B N 1
ATOM 3507 C CA . LEU B 1 106 ? -9.359 28.891 2.588 1 96.88 106 LEU B CA 1
ATOM 3508 C C . LEU B 1 106 ? -8.438 30.078 2.363 1 96.88 106 LEU B C 1
ATOM 3510 O O . LEU B 1 106 ? -8.422 30.656 1.273 1 96.88 106 LEU B O 1
ATOM 3514 N N . THR B 1 107 ? -7.746 30.469 3.381 1 96 107 THR B N 1
ATOM 3515 C CA . THR B 1 107 ? -6.766 31.547 3.332 1 96 107 THR B CA 1
ATOM 3516 C C . THR B 1 107 ? -5.355 30.984 3.16 1 96 107 THR B C 1
ATOM 3518 O O . THR B 1 107 ? -4.883 30.219 3.996 1 96 107 THR B O 1
ATOM 3521 N N . LEU B 1 108 ? -4.691 31.406 2.104 1 95.69 108 LEU B N 1
ATOM 3522 C CA . LEU B 1 108 ? -3.322 30.953 1.87 1 95.69 108 LEU B CA 1
ATOM 3523 C C . LEU B 1 108 ? -2.346 31.703 2.775 1 95.69 108 LEU B C 1
ATOM 3525 O O . LEU B 1 108 ? -2.621 32.812 3.199 1 95.69 108 LEU B O 1
ATOM 3529 N N . PRO B 1 109 ? -1.176 31.078 3.031 1 93.88 109 PRO B N 1
ATOM 3530 C CA . PRO B 1 109 ? -0.177 31.766 3.852 1 93.88 109 PRO B CA 1
ATOM 3531 C C . PRO B 1 109 ? 0.359 33.031 3.186 1 93.88 109 PRO B C 1
ATOM 3533 O O . PRO B 1 109 ? 0.539 33.062 1.967 1 93.88 109 PRO B O 1
ATOM 3536 N N . LYS B 1 110 ? 0.637 34 3.975 1 90.69 110 LYS B N 1
ATOM 3537 C CA . LYS B 1 110 ? 1.249 35.219 3.473 1 90.69 110 LYS B CA 1
ATOM 3538 C C . LYS B 1 110 ? 2.58 34.938 2.785 1 90.69 110 LYS B C 1
ATOM 3540 O O . LYS B 1 110 ? 2.965 35.656 1.847 1 90.69 110 LYS B O 1
ATOM 3545 N N . LEU B 1 111 ? 3.256 33.875 3.252 1 90.69 111 LEU B N 1
ATOM 3546 C CA . LEU B 1 111 ? 4.496 33.438 2.625 1 90.69 111 LEU B CA 1
ATOM 3547 C C . LEU B 1 111 ? 4.312 33.25 1.122 1 90.69 111 LEU B C 1
ATOM 3549 O O . LEU B 1 111 ? 5.242 33.5 0.345 1 90.69 111 LEU B O 1
ATOM 3553 N N . TYR B 1 112 ? 3.146 32.812 0.71 1 93 112 TYR B N 1
ATOM 3554 C CA . TYR B 1 112 ? 2.834 32.562 -0.695 1 93 112 TYR B CA 1
ATOM 3555 C C . TYR B 1 112 ? 2.566 33.875 -1.424 1 93 112 TYR B C 1
ATOM 3557 O O . TYR B 1 112 ? 3.17 34.156 -2.463 1 93 112 TYR B O 1
ATOM 3565 N N . SER B 1 113 ? 1.688 34.688 -0.886 1 90.44 113 SER B N 1
ATOM 3566 C CA . SER B 1 113 ? 1.306 35.938 -1.541 1 90.44 113 SER B CA 1
ATOM 3567 C C . SER B 1 113 ? 2.494 36.906 -1.666 1 90.44 113 SER B C 1
ATOM 3569 O O . SER B 1 113 ? 2.586 37.656 -2.627 1 90.44 113 SER B O 1
ATOM 3571 N N . ASP B 1 114 ? 3.461 36.781 -0.74 1 90.69 114 ASP B N 1
ATOM 3572 C CA . ASP B 1 114 ? 4.613 37.688 -0.716 1 90.69 114 ASP B CA 1
ATOM 3573 C C . ASP B 1 114 ? 5.785 37.094 -1.494 1 90.69 114 ASP B C 1
ATOM 3575 O O . ASP B 1 114 ? 6.871 37.688 -1.532 1 90.69 114 ASP B O 1
ATOM 3579 N N . SER B 1 115 ? 5.605 35.938 -2.027 1 91.06 115 SER B N 1
ATOM 3580 C CA . SER B 1 115 ? 6.621 35.25 -2.826 1 91.06 115 SER B CA 1
ATOM 3581 C C . SER B 1 115 ? 7.914 35.062 -2.039 1 91.06 115 SER B C 1
ATOM 3583 O O . SER B 1 115 ? 8.992 35.406 -2.527 1 91.06 115 SER B O 1
ATOM 3585 N N . LYS B 1 116 ? 7.715 34.531 -0.814 1 91.25 116 LYS B N 1
ATOM 3586 C CA . LYS B 1 116 ? 8.852 34.406 0.094 1 91.25 116 LYS B CA 1
ATOM 3587 C C . LYS B 1 116 ? 9.477 33.031 0.025 1 91.25 116 LYS B C 1
ATOM 3589 O O . LYS B 1 116 ? 10.5 32.781 0.657 1 91.25 116 LYS B O 1
ATOM 3594 N N . VAL B 1 117 ? 8.836 32.125 -0.735 1 94.69 117 VAL B N 1
ATOM 3595 C CA . VAL B 1 117 ? 9.32 30.75 -0.768 1 94.69 117 VAL B CA 1
ATOM 3596 C C . VAL B 1 117 ? 9.344 30.234 -2.207 1 94.69 117 VAL B C 1
ATOM 3598 O O . VAL B 1 117 ? 8.578 30.719 -3.051 1 94.69 117 VAL B O 1
ATOM 3601 N N . ASP B 1 118 ? 10.211 29.266 -2.412 1 95.94 118 ASP B N 1
ATOM 3602 C CA . ASP B 1 118 ? 10.344 28.672 -3.736 1 95.94 118 ASP B CA 1
ATOM 3603 C C . ASP B 1 118 ? 9.445 27.438 -3.873 1 95.94 118 ASP B C 1
ATOM 3605 O O . ASP B 1 118 ? 9.266 26.922 -4.973 1 95.94 118 ASP B O 1
ATOM 3609 N N . GLY B 1 119 ? 8.867 26.969 -2.811 1 96.56 119 GLY B N 1
ATOM 3610 C CA . GLY B 1 119 ? 7.973 25.828 -2.797 1 96.56 119 GLY B CA 1
ATOM 3611 C C . GLY B 1 119 ? 7.375 25.547 -1.431 1 96.56 119 GLY B C 1
ATOM 3612 O O . GLY B 1 119 ? 7.781 26.156 -0.436 1 96.56 119 GLY B O 1
ATOM 3613 N N . PHE B 1 120 ? 6.379 24.656 -1.438 1 97.69 120 PHE B N 1
ATOM 3614 C CA . PHE B 1 120 ? 5.707 24.328 -0.189 1 97.69 120 PHE B CA 1
ATOM 3615 C C . PHE B 1 120 ? 5.711 22.828 0.048 1 97.69 120 PHE B C 1
ATOM 3617 O O . PHE B 1 120 ? 5.496 22.047 -0.882 1 97.69 120 PHE B O 1
ATOM 3624 N N . ILE B 1 121 ? 5.969 22.406 1.24 1 98.19 121 ILE B N 1
ATOM 3625 C CA . ILE B 1 121 ? 5.699 21.078 1.765 1 98.19 121 ILE B CA 1
ATOM 3626 C C . ILE B 1 121 ? 4.547 21.141 2.766 1 98.19 121 ILE B C 1
ATOM 3628 O O . ILE B 1 121 ? 4.652 21.797 3.799 1 98.19 121 ILE B O 1
ATOM 3632 N N . VAL B 1 122 ? 3.488 20.5 2.422 1 97.81 122 VAL B N 1
ATOM 3633 C CA . VAL B 1 122 ? 2.383 20.406 3.367 1 97.81 122 VAL B CA 1
ATOM 3634 C C . VAL B 1 122 ? 2.545 19.141 4.219 1 97.81 122 VAL B C 1
ATOM 3636 O O . VAL B 1 122 ? 2.355 18.031 3.727 1 97.81 122 VAL B O 1
ATOM 3639 N N . LEU B 1 123 ? 2.902 19.359 5.461 1 96.44 123 LEU B N 1
ATOM 3640 C CA . LEU B 1 123 ? 3.205 18.281 6.402 1 96.44 123 LEU B CA 1
ATOM 3641 C C . LEU B 1 123 ? 2.02 18.016 7.32 1 96.44 123 LEU B C 1
ATOM 3643 O O . LEU B 1 123 ? 1.798 18.75 8.289 1 96.44 123 LEU B O 1
ATOM 3647 N N . GLY B 1 124 ? 1.271 16.953 6.973 1 94.62 124 GLY B N 1
ATOM 3648 C CA . GLY B 1 124 ? 0.044 16.625 7.684 1 94.62 124 GLY B CA 1
ATOM 3649 C C . GLY B 1 124 ? -1.209 16.969 6.895 1 94.62 124 GLY B C 1
ATOM 3650 O O . GLY B 1 124 ? -1.276 18 6.238 1 94.62 124 GLY B O 1
ATOM 3651 N N . GLN B 1 125 ? -2.201 16.141 7.027 1 94.81 125 GLN B N 1
ATOM 3652 C CA . GLN B 1 125 ? -3.361 16.172 6.145 1 94.81 125 GLN B CA 1
ATOM 3653 C C . GLN B 1 125 ? -4.227 17.406 6.43 1 94.81 125 GLN B C 1
ATOM 3655 O O . GLN B 1 125 ? -4.574 17.672 7.582 1 94.81 125 GLN B O 1
ATOM 3660 N N . ILE B 1 126 ? -4.543 18.141 5.41 1 94.56 126 ILE B N 1
ATOM 3661 C CA . ILE B 1 126 ? -5.445 19.281 5.445 1 94.56 126 ILE B CA 1
ATOM 3662 C C . ILE B 1 126 ? -6.789 18.906 4.824 1 94.56 126 ILE B C 1
ATOM 3664 O O . ILE B 1 126 ? -6.949 17.797 4.309 1 94.56 126 ILE B O 1
ATOM 3668 N N . SER B 1 127 ? -7.754 19.828 4.992 1 93.31 127 SER B N 1
ATOM 3669 C CA . SER B 1 127 ? -9.094 19.547 4.469 1 93.31 127 SER B CA 1
ATOM 3670 C C . SER B 1 127 ? -9.078 19.422 2.951 1 93.31 127 SER B C 1
ATOM 3672 O O . SER B 1 127 ? -8.172 19.938 2.287 1 93.31 127 SER B O 1
ATOM 3674 N N . LYS B 1 128 ? -10.07 18.703 2.408 1 92.38 128 LYS B N 1
ATOM 3675 C CA . LYS B 1 128 ? -10.18 18.516 0.965 1 92.38 128 LYS B CA 1
ATOM 3676 C C . LYS B 1 128 ? -10.258 19.859 0.235 1 92.38 128 LYS B C 1
ATOM 3678 O O . LYS B 1 128 ? -9.641 20.031 -0.815 1 92.38 128 LYS B O 1
ATOM 3683 N N . GLU B 1 129 ? -11.023 20.75 0.794 1 94.25 129 GLU B N 1
ATOM 3684 C CA . GLU B 1 129 ? -11.172 22.078 0.187 1 94.25 129 GLU B CA 1
ATOM 3685 C C . GLU B 1 129 ? -9.836 22.812 0.146 1 94.25 129 GLU B C 1
ATOM 3687 O O . GLU B 1 129 ? -9.523 23.484 -0.84 1 94.25 129 GLU B O 1
ATOM 3692 N N . TYR B 1 130 ? -9.125 22.719 1.185 1 96.12 130 TYR B N 1
ATOM 3693 C CA . TYR B 1 130 ? -7.84 23.406 1.238 1 96.12 130 TYR B CA 1
ATOM 3694 C C . TYR B 1 130 ? -6.828 22.766 0.301 1 96.12 130 TYR B C 1
ATOM 3696 O O . TYR B 1 130 ? -5.961 23.438 -0.255 1 96.12 130 TYR B O 1
ATOM 3704 N N . ILE B 1 131 ? -6.938 21.453 0.076 1 96 131 ILE B N 1
ATOM 3705 C CA . ILE B 1 131 ? -6.094 20.75 -0.889 1 96 131 ILE B CA 1
ATOM 3706 C C . ILE B 1 131 ? -6.32 21.328 -2.285 1 96 131 ILE B C 1
ATOM 3708 O O . ILE B 1 131 ? -5.367 21.531 -3.039 1 96 131 ILE B O 1
ATOM 3712 N N . GLU B 1 132 ? -7.559 21.594 -2.635 1 94.25 132 GLU B N 1
ATOM 3713 C CA . GLU B 1 132 ? -7.871 22.203 -3.924 1 94.25 132 GLU B CA 1
ATOM 3714 C C . GLU B 1 132 ? -7.199 23.562 -4.066 1 94.25 132 GLU B C 1
ATOM 3716 O O . GLU B 1 132 ? -6.707 23.906 -5.145 1 94.25 132 GLU B O 1
ATOM 3721 N N . LEU B 1 133 ? -7.242 24.281 -2.982 1 94.94 133 LEU B N 1
ATOM 3722 C CA . LEU B 1 133 ? -6.59 25.578 -2.957 1 94.94 133 LEU B CA 1
ATOM 3723 C C . LEU B 1 133 ? -5.086 25.438 -3.168 1 94.94 133 LEU B C 1
ATOM 3725 O O . LEU B 1 133 ? -4.492 26.172 -3.961 1 94.94 133 LEU B O 1
ATOM 3729 N N . VAL B 1 134 ? -4.438 24.469 -2.518 1 95.31 134 VAL B N 1
ATOM 3730 C CA . VAL B 1 134 ? -3.004 24.219 -2.633 1 95.31 134 VAL B CA 1
ATOM 3731 C C . VAL B 1 134 ? -2.664 23.812 -4.07 1 95.31 134 VAL B C 1
ATOM 3733 O O . VAL B 1 134 ? -1.63 24.234 -4.602 1 95.31 134 VAL B O 1
ATOM 3736 N N . GLN B 1 135 ? -3.494 23.031 -4.66 1 93 135 GLN B N 1
ATOM 3737 C CA . GLN B 1 135 ? -3.301 22.594 -6.035 1 93 135 GLN B CA 1
ATOM 3738 C C . GLN B 1 135 ? -3.217 23.781 -6.992 1 93 135 GLN B C 1
ATOM 3740 O O . GLN B 1 135 ? -2.486 23.734 -7.984 1 93 135 GLN B O 1
ATOM 3745 N N . SER B 1 136 ? -3.875 24.797 -6.707 1 91.69 136 SER B N 1
ATOM 3746 C CA . SER B 1 136 ? -3.969 25.953 -7.594 1 91.69 136 SER B CA 1
ATOM 3747 C C . SER B 1 136 ? -2.752 26.859 -7.449 1 91.69 136 SER B C 1
ATOM 3749 O O . SER B 1 136 ? -2.553 27.766 -8.258 1 91.69 136 SER B O 1
ATOM 3751 N N . MET B 1 137 ? -1.918 26.625 -6.441 1 91.31 137 MET B N 1
ATOM 3752 C CA . MET B 1 137 ? -0.717 27.438 -6.246 1 91.31 137 MET B CA 1
ATOM 3753 C C . MET B 1 137 ? 0.249 27.266 -7.414 1 91.31 137 MET B C 1
ATOM 3755 O O . MET B 1 137 ? 0.417 26.156 -7.93 1 91.31 137 MET B O 1
ATOM 3759 N N . ASP B 1 138 ? 0.92 28.297 -7.789 1 90.81 138 ASP B N 1
ATOM 3760 C CA . ASP B 1 138 ? 1.825 28.297 -8.938 1 90.81 138 ASP B CA 1
ATOM 3761 C C . ASP B 1 138 ? 3.27 28.078 -8.492 1 90.81 138 ASP B C 1
ATOM 3763 O O . ASP B 1 138 ? 4.191 28.688 -9.039 1 90.81 138 ASP B O 1
ATOM 3767 N N . VAL B 1 139 ? 3.506 27.406 -7.484 1 92.75 139 VAL B N 1
ATOM 3768 C CA . VAL B 1 139 ? 4.828 27.031 -7 1 92.75 139 VAL B CA 1
ATOM 3769 C C . VAL B 1 139 ? 4.887 25.516 -6.773 1 92.75 139 VAL B C 1
ATOM 3771 O O . VAL B 1 139 ? 3.857 24.875 -6.559 1 92.75 139 VAL B O 1
ATOM 3774 N N . PRO B 1 140 ? 6.086 24.969 -6.805 1 95.69 140 PRO B N 1
ATOM 3775 C CA . PRO B 1 140 ? 6.219 23.547 -6.469 1 95.69 140 PRO B CA 1
ATOM 3776 C C . PRO B 1 140 ? 5.645 23.219 -5.094 1 95.69 140 PRO B C 1
ATOM 3778 O O . PRO B 1 140 ? 5.805 23.984 -4.148 1 95.69 140 PRO B O 1
ATOM 3781 N N . LYS B 1 141 ? 4.871 22.156 -5.016 1 96.25 141 LYS B N 1
ATOM 3782 C CA . LYS B 1 141 ? 4.254 21.734 -3.766 1 96.25 141 LYS B CA 1
ATOM 3783 C C . LYS B 1 141 ? 4.27 20.203 -3.646 1 96.25 141 LYS B C 1
ATOM 3785 O O . LYS B 1 141 ? 4.363 19.5 -4.652 1 96.25 141 LYS B O 1
ATOM 3790 N N . MET B 1 142 ? 4.227 19.703 -2.488 1 97.25 142 MET B N 1
ATOM 3791 C CA . MET B 1 142 ? 4.121 18.266 -2.232 1 97.25 142 MET B CA 1
ATOM 3792 C C . MET B 1 142 ? 3.494 18 -0.869 1 97.25 142 MET B C 1
ATOM 3794 O O . MET B 1 142 ? 3.512 18.875 0.006 1 97.25 142 MET B O 1
ATOM 3798 N N . PHE B 1 143 ? 2.934 16.828 -0.778 1 97.94 143 PHE B N 1
ATOM 3799 C CA . PHE B 1 143 ? 2.402 16.359 0.495 1 97.94 143 PHE B CA 1
ATOM 3800 C C . PHE B 1 143 ? 3.412 15.469 1.205 1 97.94 143 PHE B C 1
ATOM 3802 O O . PHE B 1 143 ? 4.109 14.68 0.564 1 97.94 143 PHE B O 1
ATOM 3809 N N . LEU B 1 144 ? 3.494 15.648 2.496 1 97.88 144 LEU B N 1
ATOM 3810 C CA . LEU B 1 144 ? 4.32 14.797 3.348 1 97.88 144 LEU B CA 1
ATOM 3811 C C . LEU B 1 144 ? 3.492 14.188 4.473 1 97.88 144 LEU B C 1
ATOM 3813 O O . LEU B 1 144 ? 2.842 14.906 5.234 1 97.88 144 LEU B O 1
ATOM 3817 N N . ASP B 1 145 ? 3.455 12.852 4.543 1 96.69 145 ASP B N 1
ATOM 3818 C CA . ASP B 1 145 ? 2.814 12.047 5.586 1 96.69 145 ASP B CA 1
ATOM 3819 C C . ASP B 1 145 ? 1.336 11.828 5.27 1 96.69 145 ASP B C 1
ATOM 3821 O O . ASP B 1 145 ? 0.588 11.32 6.109 1 96.69 145 ASP B O 1
ATOM 3825 N N . PHE B 1 146 ? 0.89 12.336 4.125 1 96.12 146 PHE B N 1
ATOM 3826 C CA . PHE B 1 146 ? -0.463 12.023 3.678 1 96.12 146 PHE B CA 1
ATOM 3827 C C . PHE B 1 146 ? -0.578 12.172 2.164 1 96.12 146 PHE B C 1
ATOM 3829 O O . PHE B 1 146 ? 0.353 12.641 1.509 1 96.12 146 PHE B O 1
ATOM 3836 N N . TYR B 1 147 ? -1.653 11.641 1.598 1 95.56 147 TYR B N 1
ATOM 3837 C CA . TYR B 1 147 ? -2.012 11.805 0.193 1 95.56 147 TYR B CA 1
ATOM 3838 C C . TYR B 1 147 ? -3.525 11.844 0.017 1 95.56 147 TYR B C 1
ATOM 3840 O O . TYR B 1 147 ? -4.273 11.609 0.97 1 95.56 147 TYR B O 1
ATOM 3848 N N . ASP B 1 148 ? -3.963 12.25 -1.125 1 91.69 148 ASP B N 1
ATOM 3849 C CA . ASP B 1 148 ? -5.383 12.242 -1.47 1 91.69 148 ASP B CA 1
ATOM 3850 C C . ASP B 1 148 ? -5.59 11.828 -2.924 1 91.69 148 ASP B C 1
ATOM 3852 O O . ASP B 1 148 ? -4.68 11.305 -3.564 1 91.69 148 ASP B O 1
ATOM 3856 N N . GLU B 1 149 ? -6.789 11.961 -3.404 1 88.88 149 GLU B N 1
ATOM 3857 C CA . GLU B 1 149 ? -7.16 11.469 -4.73 1 88.88 149 GLU B CA 1
ATOM 3858 C C . GLU B 1 149 ? -6.473 12.273 -5.828 1 88.88 149 GLU B C 1
ATOM 3860 O O . GLU B 1 149 ? -6.469 11.867 -6.992 1 88.88 149 GLU B O 1
ATOM 3865 N N . HIS B 1 150 ? -5.922 13.367 -5.48 1 84.75 150 HIS B N 1
ATOM 3866 C CA . HIS B 1 150 ? -5.238 14.18 -6.477 1 84.75 150 HIS B CA 1
ATOM 3867 C C . HIS B 1 150 ? -3.844 13.641 -6.773 1 84.75 150 HIS B C 1
ATOM 3869 O O . HIS B 1 150 ? -2.867 14.039 -6.137 1 84.75 150 HIS B O 1
ATOM 3875 N N . SER B 1 151 ? -3.75 12.891 -7.766 1 77.75 151 SER B N 1
ATOM 3876 C CA . SER B 1 151 ? -2.52 12.18 -8.109 1 77.75 151 SER B CA 1
ATOM 3877 C C . SER B 1 151 ? -1.479 13.133 -8.688 1 77.75 151 SER B C 1
ATOM 3879 O O . SER B 1 151 ? -0.307 12.773 -8.82 1 77.75 151 SER B O 1
ATOM 3881 N N . GLU B 1 152 ? -1.877 14.312 -8.883 1 85.44 152 GLU B N 1
ATOM 3882 C CA . GLU B 1 152 ? -0.974 15.273 -9.5 1 85.44 152 GLU B CA 1
ATOM 3883 C C . GLU B 1 152 ? 0.003 15.852 -8.477 1 85.44 152 GLU B C 1
ATOM 3885 O O . GLU B 1 152 ? 1.039 16.406 -8.852 1 85.44 152 GLU B O 1
ATOM 3890 N N . ILE B 1 153 ? -0.354 15.82 -7.227 1 91.25 153 ILE B N 1
ATOM 3891 C CA . ILE B 1 153 ? 0.553 16.312 -6.199 1 91.25 153 ILE B CA 1
ATOM 3892 C C . ILE B 1 153 ? 1.369 15.164 -5.629 1 91.25 153 ILE B C 1
ATOM 3894 O O . ILE B 1 153 ? 0.808 14.195 -5.105 1 91.25 153 ILE B O 1
ATOM 3898 N N . ASP B 1 154 ? 2.678 15.32 -5.715 1 95.25 154 ASP B N 1
ATOM 3899 C CA . ASP B 1 154 ? 3.588 14.305 -5.199 1 95.25 154 ASP B CA 1
ATOM 3900 C C . ASP B 1 154 ? 3.465 14.18 -3.682 1 95.25 154 ASP B C 1
ATOM 3902 O O . ASP B 1 154 ? 3.15 15.148 -2.994 1 95.25 154 ASP B O 1
ATOM 3906 N N . SER B 1 155 ? 3.684 12.961 -3.252 1 97 155 SER B N 1
ATOM 3907 C CA . SER B 1 155 ? 3.592 12.75 -1.812 1 97 155 SER B CA 1
ATOM 3908 C C . SER B 1 155 ? 4.652 11.773 -1.326 1 97 155 SER B C 1
ATOM 3910 O O . SER B 1 155 ? 5.109 10.914 -2.088 1 97 155 SER B O 1
ATOM 3912 N N . VAL B 1 156 ? 5.152 11.992 -0.124 1 97.62 156 VAL B N 1
ATOM 3913 C CA . VAL B 1 156 ? 5.992 11.062 0.615 1 97.62 156 VAL B CA 1
ATOM 3914 C C . VAL B 1 156 ? 5.266 10.594 1.873 1 97.62 156 VAL B C 1
ATOM 3916 O O . VAL B 1 156 ? 4.828 11.406 2.686 1 97.62 156 VAL B O 1
ATOM 3919 N N . VAL B 1 157 ? 5.07 9.297 1.959 1 97.06 157 VAL B N 1
ATOM 3920 C CA . VAL B 1 157 ? 4.34 8.758 3.102 1 97.06 157 VAL B CA 1
ATOM 3921 C C . VAL B 1 157 ? 5.062 7.527 3.645 1 97.06 157 VAL B C 1
ATOM 3923 O O . VAL B 1 157 ? 5.832 6.887 2.926 1 97.06 157 VAL B O 1
ATOM 3926 N N . THR B 1 158 ? 4.855 7.277 4.934 1 96.69 158 THR B N 1
ATOM 3927 C CA . THR B 1 158 ? 5.188 5.961 5.465 1 96.69 158 THR B CA 1
ATOM 3928 C C . THR B 1 158 ? 4.32 4.883 4.82 1 96.69 158 THR B C 1
ATOM 3930 O O . THR B 1 158 ? 3.145 5.117 4.531 1 96.69 158 THR B O 1
ATOM 3933 N N . ASP B 1 159 ? 4.941 3.703 4.605 1 96.25 159 ASP B N 1
ATOM 3934 C CA . ASP B 1 159 ? 4.148 2.576 4.125 1 96.25 159 ASP B CA 1
ATOM 3935 C C . ASP B 1 159 ? 3.223 2.049 5.219 1 96.25 159 ASP B C 1
ATOM 3937 O O . ASP B 1 159 ? 3.432 0.951 5.738 1 96.25 159 ASP B O 1
ATOM 3941 N N . ASN B 1 160 ? 2.168 2.84 5.449 1 97.75 160 ASN B N 1
ATOM 3942 C CA . ASN B 1 160 ? 1.22 2.58 6.527 1 97.75 160 ASN B CA 1
ATOM 3943 C C . ASN B 1 160 ? 0.526 1.232 6.352 1 97.75 160 ASN B C 1
ATOM 3945 O O . ASN B 1 160 ? 0.349 0.491 7.32 1 97.75 160 ASN B O 1
ATOM 3949 N N . PHE B 1 161 ? 0.128 0.909 5.156 1 97.56 161 PHE B N 1
ATOM 3950 C CA . PHE B 1 161 ? -0.607 -0.309 4.836 1 97.56 161 PHE B CA 1
ATOM 3951 C C . PHE B 1 161 ? 0.204 -1.545 5.207 1 97.56 161 PHE B C 1
ATOM 3953 O O . PHE B 1 161 ? -0.233 -2.359 6.023 1 97.56 161 PHE B O 1
ATOM 3960 N N . TYR B 1 162 ? 1.386 -1.647 4.773 1 95.31 162 TYR B N 1
ATOM 3961 C CA . TYR B 1 162 ? 2.174 -2.855 4.988 1 95.31 162 TYR B CA 1
ATOM 3962 C C . TYR B 1 162 ? 2.701 -2.92 6.414 1 95.31 162 TYR B C 1
ATOM 3964 O O . TYR B 1 162 ? 2.818 -4.004 6.992 1 95.31 162 TYR B O 1
ATOM 3972 N N . ALA B 1 163 ? 3.02 -1.727 6.957 1 97.06 163 ALA B N 1
ATOM 3973 C CA . ALA B 1 163 ? 3.479 -1.712 8.344 1 97.06 163 ALA B CA 1
ATOM 3974 C C . ALA B 1 163 ? 2.398 -2.244 9.281 1 97.06 163 ALA B C 1
ATOM 3976 O O . ALA B 1 163 ? 2.682 -3.057 10.164 1 97.06 163 ALA B O 1
ATOM 3977 N N . ALA B 1 164 ? 1.163 -1.802 9.039 1 98.31 164 ALA B N 1
ATOM 3978 C CA . ALA B 1 164 ? 0.057 -2.266 9.875 1 98.31 164 ALA B CA 1
ATOM 3979 C C . ALA B 1 164 ? -0.245 -3.738 9.617 1 98.31 164 ALA B C 1
ATOM 3981 O O . ALA B 1 164 ? -0.613 -4.477 10.531 1 98.31 164 ALA B O 1
ATOM 3982 N N . TYR B 1 165 ? -0.066 -4.164 8.367 1 98.12 165 TYR B N 1
ATOM 3983 C CA . TYR B 1 165 ? -0.214 -5.566 7.996 1 98.12 165 TYR B CA 1
ATOM 3984 C C . TYR B 1 165 ? 0.762 -6.441 8.766 1 98.12 165 TYR B C 1
ATOM 3986 O O . TYR B 1 165 ? 0.362 -7.434 9.383 1 98.12 165 TYR B O 1
ATOM 3994 N N . GLU B 1 166 ? 2.01 -6.062 8.828 1 97.19 166 GLU B N 1
ATOM 3995 C CA . GLU B 1 166 ? 3.041 -6.816 9.531 1 97.19 166 GLU B CA 1
ATOM 3996 C C . GLU B 1 166 ? 2.799 -6.809 11.039 1 97.19 166 GLU B C 1
ATOM 3998 O O . GLU B 1 166 ? 2.977 -7.828 11.711 1 97.19 166 GLU B O 1
ATOM 4003 N N . LEU B 1 167 ? 2.391 -5.641 11.508 1 98.06 167 LEU B N 1
ATOM 4004 C CA . LEU B 1 167 ? 2.115 -5.488 12.93 1 98.06 167 LEU B CA 1
ATOM 4005 C C . LEU B 1 167 ? 0.979 -6.406 13.367 1 98.06 167 LEU B C 1
ATOM 4007 O O . LEU B 1 167 ? 1.072 -7.07 14.406 1 98.06 167 LEU B O 1
ATOM 4011 N N . THR B 1 168 ? -0.06 -6.473 12.609 1 98.62 168 THR B N 1
ATOM 4012 C CA . THR B 1 168 ? -1.208 -7.324 12.906 1 98.62 168 THR B CA 1
ATOM 4013 C C . THR B 1 168 ? -0.842 -8.797 12.758 1 98.62 168 THR B C 1
ATOM 4015 O O . THR B 1 168 ? -1.283 -9.633 13.547 1 98.62 168 THR B O 1
ATOM 4018 N N . ASN B 1 169 ? -0.031 -9.148 11.711 1 97.81 169 ASN B N 1
ATOM 4019 C CA . ASN B 1 169 ? 0.477 -10.508 11.57 1 97.81 169 ASN B CA 1
ATOM 4020 C C . ASN B 1 169 ? 1.193 -10.977 12.828 1 97.81 169 ASN B C 1
ATOM 4022 O O . ASN B 1 169 ? 1.044 -12.125 13.242 1 97.81 169 ASN B O 1
ATOM 4026 N N . TYR B 1 170 ? 1.97 -10.062 13.414 1 97.88 170 TYR B N 1
ATOM 4027 C CA . TYR B 1 170 ? 2.678 -10.383 14.648 1 97.88 170 TYR B CA 1
ATOM 4028 C C . TYR B 1 170 ? 1.705 -10.805 15.742 1 97.88 170 TYR B C 1
ATOM 4030 O O . TYR B 1 170 ? 1.927 -11.805 16.422 1 97.88 170 TYR B O 1
ATOM 4038 N N . LEU B 1 171 ? 0.606 -10.117 15.891 1 98.5 171 LEU B N 1
ATOM 4039 C CA . LEU B 1 171 ? -0.408 -10.445 16.891 1 98.5 171 LEU B CA 1
ATOM 4040 C C . LEU B 1 171 ? -1.052 -11.789 16.578 1 98.5 171 LEU B C 1
ATOM 4042 O O . LEU B 1 171 ? -1.269 -12.602 17.484 1 98.5 171 LEU B O 1
ATOM 4046 N N . VAL B 1 172 ? -1.345 -12.023 15.305 1 97.81 172 VAL B N 1
ATOM 4047 C CA . VAL B 1 172 ? -1.943 -13.289 14.891 1 97.81 172 VAL B CA 1
ATOM 4048 C C . VAL B 1 172 ? -0.99 -14.438 15.203 1 97.81 172 VAL B C 1
ATOM 4050 O O . VAL B 1 172 ? -1.418 -15.5 15.672 1 97.81 172 VAL B O 1
ATOM 4053 N N . GLN B 1 173 ? 0.268 -14.188 14.922 1 96.12 173 GLN B N 1
ATOM 4054 C CA . GLN B 1 173 ? 1.288 -15.195 15.18 1 96.12 173 GLN B CA 1
ATOM 4055 C C . GLN B 1 173 ? 1.397 -15.492 16.672 1 96.12 173 GLN B C 1
ATOM 4057 O O . GLN B 1 173 ? 1.782 -16.594 17.062 1 96.12 173 GLN B O 1
ATOM 4062 N N . GLN B 1 174 ? 1.024 -14.523 17.516 1 97.19 174 GLN B N 1
ATOM 4063 C CA . GLN B 1 174 ? 1.002 -14.703 18.969 1 97.19 174 GLN B CA 1
ATOM 4064 C C . GLN B 1 174 ? -0.267 -15.422 19.406 1 97.19 174 GLN B C 1
ATOM 4066 O O . GLN B 1 174 ? -0.494 -15.609 20.609 1 97.19 174 GLN B O 1
ATOM 4071 N N . GLY B 1 175 ? -1.157 -15.75 18.516 1 97.56 175 GLY B N 1
ATOM 4072 C CA . GLY B 1 175 ? -2.33 -16.547 18.812 1 97.56 175 GLY B CA 1
ATOM 4073 C C . GLY B 1 175 ? -3.605 -15.734 18.906 1 97.56 175 GLY B C 1
ATOM 4074 O O . GLY B 1 175 ? -4.684 -16.281 19.141 1 97.56 175 GLY B O 1
ATOM 4075 N N . HIS B 1 176 ? -3.549 -14.43 18.734 1 97.94 176 HIS B N 1
ATOM 4076 C CA . HIS B 1 176 ? -4.738 -13.586 18.828 1 97.94 176 HIS B CA 1
ATOM 4077 C C . HIS B 1 176 ? -5.641 -13.781 17.625 1 97.94 176 HIS B C 1
ATOM 4079 O O . HIS B 1 176 ? -5.168 -13.789 16.484 1 97.94 176 HIS B O 1
ATOM 4085 N N . ARG B 1 177 ? -6.938 -13.906 17.891 1 97.44 177 ARG B N 1
ATOM 4086 C CA . ARG B 1 177 ? -7.906 -14.102 16.828 1 97.44 177 ARG B CA 1
ATOM 4087 C C . ARG B 1 177 ? -9 -13.031 16.859 1 97.44 177 ARG B C 1
ATOM 4089 O O . ARG B 1 177 ? -9.688 -12.805 15.867 1 97.44 177 ARG B O 1
ATOM 4096 N N . SER B 1 178 ? -9.227 -12.469 18.016 1 97.56 178 SER B N 1
ATOM 4097 C CA . SER B 1 178 ? -10.086 -11.305 18.188 1 97.56 178 SER B CA 1
ATOM 4098 C C . SER B 1 178 ? -9.258 -10.039 18.422 1 97.56 178 SER B C 1
ATOM 4100 O O . SER B 1 178 ? -8.766 -9.82 19.531 1 97.56 178 SER B O 1
ATOM 4102 N N . ILE B 1 179 ? -9.125 -9.273 17.359 1 98.44 179 ILE B N 1
ATOM 4103 C CA . ILE B 1 179 ? -8.234 -8.117 17.391 1 98.44 179 ILE B CA 1
ATOM 4104 C C . ILE B 1 179 ? -9 -6.867 16.984 1 98.44 179 ILE B C 1
ATOM 4106 O O . ILE B 1 179 ? -9.656 -6.844 15.93 1 98.44 179 ILE B O 1
ATOM 4110 N N . ALA B 1 180 ? -8.977 -5.809 17.766 1 98.75 180 ALA B N 1
ATOM 4111 C CA . ALA B 1 180 ? -9.656 -4.555 17.453 1 98.75 180 ALA B CA 1
ATOM 4112 C C . ALA B 1 180 ? -8.711 -3.549 16.812 1 98.75 180 ALA B C 1
ATOM 4114 O O . ALA B 1 180 ? -7.492 -3.627 17 1 98.75 180 ALA B O 1
ATOM 4115 N N . TYR B 1 181 ? -9.297 -2.697 16 1 98.88 181 TYR B N 1
ATOM 4116 C CA . TYR B 1 181 ? -8.602 -1.524 15.484 1 98.88 181 TYR B CA 1
ATOM 4117 C C . TYR B 1 181 ? -9.125 -0.249 16.141 1 98.88 181 TYR B C 1
ATOM 4119 O O . TYR B 1 181 ? -10.336 -0.055 16.25 1 98.88 181 TYR B O 1
ATOM 4127 N N . VAL B 1 182 ? -8.195 0.61 16.609 1 98.81 182 VAL B N 1
ATOM 4128 C CA . VAL B 1 182 ? -8.602 1.846 17.266 1 98.81 182 VAL B CA 1
ATOM 4129 C C . VAL B 1 182 ? -8.141 3.047 16.438 1 98.81 182 VAL B C 1
ATOM 4131 O O . VAL B 1 182 ? -6.953 3.375 16.422 1 98.81 182 VAL B O 1
ATOM 4134 N N . GLY B 1 183 ? -9.031 3.742 15.812 1 98.25 183 GLY B N 1
ATOM 4135 C CA . GLY B 1 183 ? -8.797 4.914 14.984 1 98.25 183 GLY B CA 1
ATOM 4136 C C . GLY B 1 183 ? -10.023 5.328 14.18 1 98.25 183 GLY B C 1
ATOM 4137 O O . GLY B 1 183 ? -10.75 4.477 13.672 1 98.25 183 GLY B O 1
ATOM 4138 N N . ASN B 1 184 ? -10.25 6.629 14.086 1 97.5 184 ASN B N 1
ATOM 4139 C CA . ASN B 1 184 ? -11.312 7.137 13.234 1 97.5 184 ASN B CA 1
ATOM 4140 C C . ASN B 1 184 ? -10.945 7.027 11.75 1 97.5 184 ASN B C 1
ATOM 4142 O O . ASN B 1 184 ? -10.07 7.746 11.273 1 97.5 184 ASN B O 1
ATOM 4146 N N . LEU B 1 185 ? -11.688 6.219 10.977 1 96.81 185 LEU B N 1
ATOM 4147 C CA . LEU B 1 185 ? -11.344 5.855 9.609 1 96.81 185 LEU B CA 1
ATOM 4148 C C . LEU B 1 185 ? -11.492 7.055 8.68 1 96.81 185 LEU B C 1
ATOM 4150 O O . LEU B 1 185 ? -11.023 7.02 7.535 1 96.81 185 LEU B O 1
ATOM 4154 N N . TYR B 1 186 ? -12.031 8.133 9.148 1 94.19 186 TYR B N 1
ATOM 4155 C CA . TYR B 1 186 ? -12.336 9.25 8.258 1 94.19 186 TYR B CA 1
ATOM 4156 C C . TYR B 1 186 ? -11.484 10.461 8.594 1 94.19 186 TYR B C 1
ATOM 4158 O O . TYR B 1 186 ? -11.688 11.547 8.039 1 94.19 186 TYR B O 1
ATOM 4166 N N . SER B 1 187 ? -10.539 10.211 9.469 1 93 187 SER B N 1
ATOM 4167 C CA . SER B 1 187 ? -9.742 11.336 9.953 1 93 187 SER B CA 1
ATOM 4168 C C . SER B 1 187 ? -8.586 11.641 9.008 1 93 187 SER B C 1
ATOM 4170 O O . SER B 1 187 ? -8.406 12.789 8.586 1 93 187 SER B O 1
ATOM 4172 N N . THR B 1 188 ? -7.773 10.688 8.727 1 94.06 188 THR B N 1
ATOM 4173 C CA . THR B 1 188 ? -6.621 10.891 7.863 1 94.06 188 THR B CA 1
ATOM 4174 C C . THR B 1 188 ? -6.41 9.688 6.949 1 94.06 188 THR B C 1
ATOM 4176 O O . THR B 1 188 ? -6.867 8.586 7.25 1 94.06 188 THR B O 1
ATOM 4179 N N . SER B 1 189 ? -5.688 9.945 5.809 1 96.12 189 SER B N 1
ATOM 4180 C CA . SER B 1 189 ? -5.324 8.867 4.898 1 96.12 189 SER B CA 1
ATOM 4181 C C . SER B 1 189 ? -4.457 7.82 5.594 1 96.12 189 SER B C 1
ATOM 4183 O O . SER B 1 189 ? -4.57 6.625 5.312 1 96.12 189 SER B O 1
ATOM 4185 N N . SER B 1 190 ? -3.613 8.234 6.516 1 96.25 190 SER B N 1
ATOM 4186 C CA . SER B 1 190 ? -2.725 7.324 7.223 1 96.25 190 SER B CA 1
ATOM 4187 C C . SER B 1 190 ? -3.512 6.355 8.102 1 96.25 190 SER B C 1
ATOM 4189 O O . SER B 1 190 ? -3.225 5.156 8.125 1 96.25 190 SER B O 1
ATOM 4191 N N . ILE B 1 191 ? -4.512 6.875 8.805 1 97.44 191 ILE B N 1
ATOM 4192 C CA . ILE B 1 191 ? -5.336 6.023 9.656 1 97.44 191 ILE B CA 1
ATOM 4193 C C . ILE B 1 191 ? -6.09 5.008 8.797 1 97.44 191 ILE B C 1
ATOM 4195 O O . ILE B 1 191 ? -6.184 3.832 9.148 1 97.44 191 ILE B O 1
ATOM 4199 N N . GLN B 1 192 ? -6.582 5.465 7.637 1 97.44 192 GLN B N 1
ATOM 4200 C CA . GLN B 1 192 ? -7.258 4.57 6.703 1 97.44 192 GLN B CA 1
ATOM 4201 C C . GLN B 1 192 ? -6.324 3.465 6.227 1 97.44 192 GLN B C 1
ATOM 4203 O O . GLN B 1 192 ? -6.695 2.289 6.227 1 97.44 192 GLN B O 1
ATOM 4208 N N . ASP B 1 193 ? -5.156 3.846 5.805 1 98.38 193 ASP B N 1
ATOM 4209 C CA . ASP B 1 193 ? -4.195 2.875 5.285 1 98.38 193 ASP B CA 1
ATOM 4210 C C . ASP B 1 193 ? -3.82 1.851 6.355 1 98.38 193 ASP B C 1
ATOM 4212 O O . ASP B 1 193 ? -3.709 0.657 6.066 1 98.38 193 ASP B O 1
ATOM 4216 N N . ARG B 1 194 ? -3.574 2.312 7.57 1 98.69 194 ARG B N 1
ATOM 4217 C CA . ARG B 1 194 ? -3.238 1.417 8.672 1 98.69 194 ARG B CA 1
ATOM 4218 C C . ARG B 1 194 ? -4.379 0.443 8.953 1 98.69 194 ARG B C 1
ATOM 4220 O O . ARG B 1 194 ? -4.145 -0.748 9.172 1 98.69 194 ARG B O 1
ATOM 4227 N N . PHE B 1 195 ? -5.598 0.974 8.922 1 98.75 195 PHE B N 1
ATOM 4228 C CA . PHE B 1 195 ? -6.762 0.109 9.078 1 98.75 195 PHE B CA 1
ATOM 4229 C C . PHE B 1 195 ? -6.789 -0.964 8 1 98.75 195 PHE B C 1
ATOM 4231 O O . PHE B 1 195 ? -7.051 -2.135 8.289 1 98.75 195 PHE B O 1
ATOM 4238 N N . LEU B 1 196 ? -6.562 -0.548 6.758 1 98.75 196 LEU B N 1
ATOM 4239 C CA . LEU B 1 196 ? -6.645 -1.479 5.637 1 98.75 196 LEU B CA 1
ATOM 4240 C C . LEU B 1 196 ? -5.52 -2.504 5.695 1 98.75 196 LEU B C 1
ATOM 4242 O O . LEU B 1 196 ? -5.695 -3.65 5.277 1 98.75 196 LEU B O 1
ATOM 4246 N N . GLY B 1 197 ? -4.348 -2.148 6.254 1 98.62 197 GLY B N 1
ATOM 4247 C CA . GLY B 1 197 ? -3.305 -3.117 6.551 1 98.62 197 GLY B CA 1
ATOM 4248 C C . GLY B 1 197 ? -3.707 -4.121 7.613 1 98.62 197 GLY B C 1
ATOM 4249 O O . GLY B 1 197 ? -3.447 -5.32 7.477 1 98.62 197 GLY B O 1
ATOM 4250 N N . TYR B 1 198 ? -4.355 -3.604 8.672 1 98.69 198 TYR B N 1
ATOM 4251 C CA . TYR B 1 198 ? -4.953 -4.449 9.695 1 98.69 198 TYR B CA 1
ATOM 4252 C C . TYR B 1 198 ? -5.945 -5.43 9.086 1 98.69 198 TYR B C 1
ATOM 4254 O O . TYR B 1 198 ? -5.891 -6.629 9.367 1 98.69 198 TYR B O 1
ATOM 4262 N N . TYR B 1 199 ? -6.773 -4.98 8.203 1 98.62 199 TYR B N 1
ATOM 4263 C CA . TYR B 1 199 ? -7.797 -5.801 7.566 1 98.62 199 TYR B CA 1
ATOM 4264 C C . TYR B 1 199 ? -7.164 -6.824 6.629 1 98.62 199 TYR B C 1
ATOM 4266 O O . TYR B 1 199 ? -7.633 -7.965 6.539 1 98.62 199 TYR B O 1
ATOM 4274 N N . LYS B 1 200 ? -6.109 -6.492 5.918 1 98.25 200 LYS B N 1
ATOM 4275 C CA . LYS B 1 200 ? -5.367 -7.41 5.062 1 98.25 200 LYS B CA 1
ATOM 4276 C C . LYS B 1 200 ? -4.926 -8.648 5.836 1 98.25 200 LYS B C 1
ATOM 4278 O O . LYS B 1 200 ? -5.059 -9.773 5.344 1 98.25 200 LYS B O 1
ATOM 4283 N N . SER B 1 201 ? -4.387 -8.414 6.992 1 98.12 201 SER B N 1
ATOM 4284 C CA . SER B 1 201 ? -3.953 -9.523 7.832 1 98.12 201 SER B CA 1
ATOM 4285 C C . SER B 1 201 ? -5.129 -10.422 8.203 1 98.12 201 SER B C 1
ATOM 4287 O O . SER B 1 201 ? -5.023 -11.648 8.133 1 98.12 201 SER B O 1
ATOM 4289 N N . LEU B 1 202 ? -6.277 -9.797 8.602 1 97.94 202 LEU B N 1
ATOM 4290 C CA . LEU B 1 202 ? -7.457 -10.586 8.938 1 97.94 202 LEU B CA 1
ATOM 4291 C C . LEU B 1 202 ? -7.887 -11.453 7.762 1 97.94 202 LEU B C 1
ATOM 4293 O O . LEU B 1 202 ? -8.125 -12.648 7.926 1 97.94 202 LEU B O 1
ATOM 4297 N N . LEU B 1 203 ? -7.918 -10.859 6.574 1 96.12 203 LEU B N 1
ATOM 4298 C CA . LEU B 1 203 ? -8.32 -11.57 5.367 1 96.12 203 LEU B CA 1
ATOM 4299 C C . LEU B 1 203 ? -7.387 -12.75 5.098 1 96.12 203 LEU B C 1
ATOM 4301 O O . LEU B 1 203 ? -7.848 -13.875 4.875 1 96.12 203 LEU B O 1
ATOM 4305 N N . GLU B 1 204 ? -6.109 -12.461 5.141 1 94.88 204 GLU B N 1
ATOM 4306 C CA . GLU B 1 204 ? -5.102 -13.469 4.82 1 94.88 204 GLU B CA 1
ATOM 4307 C C . GLU B 1 204 ? -5.207 -14.664 5.758 1 94.88 204 GLU B C 1
ATOM 4309 O O . GLU B 1 204 ? -4.957 -15.805 5.352 1 94.88 204 GLU B O 1
ATOM 4314 N N . HIS B 1 205 ? -5.641 -14.43 6.988 1 96.06 205 HIS B N 1
ATOM 4315 C CA . HIS B 1 205 ? -5.703 -15.484 7.996 1 96.06 205 HIS B CA 1
ATOM 4316 C C . HIS B 1 205 ? -7.133 -15.969 8.195 1 96.06 205 HIS B C 1
ATOM 4318 O O . HIS B 1 205 ? -7.422 -16.688 9.156 1 96.06 205 HIS B O 1
ATOM 4324 N N . ARG B 1 206 ? -8.031 -15.523 7.359 1 95.75 206 ARG B N 1
ATOM 4325 C CA . ARG B 1 206 ? -9.43 -15.938 7.34 1 95.75 206 ARG B CA 1
ATOM 4326 C C . ARG B 1 206 ? -10.117 -15.609 8.664 1 95.75 206 ARG B C 1
ATOM 4328 O O . ARG B 1 206 ? -10.867 -16.438 9.195 1 95.75 206 ARG B O 1
ATOM 4335 N N . LEU B 1 207 ? -9.742 -14.484 9.281 1 96.12 207 LEU B N 1
ATOM 4336 C CA . LEU B 1 207 ? -10.422 -13.922 10.438 1 96.12 207 LEU B CA 1
ATOM 4337 C C . LEU B 1 207 ? -11.516 -12.953 10 1 96.12 207 LEU B C 1
ATOM 4339 O O . LEU B 1 207 ? -11.32 -12.164 9.07 1 96.12 207 LEU B O 1
ATOM 4343 N N . PRO B 1 208 ? -12.617 -13.008 10.633 1 92.5 208 PRO B N 1
ATOM 4344 C CA . PRO B 1 208 ? -13.711 -12.133 10.211 1 92.5 208 PRO B CA 1
ATOM 4345 C C . PRO B 1 208 ? -13.5 -10.68 10.609 1 92.5 208 PRO B C 1
ATOM 4347 O O . PRO B 1 208 ? -12.984 -10.398 11.695 1 92.5 208 PRO B O 1
ATOM 4350 N N . MET B 1 209 ? -13.953 -9.836 9.711 1 92.06 209 MET B N 1
ATOM 4351 C CA . MET B 1 209 ? -14.039 -8.422 10.055 1 92.06 209 MET B CA 1
ATOM 4352 C C . MET B 1 209 ? -15.297 -8.133 10.867 1 92.06 209 MET B C 1
ATOM 4354 O O . MET B 1 209 ? -16.406 -8.453 10.438 1 92.06 209 MET B O 1
ATOM 4358 N N . ASN B 1 210 ? -15.109 -7.727 12.062 1 94.31 210 ASN B N 1
ATOM 4359 C CA . ASN B 1 210 ? -16.188 -7.316 12.953 1 94.31 210 ASN B CA 1
ATOM 4360 C C . ASN B 1 210 ? -16.219 -5.801 13.141 1 94.31 210 ASN B C 1
ATOM 4362 O O . ASN B 1 210 ? -15.32 -5.227 13.75 1 94.31 210 ASN B O 1
ATOM 4366 N N . GLN B 1 211 ? -17.266 -5.172 12.594 1 93.81 211 GLN B N 1
ATOM 4367 C CA . GLN B 1 211 ? -17.375 -3.715 12.633 1 93.81 211 GLN B CA 1
ATOM 4368 C C . GLN B 1 211 ? -17.391 -3.205 14.07 1 93.81 211 GLN B C 1
ATOM 4370 O O . GLN B 1 211 ? -16.953 -2.086 14.344 1 93.81 211 GLN B O 1
ATOM 4375 N N . ASP B 1 212 ? -17.812 -4.082 14.961 1 95.62 212 ASP B N 1
ATOM 4376 C CA . ASP B 1 212 ? -17.875 -3.693 16.375 1 95.62 212 ASP B CA 1
ATOM 4377 C C . ASP B 1 212 ? -16.469 -3.588 16.969 1 95.62 212 ASP B C 1
ATOM 4379 O O . ASP B 1 212 ? -16.297 -3.031 18.062 1 95.62 212 ASP B O 1
ATOM 4383 N N . LEU B 1 213 ? -15.5 -4.102 16.25 1 97.69 213 LEU B N 1
ATOM 4384 C CA . LEU B 1 213 ? -14.125 -4.082 16.75 1 97.69 213 LEU B CA 1
ATOM 4385 C C . LEU B 1 213 ? -13.328 -2.951 16.094 1 97.69 213 LEU B C 1
ATOM 4387 O O . LEU B 1 213 ? -12.109 -2.867 16.266 1 97.69 213 LEU B O 1
ATOM 4391 N N . VAL B 1 214 ? -14.023 -2.098 15.297 1 98.06 214 VAL B N 1
ATOM 4392 C CA . VAL B 1 214 ? -13.445 -0.853 14.805 1 98.06 214 VAL B CA 1
ATOM 4393 C C . VAL B 1 214 ? -13.898 0.312 15.68 1 98.06 214 VAL B C 1
ATOM 4395 O O . VAL B 1 214 ? -15.047 0.752 15.602 1 98.06 214 VAL B O 1
ATOM 4398 N N . LEU B 1 215 ? -12.977 0.783 16.516 1 98.5 215 LEU B N 1
ATOM 4399 C CA . LEU B 1 215 ? -13.305 1.727 17.578 1 98.5 215 LEU B CA 1
ATOM 4400 C C . LEU B 1 215 ? -12.828 3.131 17.219 1 98.5 215 LEU B C 1
ATOM 4402 O O . LEU B 1 215 ? -11.688 3.312 16.781 1 98.5 215 LEU B O 1
ATOM 4406 N N . ASN B 1 216 ? -13.609 4.105 17.438 1 97.81 216 ASN B N 1
ATOM 4407 C CA . ASN B 1 216 ? -13.258 5.496 17.172 1 97.81 216 ASN B CA 1
ATOM 4408 C C . ASN B 1 216 ? -12.461 6.102 18.328 1 97.81 216 ASN B C 1
ATOM 4410 O O . ASN B 1 216 ? -12.773 5.863 19.5 1 97.81 216 ASN B O 1
ATOM 4414 N N . ASP B 1 217 ? -11.477 6.844 17.953 1 97.31 217 ASP B N 1
ATOM 4415 C CA . ASP B 1 217 ? -10.648 7.473 18.969 1 97.31 217 ASP B CA 1
ATOM 4416 C C . ASP B 1 217 ? -10.805 8.992 18.953 1 97.31 217 ASP B C 1
ATOM 4418 O O . ASP B 1 217 ? -10.328 9.688 19.859 1 97.31 217 ASP B O 1
ATOM 4422 N N . ARG B 1 218 ? -11.422 9.555 17.922 1 95.38 218 ARG B N 1
ATOM 4423 C CA . ARG B 1 218 ? -11.492 11.008 17.766 1 95.38 218 ARG B CA 1
ATOM 4424 C C . ARG B 1 218 ? -12.75 11.422 17.016 1 95.38 218 ARG B C 1
ATOM 4426 O O . ARG B 1 218 ? -13.359 10.602 16.328 1 95.38 218 ARG B O 1
ATOM 4433 N N . ASP B 1 219 ? -13.125 12.656 17.141 1 92.69 219 ASP B N 1
ATOM 4434 C CA . ASP B 1 219 ? -14.289 13.172 16.438 1 92.69 219 ASP B CA 1
ATOM 4435 C C . ASP B 1 219 ? -13.914 13.664 15.039 1 92.69 219 ASP B C 1
ATOM 4437 O O . ASP B 1 219 ? -12.781 13.453 14.586 1 92.69 219 ASP B O 1
ATOM 4441 N N . GLU B 1 220 ? -14.82 14.242 14.32 1 85.75 220 GLU B N 1
ATOM 4442 C CA . GLU B 1 220 ? -14.641 14.648 12.93 1 85.75 220 GLU B CA 1
ATOM 4443 C C . GLU B 1 220 ? -13.625 15.773 12.812 1 85.75 220 GLU B C 1
ATOM 4445 O O . GLU B 1 220 ? -13.031 15.977 11.75 1 85.75 220 GLU B O 1
ATOM 4450 N N . ARG B 1 221 ? -13.43 16.406 13.922 1 81.56 221 ARG B N 1
ATOM 4451 C CA . ARG B 1 221 ? -12.508 17.547 13.914 1 81.56 221 ARG B CA 1
ATOM 4452 C C . ARG B 1 221 ? -11.102 17.094 14.32 1 81.56 221 ARG B C 1
ATOM 4454 O O . ARG B 1 221 ? -10.164 17.906 14.312 1 81.56 221 ARG B O 1
ATOM 4461 N N . GLY B 1 222 ? -11.008 15.844 14.711 1 86.5 222 GLY B N 1
ATOM 4462 C CA . GLY B 1 222 ? -9.695 15.305 15.047 1 86.5 222 GLY B CA 1
ATOM 4463 C C . GLY B 1 222 ? -9.414 15.328 16.531 1 86.5 222 GLY B C 1
ATOM 4464 O O . GLY B 1 222 ? -8.32 14.961 16.969 1 86.5 222 GLY B O 1
ATOM 4465 N N . THR B 1 223 ? -10.398 15.727 17.328 1 86.94 223 THR B N 1
ATOM 4466 C CA . THR B 1 223 ? -10.227 15.766 18.781 1 86.94 223 THR B CA 1
ATOM 4467 C C . THR B 1 223 ? -10.422 14.375 19.375 1 86.94 223 THR B C 1
ATOM 4469 O O . THR B 1 223 ? -11.383 13.68 19.047 1 86.94 223 THR B O 1
ATOM 4472 N N . PHE B 1 224 ? -9.516 14 20.219 1 91.25 224 PHE B N 1
ATOM 4473 C CA . PHE B 1 224 ? -9.617 12.695 20.859 1 91.25 224 PHE B CA 1
ATOM 4474 C C . PHE B 1 224 ? -10.891 12.586 21.672 1 91.25 224 PHE B C 1
ATOM 4476 O O . PHE B 1 224 ? -11.297 13.547 22.328 1 91.25 224 PHE B O 1
ATOM 4483 N N . ILE B 1 225 ? -11.555 11.453 21.641 1 95.5 225 ILE B N 1
ATOM 4484 C CA . ILE B 1 225 ? -12.734 11.133 22.438 1 95.5 225 ILE B CA 1
ATOM 4485 C C . ILE B 1 225 ? -12.484 9.867 23.25 1 95.5 225 ILE B C 1
ATOM 4487 O O . ILE B 1 225 ? -11.508 9.156 23.016 1 95.5 225 ILE B O 1
ATOM 4491 N N . GLU B 1 226 ? -13.352 9.68 24.234 1 95.06 226 GLU B N 1
ATOM 4492 C CA . GLU B 1 226 ? -13.273 8.438 25 1 95.06 226 GLU B CA 1
ATOM 4493 C C . GLU B 1 226 ? -13.516 7.223 24.094 1 95.06 226 GLU B C 1
ATOM 4495 O O . GLU B 1 226 ? -14.461 7.211 23.312 1 95.06 226 GLU B O 1
ATOM 4500 N N . ILE B 1 227 ? -12.664 6.215 24.25 1 96.94 227 ILE B N 1
ATOM 4501 C CA . ILE B 1 227 ? -12.789 4.992 23.453 1 96.94 227 ILE B CA 1
ATOM 4502 C C . ILE B 1 227 ? -13.867 4.094 24.078 1 96.94 227 ILE B C 1
ATOM 4504 O O . ILE B 1 227 ? -13.773 3.719 25.25 1 96.94 227 ILE B O 1
ATOM 4508 N N . ASP B 1 228 ? -14.922 3.816 23.297 1 96.5 228 ASP B N 1
ATOM 4509 C CA . ASP B 1 228 ? -15.969 2.902 23.734 1 96.5 228 ASP B CA 1
ATOM 4510 C C . ASP B 1 228 ? -15.578 1.449 23.469 1 96.5 228 ASP B C 1
ATOM 4512 O O . ASP B 1 228 ? -15.508 1.013 22.328 1 96.5 228 ASP B O 1
ATOM 4516 N N . LEU B 1 229 ? -15.359 0.707 24.5 1 96.94 229 LEU B N 1
ATOM 4517 C CA . LEU B 1 229 ? -14.922 -0.678 24.375 1 96.94 229 LEU B CA 1
ATOM 4518 C C . LEU B 1 229 ? -16.094 -1.597 24.078 1 96.94 229 LEU B C 1
ATOM 4520 O O . LEU B 1 229 ? -17.219 -1.349 24.531 1 96.94 229 LEU B O 1
ATOM 4524 N N . PRO B 1 230 ? -15.805 -2.678 23.312 1 94.88 230 PRO B N 1
ATOM 4525 C CA . PRO B 1 230 ? -16.875 -3.639 23.031 1 94.88 230 PRO B CA 1
ATOM 4526 C C . PRO B 1 230 ? -17.266 -4.469 24.25 1 94.88 230 PRO B C 1
ATOM 4528 O O . PRO B 1 230 ? -16.5 -4.562 25.203 1 94.88 230 PRO B O 1
ATOM 4531 N N . GLU B 1 231 ? -18.531 -5.051 24.109 1 91.5 231 GLU B N 1
ATOM 4532 C CA . GLU B 1 231 ? -19.031 -5.895 25.188 1 91.5 231 GLU B CA 1
ATOM 4533 C C . GLU B 1 231 ? -18.094 -7.078 25.438 1 91.5 231 GLU B C 1
ATOM 4535 O O . GLU B 1 231 ? -17.75 -7.371 26.578 1 91.5 231 GLU B O 1
ATOM 4540 N N . GLN B 1 232 ? -17.781 -7.719 24.375 1 93.31 232 GLN B N 1
ATOM 4541 C CA . GLN B 1 232 ? -16.766 -8.773 24.453 1 93.31 232 GLN B CA 1
ATOM 4542 C C . GLN B 1 232 ? -15.383 -8.242 24.094 1 93.31 232 GLN B C 1
ATOM 4544 O O . GLN B 1 232 ? -15.117 -7.926 22.938 1 93.31 232 GLN B O 1
ATOM 4549 N N . LEU B 1 233 ? -14.539 -8.242 25.125 1 95.69 233 LEU B N 1
ATOM 4550 C CA . LEU B 1 233 ? -13.211 -7.66 24.922 1 95.69 233 LEU B CA 1
ATOM 4551 C C . LEU B 1 233 ? -12.359 -8.547 24.031 1 95.69 233 LEU B C 1
ATOM 4553 O O . LEU B 1 233 ? -12.266 -9.758 24.25 1 95.69 233 LEU B O 1
ATOM 4557 N N . PRO B 1 234 ? -11.797 -7.922 23.016 1 97.25 234 PRO B N 1
ATOM 4558 C CA . PRO B 1 234 ? -10.82 -8.695 22.25 1 97.25 234 PRO B CA 1
ATOM 4559 C C . PRO B 1 234 ? -9.531 -8.969 23.031 1 97.25 234 PRO B C 1
ATOM 4561 O O . PRO B 1 234 ? -9.352 -8.43 24.125 1 97.25 234 PRO B O 1
ATOM 4564 N N . THR B 1 235 ? -8.711 -9.766 22.469 1 97.69 235 THR B N 1
ATOM 4565 C CA . THR B 1 235 ? -7.48 -10.109 23.172 1 97.69 235 THR B CA 1
ATOM 4566 C C . THR B 1 235 ? -6.316 -9.25 22.688 1 97.69 235 THR B C 1
ATOM 4568 O O . THR B 1 235 ? -5.203 -9.344 23.203 1 97.69 235 THR B O 1
ATOM 4571 N N . ALA B 1 236 ? -6.578 -8.406 21.672 1 98.62 236 ALA B N 1
ATOM 4572 C CA . ALA B 1 236 ? -5.531 -7.504 21.188 1 98.62 236 ALA B CA 1
ATOM 4573 C C . ALA B 1 236 ? -6.129 -6.25 20.562 1 98.62 236 ALA B C 1
ATOM 4575 O O . ALA B 1 236 ? -7.258 -6.277 20.062 1 98.62 236 ALA B O 1
ATOM 4576 N N . PHE B 1 237 ? -5.367 -5.152 20.625 1 98.81 237 PHE B N 1
ATOM 4577 C CA . PHE B 1 237 ? -5.742 -3.877 20.016 1 98.81 237 PHE B CA 1
ATOM 4578 C C . PHE B 1 237 ? -4.617 -3.34 19.141 1 98.81 237 PHE B C 1
ATOM 4580 O O . PHE B 1 237 ? -3.467 -3.266 19.578 1 98.81 237 PHE B O 1
ATOM 4587 N N . VAL B 1 238 ? -4.969 -3.049 17.922 1 98.94 238 VAL B N 1
ATOM 4588 C CA . VAL B 1 238 ? -4.094 -2.275 17.047 1 98.94 238 VAL B CA 1
ATOM 4589 C C . VAL B 1 238 ? -4.516 -0.808 17.062 1 98.94 238 VAL B C 1
ATOM 4591 O O . VAL B 1 238 ? -5.562 -0.45 16.516 1 98.94 238 VAL B O 1
ATOM 4594 N N . CYS B 1 239 ? -3.68 0.04 17.641 1 98.81 239 CYS B N 1
ATOM 4595 C CA . CYS B 1 239 ? -3.998 1.46 17.734 1 98.81 239 CYS B CA 1
ATOM 4596 C C . CYS B 1 239 ? -3.291 2.25 16.641 1 98.81 239 CYS B C 1
ATOM 4598 O O . CYS B 1 239 ? -2.145 1.958 16.297 1 98.81 239 CYS B O 1
ATOM 4600 N N . ASN B 1 240 ? -3.936 3.26 16.141 1 97.88 240 ASN B N 1
ATOM 4601 C CA . ASN B 1 240 ? -3.418 3.975 14.984 1 97.88 240 ASN B CA 1
ATOM 4602 C C . ASN B 1 240 ? -2.15 4.754 15.32 1 97.88 240 ASN B C 1
ATOM 4604 O O . ASN B 1 240 ? -1.39 5.129 14.422 1 97.88 240 ASN B O 1
ATOM 4608 N N . CYS B 1 241 ? -1.954 5.066 16.562 1 95.06 241 CYS B N 1
ATOM 4609 C CA . CYS B 1 241 ? -0.723 5.723 16.984 1 95.06 241 CYS B CA 1
ATOM 4610 C C . CYS B 1 241 ? -0.442 5.461 18.453 1 95.06 241 CYS B C 1
ATOM 4612 O O . CYS B 1 241 ? -1.308 4.957 19.188 1 95.06 241 CYS B O 1
ATOM 4614 N N . ASP B 1 242 ? 0.719 5.789 18.906 1 95.56 242 ASP B N 1
ATOM 4615 C CA . ASP B 1 242 ? 1.171 5.484 20.266 1 95.56 242 ASP B CA 1
ATOM 4616 C C . ASP B 1 242 ? 0.374 6.277 21.297 1 95.56 242 ASP B C 1
ATOM 4618 O O . ASP B 1 242 ? 0.109 5.781 22.391 1 95.56 242 ASP B O 1
ATOM 4622 N N . GLN B 1 243 ? 0.007 7.488 20.969 1 93.12 243 GLN B N 1
ATOM 4623 C CA . GLN B 1 243 ? -0.769 8.281 21.922 1 93.12 243 GLN B CA 1
ATOM 4624 C C . GLN B 1 243 ? -2.113 7.625 22.219 1 93.12 243 GLN B C 1
ATOM 4626 O O . GLN B 1 243 ? -2.521 7.531 23.375 1 93.12 243 GLN B O 1
ATOM 4631 N N . VAL B 1 244 ? -2.756 7.133 21.203 1 96.44 244 VAL B N 1
ATOM 4632 C CA . VAL B 1 244 ? -4.031 6.438 21.359 1 96.44 244 VAL B CA 1
ATOM 4633 C C . VAL B 1 244 ? -3.824 5.141 22.141 1 96.44 244 VAL B C 1
ATOM 4635 O O . VAL B 1 244 ? -4.625 4.805 23.016 1 96.44 244 VAL B O 1
ATOM 4638 N N . ALA B 1 245 ? -2.771 4.469 21.828 1 98.12 245 ALA B N 1
ATOM 4639 C CA . ALA B 1 245 ? -2.445 3.232 22.547 1 98.12 245 ALA B CA 1
ATOM 4640 C C . ALA B 1 245 ? -2.234 3.496 24.031 1 98.12 245 ALA B C 1
ATOM 4642 O O . ALA B 1 245 ? -2.721 2.742 24.875 1 98.12 245 ALA B O 1
ATOM 4643 N N . HIS B 1 246 ? -1.52 4.57 24.297 1 97.06 246 HIS B N 1
ATOM 4644 C CA . HIS B 1 246 ? -1.266 4.957 25.688 1 97.06 246 HIS B CA 1
ATOM 4645 C C . HIS B 1 246 ? -2.568 5.25 26.422 1 97.06 246 HIS B C 1
ATOM 4647 O O . HIS B 1 246 ? -2.766 4.781 27.547 1 97.06 246 HIS B O 1
ATOM 4653 N N . LEU B 1 247 ? -3.447 5.969 25.781 1 97 247 LEU B N 1
ATOM 4654 C CA . LEU B 1 247 ? -4.742 6.293 26.375 1 97 247 LEU B CA 1
ATOM 4655 C C . LEU B 1 247 ? -5.57 5.027 26.594 1 97 247 LEU B C 1
ATOM 4657 O O . LEU B 1 247 ? -6.25 4.902 27.609 1 97 247 LEU B O 1
ATOM 4661 N N . LEU B 1 248 ? -5.48 4.098 25.672 1 98.31 248 LEU B N 1
ATOM 4662 C CA . LEU B 1 248 ? -6.203 2.836 25.781 1 98.31 248 LEU B CA 1
ATOM 4663 C C . LEU B 1 248 ? -5.672 2.012 26.953 1 98.31 248 LEU B C 1
ATOM 4665 O O . LEU B 1 248 ? -6.449 1.46 27.734 1 98.31 248 LEU B O 1
ATOM 4669 N N . VAL B 1 249 ? -4.383 1.935 27.078 1 98.38 249 VAL B N 1
ATOM 4670 C CA . VAL B 1 249 ? -3.768 1.189 28.156 1 98.38 249 VAL B CA 1
ATOM 4671 C C . VAL B 1 249 ? -4.223 1.766 29.5 1 98.38 249 VAL B C 1
ATOM 4673 O O . VAL B 1 249 ? -4.555 1.019 30.422 1 98.38 249 VAL B O 1
ATOM 4676 N N . GLN B 1 250 ? -4.254 3.055 29.578 1 97.69 250 GLN B N 1
ATOM 4677 C CA . GLN B 1 250 ? -4.719 3.709 30.797 1 97.69 250 GLN B CA 1
ATOM 4678 C C . GLN B 1 250 ? -6.164 3.332 31.109 1 97.69 250 GLN B C 1
ATOM 4680 O O . GLN B 1 250 ? -6.504 3.041 32.25 1 97.69 250 GLN B O 1
ATOM 4685 N N . LYS B 1 251 ? -6.957 3.326 30.125 1 97.62 251 LYS B N 1
ATOM 4686 C CA . LYS B 1 251 ? -8.367 2.973 30.297 1 97.62 251 LYS B CA 1
ATOM 4687 C C . LYS B 1 251 ? -8.516 1.523 30.75 1 97.62 251 LYS B C 1
ATOM 4689 O O . LYS B 1 251 ? -9.234 1.237 31.703 1 97.62 251 LYS B O 1
ATOM 4694 N N . LEU B 1 252 ? -7.84 0.628 30.094 1 97.75 252 LEU B N 1
ATOM 4695 C CA . LEU B 1 252 ? -7.887 -0.787 30.438 1 97.75 252 LEU B CA 1
ATOM 4696 C C . LEU B 1 252 ? -7.414 -1.008 31.875 1 97.75 252 LEU B C 1
ATOM 4698 O O . LEU B 1 252 ? -8.055 -1.731 32.656 1 97.75 252 LEU B O 1
ATOM 4702 N N . THR B 1 253 ? -6.344 -0.363 32.188 1 96.88 253 THR B N 1
ATOM 4703 C CA . THR B 1 253 ? -5.789 -0.475 33.531 1 96.88 253 THR B CA 1
ATOM 4704 C C . THR B 1 253 ? -6.797 0.008 34.562 1 96.88 253 THR B C 1
ATOM 4706 O O . THR B 1 253 ? -6.969 -0.625 35.625 1 96.88 253 THR B O 1
ATOM 4709 N N . SER B 1 254 ? -7.461 1.085 34.281 1 96.88 254 SER B N 1
ATOM 4710 C CA . SER B 1 254 ? -8.445 1.649 35.188 1 96.88 254 SER B CA 1
ATOM 4711 C C . SER B 1 254 ? -9.625 0.704 35.406 1 96.88 254 SER B C 1
ATOM 4713 O O . SER B 1 254 ? -10.32 0.782 36.406 1 96.88 254 SER B O 1
ATOM 4715 N N . MET B 1 255 ? -9.828 -0.206 34.469 1 96.5 255 MET B N 1
ATOM 4716 C CA . MET B 1 255 ? -10.914 -1.181 34.531 1 96.5 255 MET B CA 1
ATOM 4717 C C . MET B 1 255 ? -10.43 -2.504 35.125 1 96.5 255 MET B C 1
ATOM 4719 O O . MET B 1 255 ? -11.18 -3.48 35.156 1 96.5 255 MET B O 1
ATOM 4723 N N . GLY B 1 256 ? -9.148 -2.512 35.469 1 96.56 256 GLY B N 1
ATOM 4724 C CA . GLY B 1 256 ? -8.578 -3.703 36.094 1 96.56 256 GLY B CA 1
ATOM 4725 C C . GLY B 1 256 ? -8.125 -4.73 35.062 1 96.56 256 GLY B C 1
ATOM 4726 O O . GLY B 1 256 ? -7.895 -5.895 35.406 1 96.56 256 GLY B O 1
ATOM 4727 N N . ILE B 1 257 ? -8.07 -4.352 33.812 1 96.19 257 ILE B N 1
ATOM 4728 C CA . ILE B 1 257 ? -7.633 -5.254 32.75 1 96.19 257 ILE B CA 1
ATOM 4729 C C . ILE B 1 257 ? -6.129 -5.117 32.531 1 96.19 257 ILE B C 1
ATOM 4731 O O . ILE B 1 257 ? -5.625 -4.016 32.312 1 96.19 257 ILE B O 1
ATOM 4735 N N . GLN B 1 258 ? -5.43 -6.207 32.562 1 96.06 258 GLN B N 1
ATOM 4736 C CA . GLN B 1 258 ? -3.973 -6.188 32.5 1 96.06 258 GLN B CA 1
ATOM 4737 C C . GLN B 1 258 ? -3.473 -6.258 31.062 1 96.06 258 GLN B C 1
ATOM 4739 O O . GLN B 1 258 ? -3.881 -7.137 30.297 1 96.06 258 GLN B O 1
ATOM 4744 N N . VAL B 1 259 ? -2.568 -5.434 30.719 1 97.75 259 VAL B N 1
ATOM 4745 C CA . VAL B 1 259 ? -1.803 -5.465 29.484 1 97.75 259 VAL B CA 1
ATOM 4746 C C . VAL B 1 259 ? -0.36 -5.871 29.766 1 97.75 259 VAL B C 1
ATOM 4748 O O . VAL B 1 259 ? 0.302 -5.27 30.625 1 97.75 259 VAL B O 1
ATOM 4751 N N . PRO B 1 260 ? 0.175 -6.871 29.156 1 97.19 260 PRO B N 1
ATOM 4752 C CA . PRO B 1 260 ? -0.392 -7.559 28 1 97.19 260 PRO B CA 1
ATOM 4753 C C . PRO B 1 260 ? -1.114 -8.852 28.375 1 97.19 260 PRO B C 1
ATOM 4755 O O . PRO B 1 260 ? -1.588 -9.578 27.5 1 97.19 260 PRO B O 1
ATOM 4758 N N . LEU B 1 261 ? -1.22 -9.203 29.578 1 95.06 261 LEU B N 1
ATOM 4759 C CA . LEU B 1 261 ? -1.604 -10.547 30.016 1 95.06 261 LEU B CA 1
ATOM 4760 C C . LEU B 1 261 ? -3.006 -10.891 29.516 1 95.06 261 LEU B C 1
ATOM 4762 O O . LEU B 1 261 ? -3.252 -12.016 29.078 1 95.06 261 LEU B O 1
ATOM 4766 N N . GLN B 1 262 ? -3.93 -9.906 29.656 1 94.88 262 GLN B N 1
ATOM 4767 C CA . GLN B 1 262 ? -5.305 -10.156 29.234 1 94.88 262 GLN B CA 1
ATOM 4768 C C . GLN B 1 262 ? -5.551 -9.633 27.812 1 94.88 262 GLN B C 1
ATOM 4770 O O . GLN B 1 262 ? -6.375 -10.188 27.078 1 94.88 262 GLN B O 1
ATOM 4775 N N . CYS B 1 263 ? -4.895 -8.523 27.5 1 96.38 263 CYS B N 1
ATOM 4776 C CA . CYS B 1 263 ? -5.004 -7.957 26.156 1 96.38 263 CYS B CA 1
ATOM 4777 C C . CYS B 1 263 ? -3.691 -7.32 25.734 1 96.38 263 CYS B C 1
ATOM 4779 O O . CYS B 1 263 ? -3.082 -6.566 26.484 1 96.38 263 CYS B O 1
ATOM 4781 N N . SER B 1 264 ? -3.264 -7.664 24.531 1 98.75 264 SER B N 1
ATOM 4782 C CA . SER B 1 264 ? -2.102 -7.012 23.938 1 98.75 264 SER B CA 1
ATOM 4783 C C . SER B 1 264 ? -2.488 -5.699 23.266 1 98.75 264 SER B C 1
ATOM 4785 O O . SER B 1 264 ? -3.594 -5.574 22.734 1 98.75 264 SER B O 1
ATOM 4787 N N . VAL B 1 265 ? -1.601 -4.664 23.344 1 98.88 265 VAL B N 1
ATOM 4788 C CA . VAL B 1 265 ? -1.839 -3.361 22.734 1 98.88 265 VAL B CA 1
ATOM 4789 C C . VAL B 1 265 ? -0.612 -2.932 21.922 1 98.88 265 VAL B C 1
ATOM 4791 O O . VAL B 1 265 ? 0.513 -2.975 22.438 1 98.88 265 VAL B O 1
ATOM 4794 N N . VAL B 1 266 ? -0.851 -2.613 20.656 1 98.88 266 VAL B N 1
ATOM 4795 C CA . VAL B 1 266 ? 0.249 -2.107 19.844 1 98.88 266 VAL B CA 1
ATOM 4796 C C . VAL B 1 266 ? -0.095 -0.717 19.312 1 98.88 266 VAL B C 1
ATOM 4798 O O . VAL B 1 266 ? -1.271 -0.362 19.203 1 98.88 266 VAL B O 1
ATOM 4801 N N . GLY B 1 267 ? 0.968 0.062 19.078 1 98.25 267 GLY B N 1
ATOM 4802 C CA . GLY B 1 267 ? 0.806 1.413 18.562 1 98.25 267 GLY B CA 1
ATOM 4803 C C . GLY B 1 267 ? 1.548 1.651 17.266 1 98.25 267 GLY B C 1
ATOM 4804 O O . GLY B 1 267 ? 1.815 0.71 16.516 1 98.25 267 GLY B O 1
ATOM 4805 N N . PHE B 1 268 ? 1.769 2.914 16.953 1 96.69 268 PHE B N 1
ATOM 4806 C CA . PHE B 1 268 ? 2.412 3.361 15.719 1 96.69 268 PHE B CA 1
ATOM 4807 C C . PHE B 1 268 ? 3.145 4.68 15.938 1 96.69 268 PHE B C 1
ATOM 4809 O O . PHE B 1 268 ? 2.738 5.488 16.781 1 96.69 268 PHE B O 1
ATOM 4816 N N . ASP B 1 269 ? 4.27 4.871 15.227 1 93.06 269 ASP B N 1
ATOM 4817 C CA . ASP B 1 269 ? 5.043 6.105 15.133 1 93.06 269 ASP B CA 1
ATOM 4818 C C . ASP B 1 269 ? 6.336 6.008 15.945 1 93.06 269 ASP B C 1
ATOM 4820 O O . ASP B 1 269 ? 7.344 6.625 15.594 1 93.06 269 ASP B O 1
ATOM 4824 N N . ASN B 1 270 ? 6.262 5.301 17.062 1 94.38 270 ASN B N 1
ATOM 4825 C CA . ASN B 1 270 ? 7.336 5.246 18.047 1 94.38 270 ASN B CA 1
ATOM 4826 C C . ASN B 1 270 ? 7.629 6.621 18.641 1 94.38 270 ASN B C 1
ATOM 4828 O O . ASN B 1 270 ? 8.781 7.07 18.641 1 94.38 270 ASN B O 1
ATOM 4832 N N . ASP B 1 271 ? 6.57 7.25 19.016 1 89.81 271 ASP B N 1
ATOM 4833 C CA . ASP B 1 271 ? 6.734 8.555 19.656 1 89.81 271 ASP B CA 1
ATOM 4834 C C . ASP B 1 271 ? 6.957 8.406 21.172 1 89.81 271 ASP B C 1
ATOM 4836 O O . ASP B 1 271 ? 7.273 7.312 21.641 1 89.81 271 ASP B O 1
ATOM 4840 N N . ILE B 1 272 ? 6.891 9.453 21.875 1 89.06 272 ILE B N 1
ATOM 4841 C CA . ILE B 1 272 ? 7.273 9.477 23.281 1 89.06 272 ILE B CA 1
ATOM 4842 C C . ILE B 1 272 ? 6.344 8.562 24.094 1 89.06 272 ILE B C 1
ATOM 4844 O O . ILE B 1 272 ? 6.758 7.961 25.078 1 89.06 272 ILE B O 1
ATOM 4848 N N . TYR B 1 273 ? 5.121 8.391 23.672 1 92.88 273 TYR B N 1
ATOM 4849 C CA . TYR B 1 273 ? 4.117 7.621 24.391 1 92.88 273 TYR B CA 1
ATOM 4850 C C . TYR B 1 273 ? 4.453 6.133 24.375 1 92.88 273 TYR B C 1
ATOM 4852 O O . TYR B 1 273 ? 4.02 5.383 25.25 1 92.88 273 TYR B O 1
ATOM 4860 N N . ALA B 1 274 ? 5.211 5.727 23.391 1 95.06 274 ALA B N 1
ATOM 4861 C CA . ALA B 1 274 ? 5.594 4.32 23.281 1 95.06 274 ALA B CA 1
ATOM 4862 C C . ALA B 1 274 ? 6.414 3.889 24.5 1 95.06 274 ALA B C 1
ATOM 4864 O O . ALA B 1 274 ? 6.336 2.736 24.938 1 95.06 274 ALA B O 1
ATOM 4865 N N . THR B 1 275 ? 7.164 4.879 25.031 1 95.25 275 THR B N 1
ATOM 4866 C CA . THR B 1 275 ? 8.031 4.539 26.156 1 95.25 275 THR B CA 1
ATOM 4867 C C . THR B 1 275 ? 7.457 5.086 27.469 1 95.25 275 THR B C 1
ATOM 4869 O O . THR B 1 275 ? 7.848 4.652 28.547 1 95.25 275 THR B O 1
ATOM 4872 N N . LEU B 1 276 ? 6.52 5.984 27.359 1 94.44 276 LEU B N 1
ATOM 4873 C CA . LEU B 1 276 ? 5.855 6.527 28.531 1 94.44 276 LEU B CA 1
ATOM 4874 C C . LEU B 1 276 ? 4.824 5.547 29.078 1 94.44 276 LEU B C 1
ATOM 4876 O O . LEU B 1 276 ? 4.566 5.516 30.281 1 94.44 276 LEU B O 1
ATOM 4880 N N . SER B 1 277 ? 4.27 4.785 28.188 1 95.81 277 SER B N 1
ATOM 4881 C CA . SER B 1 277 ? 3.252 3.809 28.562 1 95.81 277 SER B CA 1
ATOM 4882 C C . SER B 1 277 ? 3.85 2.678 29.406 1 95.81 277 SER B C 1
ATOM 4884 O O . SER B 1 277 ? 5.02 2.332 29.234 1 95.81 277 SER B O 1
ATOM 4886 N N . ASP B 1 278 ? 3.078 2.168 30.297 1 96.5 278 ASP B N 1
ATOM 4887 C CA . ASP B 1 278 ? 3.416 0.965 31.062 1 96.5 278 ASP B CA 1
ATOM 4888 C C . ASP B 1 278 ? 2.344 -0.109 30.891 1 96.5 278 ASP B C 1
ATOM 4890 O O . ASP B 1 278 ? 1.23 0.032 31.406 1 96.5 278 ASP B O 1
ATOM 4894 N N . PRO B 1 279 ? 2.742 -1.128 30.312 1 98.19 279 PRO B N 1
ATOM 4895 C CA . PRO B 1 279 ? 4.023 -1.522 29.734 1 98.19 279 PRO B CA 1
ATOM 4896 C C . PRO B 1 279 ? 4.414 -0.66 28.531 1 98.19 279 PRO B C 1
ATOM 4898 O O . PRO B 1 279 ? 3.564 0.027 27.953 1 98.19 279 PRO B O 1
ATOM 4901 N N . LYS B 1 280 ? 5.707 -0.687 28.219 1 98.69 280 LYS B N 1
ATOM 4902 C CA . LYS B 1 280 ? 6.18 -0.029 27 1 98.69 280 LYS B CA 1
ATOM 4903 C C . LYS B 1 280 ? 5.574 -0.668 25.75 1 98.69 280 LYS B C 1
ATOM 4905 O O . LYS B 1 280 ? 5.457 -1.893 25.672 1 98.69 280 LYS B O 1
ATOM 4910 N N . LEU B 1 281 ? 5.273 0.134 24.781 1 98.69 281 LEU B N 1
ATOM 4911 C CA . LEU B 1 281 ? 4.426 -0.3 23.688 1 98.69 281 LEU B CA 1
ATOM 4912 C C . LEU B 1 281 ? 5.266 -0.893 22.547 1 98.69 281 LEU B C 1
ATOM 4914 O O . LEU B 1 281 ? 6.246 -0.286 22.125 1 98.69 281 LEU B O 1
ATOM 4918 N N . THR B 1 282 ? 4.922 -2.107 22.109 1 98.81 282 THR B N 1
ATOM 4919 C CA . THR B 1 282 ? 5.285 -2.51 20.766 1 98.81 282 THR B CA 1
ATOM 4920 C C . THR B 1 282 ? 4.66 -1.573 19.734 1 98.81 282 THR B C 1
ATOM 4922 O O . THR B 1 282 ? 3.473 -1.247 19.828 1 98.81 282 THR B O 1
ATOM 4925 N N . THR B 1 283 ? 5.492 -1.063 18.797 1 98.44 283 THR B N 1
ATOM 4926 C CA . THR B 1 283 ? 5.02 -0.031 17.891 1 98.44 283 THR B CA 1
ATOM 4927 C C . THR B 1 283 ? 5.754 -0.111 16.547 1 98.44 283 THR B C 1
ATOM 4929 O O . THR B 1 283 ? 6.598 -0.989 16.359 1 98.44 283 THR B O 1
ATOM 4932 N N . VAL B 1 284 ? 5.301 0.661 15.578 1 98.06 284 VAL B N 1
ATOM 4933 C CA . VAL B 1 284 ? 6.023 0.841 14.32 1 98.06 284 VAL B CA 1
ATOM 4934 C C . VAL B 1 284 ? 6.797 2.16 14.359 1 98.06 284 VAL B C 1
ATOM 4936 O O . VAL B 1 284 ? 6.223 3.213 14.641 1 98.06 284 VAL B O 1
ATOM 4939 N N . GLU B 1 285 ? 8.008 2.08 14.141 1 97.19 285 GLU B N 1
ATOM 4940 C CA . GLU B 1 285 ? 8.828 3.283 14.039 1 97.19 285 GLU B CA 1
ATOM 4941 C C . GLU B 1 285 ? 8.828 3.836 12.617 1 97.19 285 GLU B C 1
ATOM 4943 O O . GLU B 1 285 ? 9.133 3.115 11.664 1 97.19 285 GLU B O 1
ATOM 4948 N N . VAL B 1 286 ? 8.453 5.082 12.523 1 96.25 286 VAL B N 1
ATOM 4949 C CA . VAL B 1 286 ? 8.516 5.789 11.25 1 96.25 286 VAL B CA 1
ATOM 4950 C C . VAL B 1 286 ? 9.945 6.266 10.992 1 96.25 286 VAL B C 1
ATOM 4952 O O . VAL B 1 286 ? 10.617 6.75 11.906 1 96.25 286 VAL B O 1
ATOM 4955 N N . ASP B 1 287 ? 10.438 6.102 9.766 1 96.56 287 ASP B N 1
ATOM 4956 C CA . ASP B 1 287 ? 11.766 6.59 9.398 1 96.56 287 ASP B CA 1
ATOM 4957 C C . ASP B 1 287 ? 11.719 8.07 9.039 1 96.56 287 ASP B C 1
ATOM 4959 O O . ASP B 1 287 ? 11.797 8.43 7.859 1 96.56 287 ASP B O 1
ATOM 4963 N N . ILE B 1 288 ? 11.719 8.852 10.047 1 95.12 288 ILE B N 1
ATOM 4964 C CA . ILE B 1 288 ? 11.578 10.297 9.898 1 95.12 288 ILE B CA 1
ATOM 4965 C C . ILE B 1 288 ? 12.734 10.844 9.062 1 95.12 288 ILE B C 1
ATOM 4967 O O . ILE B 1 288 ? 12.531 11.711 8.203 1 95.12 288 ILE B O 1
ATOM 4971 N N . GLU B 1 289 ? 13.867 10.281 9.297 1 96.19 289 GLU B N 1
ATOM 4972 C CA . GLU B 1 289 ? 15.055 10.727 8.57 1 96.19 289 GLU B CA 1
ATOM 4973 C C . GLU B 1 289 ? 14.898 10.5 7.07 1 96.19 289 GLU B C 1
ATOM 4975 O O . GLU B 1 289 ? 15.102 11.422 6.273 1 96.19 289 GLU B O 1
ATOM 4980 N N . GLN B 1 290 ? 14.531 9.352 6.734 1 97.31 290 GLN B N 1
ATOM 4981 C CA . GLN B 1 290 ? 14.375 9.016 5.32 1 97.31 290 GLN B CA 1
ATOM 4982 C C . GLN B 1 290 ? 13.227 9.805 4.699 1 97.31 290 GLN B C 1
ATOM 4984 O O . GLN B 1 290 ? 13.305 10.211 3.539 1 97.31 290 GLN B O 1
ATOM 4989 N N . MET B 1 291 ? 12.164 9.984 5.406 1 97.31 291 MET B N 1
ATOM 4990 C CA . MET B 1 291 ? 11.031 10.758 4.91 1 97.31 291 MET B CA 1
ATOM 4991 C C . MET B 1 291 ? 11.438 12.195 4.617 1 97.31 291 MET B C 1
ATOM 4993 O O . MET B 1 291 ? 11.148 12.727 3.539 1 97.31 291 MET B O 1
ATOM 4997 N N . ALA B 1 292 ? 12.148 12.789 5.602 1 97.75 292 ALA B N 1
ATOM 4998 C CA . ALA B 1 292 ? 12.578 14.172 5.453 1 97.75 292 ALA B CA 1
ATOM 4999 C C . ALA B 1 292 ? 13.57 14.32 4.301 1 97.75 292 ALA B C 1
ATOM 5001 O O . ALA B 1 292 ? 13.438 15.234 3.477 1 97.75 292 ALA B O 1
ATOM 5002 N N . ARG B 1 293 ? 14.492 13.445 4.234 1 97.94 293 ARG B N 1
ATOM 5003 C CA . ARG B 1 293 ? 15.492 13.461 3.172 1 97.94 293 ARG B CA 1
ATOM 5004 C C . ARG B 1 293 ? 14.844 13.344 1.8 1 97.94 293 ARG B C 1
ATOM 5006 O O . ARG B 1 293 ? 15.156 14.109 0.887 1 97.94 293 ARG B O 1
ATOM 5013 N N . THR B 1 294 ? 13.93 12.43 1.703 1 97.88 294 THR B N 1
ATOM 5014 C CA . THR B 1 294 ? 13.234 12.188 0.444 1 97.88 294 THR B CA 1
ATOM 5015 C C . THR B 1 294 ? 12.406 13.406 0.044 1 97.88 294 THR B C 1
ATOM 5017 O O . THR B 1 294 ? 12.406 13.812 -1.121 1 97.88 294 THR B O 1
ATOM 5020 N N . ALA B 1 295 ? 11.719 13.984 0.98 1 98.06 295 ALA B N 1
ATOM 5021 C CA . ALA B 1 295 ? 10.883 15.148 0.717 1 98.06 295 ALA B CA 1
ATOM 5022 C C . ALA B 1 295 ? 11.719 16.328 0.22 1 98.06 295 ALA B C 1
ATOM 5024 O O . ALA B 1 295 ? 11.367 16.969 -0.775 1 98.06 295 ALA B O 1
ATOM 5025 N N . VAL B 1 296 ? 12.844 16.562 0.872 1 97.94 296 VAL B N 1
ATOM 5026 C CA . VAL B 1 296 ? 13.703 17.688 0.536 1 97.94 296 VAL B CA 1
ATOM 5027 C C . VAL B 1 296 ? 14.32 17.484 -0.844 1 97.94 296 VAL B C 1
ATOM 5029 O O . VAL B 1 296 ? 14.281 18.375 -1.691 1 97.94 296 VAL B O 1
ATOM 5032 N N . GLN B 1 297 ? 14.805 16.328 -1.072 1 97.44 297 GLN B N 1
ATOM 5033 C CA . GLN B 1 297 ? 15.406 16.016 -2.365 1 97.44 297 GLN B CA 1
ATOM 5034 C C . GLN B 1 297 ? 14.391 16.156 -3.494 1 97.44 297 GLN B C 1
ATOM 5036 O O . GLN B 1 297 ? 14.695 16.734 -4.543 1 97.44 297 GLN B O 1
ATOM 5041 N N . SER B 1 298 ? 13.258 15.641 -3.25 1 96.88 298 SER B N 1
ATOM 5042 C CA . SER B 1 298 ? 12.203 15.719 -4.254 1 96.88 298 SER B CA 1
ATOM 5043 C C . SER B 1 298 ? 11.805 17.172 -4.52 1 96.88 298 SER B C 1
ATOM 5045 O O . SER B 1 298 ? 11.641 17.562 -5.676 1 96.88 298 SER B O 1
ATOM 5047 N N . MET B 1 299 ? 11.664 17.969 -3.494 1 97.06 299 MET B N 1
ATOM 5048 C CA . MET B 1 299 ? 11.266 19.359 -3.617 1 97.06 299 MET B CA 1
ATOM 5049 C C . MET B 1 299 ? 12.305 20.156 -4.406 1 97.06 299 MET B C 1
ATOM 5051 O O . MET B 1 299 ? 11.953 20.922 -5.301 1 97.06 299 MET B O 1
ATOM 5055 N N . LEU B 1 300 ? 13.555 19.922 -4.152 1 96.31 300 LEU B N 1
ATOM 5056 C CA . LEU B 1 300 ? 14.617 20.656 -4.828 1 96.31 300 LEU B CA 1
ATOM 5057 C C . LEU B 1 300 ? 14.68 20.297 -6.305 1 96.31 300 LEU B C 1
ATOM 5059 O O . LEU B 1 300 ? 14.914 21.156 -7.156 1 96.31 300 LEU B O 1
ATOM 5063 N N . LYS B 1 301 ? 14.43 19.031 -6.559 1 95.88 301 LYS B N 1
ATOM 5064 C CA . LYS B 1 301 ? 14.367 18.609 -7.953 1 95.88 301 LYS B CA 1
ATOM 5065 C C . LYS B 1 301 ? 13.188 19.266 -8.672 1 95.88 301 LYS B C 1
ATOM 5067 O O . LYS B 1 301 ? 13.289 19.625 -9.844 1 95.88 301 LYS B O 1
ATOM 5072 N N . LYS B 1 302 ? 12.109 19.406 -7.965 1 94.75 302 LYS B N 1
ATOM 5073 C CA . LYS B 1 302 ? 10.922 20.031 -8.547 1 94.75 302 LYS B CA 1
ATOM 5074 C C . LYS B 1 302 ? 11.148 21.516 -8.812 1 94.75 302 LYS B C 1
ATOM 5076 O O . LYS B 1 302 ? 10.625 22.062 -9.781 1 94.75 302 LYS B O 1
ATOM 5081 N N . ILE B 1 303 ? 11.875 22.141 -7.949 1 93.75 303 ILE B N 1
ATOM 5082 C CA . ILE B 1 303 ? 12.203 23.547 -8.125 1 93.75 303 ILE B CA 1
ATOM 5083 C C . ILE B 1 303 ? 13.062 23.734 -9.375 1 93.75 303 ILE B C 1
ATOM 5085 O O . ILE B 1 303 ? 12.867 24.688 -10.133 1 93.75 303 ILE B O 1
ATOM 5089 N N . GLU B 1 304 ? 13.906 22.781 -9.578 1 91.62 304 GLU B N 1
ATOM 5090 C CA . GLU B 1 304 ? 14.75 22.812 -10.766 1 91.62 304 GLU B CA 1
ATOM 5091 C C . GLU B 1 304 ? 13.945 22.516 -12.031 1 91.62 304 GLU B C 1
ATOM 5093 O O . GLU B 1 304 ? 14.18 23.125 -13.07 1 91.62 304 GLU B O 1
ATOM 5098 N N . ASN B 1 305 ? 13.078 21.578 -11.875 1 92.31 305 ASN B N 1
ATOM 5099 C CA . ASN B 1 305 ? 12.188 21.172 -12.961 1 92.31 305 ASN B CA 1
ATOM 5100 C C . ASN B 1 305 ? 10.75 21.016 -12.469 1 92.31 305 ASN B C 1
ATOM 5102 O O . ASN B 1 305 ? 10.336 19.906 -12.125 1 92.31 305 ASN B O 1
ATOM 5106 N N . PRO B 1 306 ? 10.023 22.078 -12.672 1 83.38 306 PRO B N 1
ATOM 5107 C CA . PRO B 1 306 ? 8.68 22.078 -12.086 1 83.38 306 PRO B CA 1
ATOM 5108 C C . PRO B 1 306 ? 7.766 21.016 -12.688 1 83.38 306 PRO B C 1
ATOM 5110 O O . PRO B 1 306 ? 6.727 20.688 -12.109 1 83.38 306 PRO B O 1
ATOM 5113 N N . HIS B 1 307 ? 8.156 20.406 -13.812 1 82.88 307 HIS B N 1
ATOM 5114 C CA . HIS B 1 307 ? 7.312 19.422 -14.477 1 82.88 307 HIS B CA 1
ATOM 5115 C C . HIS B 1 307 ? 7.66 18.016 -14.023 1 82.88 307 HIS B C 1
ATOM 5117 O O . HIS B 1 307 ? 6.965 17.047 -14.383 1 82.88 307 HIS B O 1
ATOM 5123 N N . ARG B 1 308 ? 8.633 17.984 -13.242 1 85.62 308 ARG B N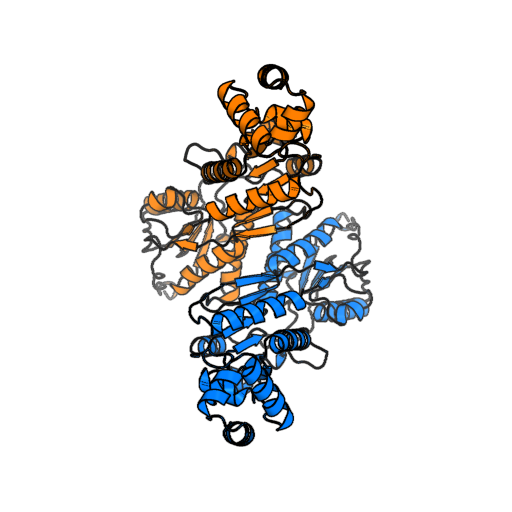 1
ATOM 5124 C CA . ARG B 1 308 ? 9.031 16.688 -12.734 1 85.62 308 ARG B CA 1
ATOM 5125 C C . ARG B 1 308 ? 8.023 16.156 -11.711 1 85.62 308 ARG B C 1
ATOM 5127 O O . ARG B 1 308 ? 7.551 16.922 -10.859 1 85.62 308 ARG B O 1
ATOM 5134 N N . SER B 1 309 ? 7.578 14.938 -11.891 1 88.19 309 SER B N 1
ATOM 5135 C CA . SER B 1 309 ? 6.68 14.25 -10.969 1 88.19 309 SER B CA 1
ATOM 5136 C C . SER B 1 309 ? 7.281 12.938 -10.492 1 88.19 309 SER B C 1
ATOM 5138 O O . SER B 1 309 ? 7.914 12.219 -11.273 1 88.19 309 SER B O 1
ATOM 5140 N N . PHE B 1 310 ? 7.062 12.711 -9.18 1 87.81 310 PHE B N 1
ATOM 5141 C CA . PHE B 1 310 ? 7.594 11.477 -8.617 1 87.81 310 PHE B CA 1
ATOM 5142 C C . PHE B 1 310 ? 6.465 10.57 -8.141 1 87.81 310 PHE B C 1
ATOM 5144 O O . PHE B 1 310 ? 6.703 9.422 -7.754 1 87.81 310 PHE B O 1
ATOM 5151 N N . GLY B 1 311 ? 5.301 11.086 -8.164 1 90.88 311 GLY B N 1
ATOM 5152 C CA . GLY B 1 311 ? 4.18 10.297 -7.676 1 90.88 311 GLY B CA 1
ATOM 5153 C C . GLY B 1 311 ? 4.191 10.109 -6.172 1 90.88 311 GLY B C 1
ATOM 5154 O O . GLY B 1 311 ? 4.52 11.031 -5.426 1 90.88 311 GLY B O 1
ATOM 5155 N N . ARG B 1 312 ? 3.729 9.016 -5.727 1 92.31 312 ARG B N 1
ATOM 5156 C CA . ARG B 1 312 ? 3.699 8.688 -4.309 1 92.31 312 ARG B CA 1
ATOM 5157 C C . ARG B 1 312 ? 4.898 7.824 -3.918 1 92.31 312 ARG B C 1
ATOM 5159 O O . ARG B 1 312 ? 5.098 6.742 -4.473 1 92.31 312 ARG B O 1
ATOM 5166 N N . VAL B 1 313 ? 5.684 8.305 -3.012 1 93.81 313 VAL B N 1
ATOM 5167 C CA . VAL B 1 313 ? 6.848 7.57 -2.531 1 93.81 313 VAL B CA 1
ATOM 5168 C C . VAL B 1 313 ? 6.574 7.016 -1.137 1 93.81 313 VAL B C 1
ATOM 5170 O O . VAL B 1 313 ? 6.102 7.738 -0.256 1 93.81 313 VAL B O 1
ATOM 5173 N N . HIS B 1 314 ? 6.84 5.723 -0.973 1 94.12 314 HIS B N 1
ATOM 5174 C CA . HIS B 1 314 ? 6.629 5.062 0.31 1 94.12 314 HIS B CA 1
ATOM 5175 C C . HIS B 1 314 ? 7.953 4.832 1.035 1 94.12 314 HIS B C 1
ATOM 5177 O O . HIS B 1 314 ? 8.93 4.395 0.427 1 94.12 314 HIS B O 1
ATOM 5183 N N . VAL B 1 315 ? 7.945 5.176 2.27 1 95.56 315 VAL B N 1
ATOM 5184 C CA . VAL B 1 315 ? 9.094 4.922 3.131 1 95.56 315 VAL B CA 1
ATOM 5185 C C . VAL B 1 315 ? 8.758 3.816 4.129 1 95.56 315 VAL B C 1
ATOM 5187 O O . VAL B 1 315 ? 7.727 3.863 4.793 1 95.56 315 VAL B O 1
ATOM 5190 N N . LYS B 1 316 ? 9.586 2.795 4.199 1 93.88 316 LYS B N 1
ATOM 5191 C CA . LYS B 1 316 ? 9.328 1.632 5.043 1 93.88 316 LYS B CA 1
ATOM 5192 C C . LYS B 1 316 ? 9.492 1.979 6.52 1 93.88 316 LYS B C 1
ATOM 5194 O O . LYS B 1 316 ? 10.414 2.701 6.898 1 93.88 316 LYS B O 1
ATOM 5199 N N . GLY B 1 317 ? 8.531 1.526 7.312 1 93.38 317 GLY B N 1
ATOM 5200 C CA . GLY B 1 317 ? 8.672 1.534 8.758 1 93.38 317 GLY B CA 1
ATOM 5201 C C . GLY B 1 317 ? 9.133 0.203 9.32 1 93.38 317 GLY B C 1
ATOM 5202 O O . GLY B 1 317 ? 9.188 -0.795 8.602 1 93.38 317 GLY B O 1
ATOM 5203 N N . ASN B 1 318 ? 9.547 0.214 10.633 1 94.5 318 ASN B N 1
ATOM 5204 C CA . ASN B 1 318 ? 10.008 -1.01 11.281 1 94.5 318 ASN B CA 1
ATOM 5205 C C . ASN B 1 318 ? 9.312 -1.225 12.625 1 94.5 318 ASN B C 1
ATOM 5207 O O . ASN B 1 318 ? 9.102 -0.273 13.375 1 94.5 318 ASN B O 1
ATOM 5211 N N . ILE B 1 319 ? 9.062 -2.465 12.883 1 96.94 319 ILE B N 1
ATOM 5212 C CA . ILE B 1 319 ? 8.43 -2.785 14.164 1 96.94 319 ILE B CA 1
ATOM 5213 C C . ILE B 1 319 ? 9.469 -2.74 15.281 1 96.94 319 ILE B C 1
ATOM 5215 O O . ILE B 1 319 ? 10.578 -3.258 15.125 1 96.94 319 ILE B O 1
ATOM 5219 N N . ILE B 1 320 ? 9.148 -2.062 16.281 1 98.31 320 ILE B N 1
ATOM 5220 C CA . ILE B 1 320 ? 9.914 -2.07 17.531 1 98.31 320 ILE B CA 1
ATOM 5221 C C . ILE B 1 320 ? 9.164 -2.889 18.594 1 98.31 320 ILE B C 1
ATOM 5223 O O . ILE B 1 320 ? 8.07 -2.514 19.016 1 98.31 320 ILE B O 1
ATOM 5227 N N . TYR B 1 321 ? 9.781 -4.008 18.969 1 98.31 321 TYR B N 1
ATOM 5228 C CA . TYR B 1 321 ? 9.148 -4.918 19.906 1 98.31 321 TYR B CA 1
ATOM 5229 C C . TYR B 1 321 ? 9.461 -4.508 21.344 1 98.31 321 TYR B C 1
ATOM 5231 O O . TYR B 1 321 ? 10.617 -4.281 21.703 1 98.31 321 TYR B O 1
ATOM 5239 N N . ARG B 1 322 ? 8.359 -4.352 22.156 1 98.38 322 ARG B N 1
ATOM 5240 C CA . ARG B 1 322 ? 8.531 -4.051 23.578 1 98.38 322 ARG B CA 1
ATOM 5241 C C . ARG B 1 322 ? 7.625 -4.926 24.438 1 98.38 322 ARG B C 1
ATOM 5243 O O . ARG B 1 322 ? 7.465 -6.117 24.156 1 98.38 322 ARG B O 1
ATOM 5250 N N . ASP B 1 323 ? 6.988 -4.395 25.438 1 98.25 323 ASP B N 1
ATOM 5251 C CA . ASP B 1 323 ? 6.461 -5.238 26.516 1 98.25 323 ASP B CA 1
ATOM 5252 C C . ASP B 1 323 ? 4.938 -5.289 26.469 1 98.25 323 ASP B C 1
ATOM 5254 O O . ASP B 1 323 ? 4.305 -5.883 27.344 1 98.25 323 ASP B O 1
ATOM 5258 N N . SER B 1 324 ? 4.336 -4.777 25.453 1 98.75 324 SER B N 1
ATOM 5259 C CA . SER B 1 324 ? 2.885 -4.605 25.469 1 98.75 324 SER B CA 1
ATOM 5260 C C . SER B 1 324 ? 2.189 -5.75 24.734 1 98.75 324 SER B C 1
ATOM 5262 O O . SER B 1 324 ? 0.986 -5.68 24.469 1 98.75 324 SER B O 1
ATOM 5264 N N . VAL B 1 325 ? 2.92 -6.836 24.328 1 98.62 325 VAL B N 1
ATOM 5265 C CA . VAL B 1 325 ? 2.344 -7.965 23.594 1 98.62 325 VAL B CA 1
ATOM 5266 C C . VAL B 1 325 ? 2.695 -9.273 24.312 1 98.62 325 VAL B C 1
ATOM 5268 O O . VAL B 1 325 ? 3.832 -9.461 24.75 1 98.62 325 VAL B O 1
ATOM 5271 N N . SER B 1 326 ? 1.726 -10.109 24.516 1 97.69 326 SER B N 1
ATOM 5272 C CA . SER B 1 326 ? 1.906 -11.469 25 1 97.69 326 SER B CA 1
ATOM 5273 C C . SER B 1 326 ? 1.087 -12.461 24.188 1 97.69 326 SER B C 1
ATOM 5275 O O . SER B 1 326 ? 0.315 -12.062 23.312 1 97.69 326 SER B O 1
ATOM 5277 N N . ALA B 1 327 ? 1.336 -13.727 24.375 1 96.94 327 ALA B N 1
ATOM 5278 C CA . ALA B 1 327 ? 0.529 -14.766 23.734 1 96.94 327 ALA B CA 1
ATOM 5279 C C . ALA B 1 327 ? -0.947 -14.609 24.094 1 96.94 327 ALA B C 1
ATOM 5281 O O . ALA B 1 327 ? -1.284 -14.211 25.203 1 96.94 327 ALA B O 1
ATOM 5282 N N . ALA B 1 328 ? -1.829 -14.93 23.125 1 96 328 ALA B N 1
ATOM 5283 C CA . ALA B 1 328 ? -3.266 -14.852 23.375 1 96 328 ALA B CA 1
ATOM 5284 C C . ALA B 1 328 ? -3.67 -15.727 24.547 1 96 328 ALA B C 1
ATOM 5286 O O . ALA B 1 328 ? -3.174 -16.844 24.703 1 96 328 ALA B O 1
ATOM 5287 N N . PRO B 1 329 ? -4.52 -15.18 25.359 1 90.75 329 PRO B N 1
ATOM 5288 C CA . PRO B 1 329 ? -4.988 -16.016 26.453 1 90.75 329 PRO B CA 1
ATOM 5289 C C . PRO B 1 329 ? -5.785 -17.234 25.969 1 90.75 329 PRO B C 1
ATOM 5291 O O . PRO B 1 329 ? -6.41 -17.188 24.906 1 90.75 329 PRO B O 1
ATOM 5294 N N . ALA B 1 330 ? -5.617 -18.406 26.578 1 77.88 330 ALA B N 1
ATOM 5295 C CA . ALA B 1 330 ? -6.34 -19.641 26.234 1 77.88 330 ALA B CA 1
ATOM 5296 C C . ALA B 1 330 ? -7.848 -19.406 26.25 1 77.88 330 ALA B C 1
ATOM 5298 O O . ALA B 1 330 ? -8.352 -18.625 27.047 1 77.88 330 ALA B O 1
ATOM 5299 N N . LEU B 1 331 ? -8.617 -19.656 25.188 1 61.97 331 LEU B N 1
ATOM 5300 C CA . LEU B 1 331 ? -10.07 -19.547 25.141 1 61.97 331 LEU B CA 1
ATOM 5301 C C . LEU B 1 331 ? -10.703 -20.188 26.359 1 61.97 331 LEU B C 1
ATOM 5303 O O . LEU B 1 331 ? -10.328 -21.297 26.766 1 61.97 331 LEU B O 1
ATOM 5307 N N . SER B 1 332 ? -11.125 -19.469 27.297 1 50.78 332 SER B N 1
ATOM 5308 C CA . SER B 1 332 ? -11.898 -20.109 28.344 1 50.78 332 SER B CA 1
ATOM 5309 C C . SER B 1 332 ? -13.023 -20.969 27.766 1 50.78 332 SER B C 1
ATOM 5311 O O . SER B 1 332 ? -13.68 -20.562 26.797 1 50.78 332 SER B O 1
ATOM 5313 N N . ASP B 1 333 ? -12.922 -22.359 27.797 1 43.47 333 ASP B N 1
ATOM 5314 C CA . ASP B 1 333 ? -14.016 -23.297 27.578 1 43.47 333 ASP B CA 1
ATOM 5315 C C . ASP B 1 333 ? -15.32 -22.781 28.172 1 43.47 333 ASP B C 1
ATOM 5317 O O . ASP B 1 333 ? -16.25 -23.547 28.391 1 43.47 333 ASP B O 1
ATOM 5321 N N . ALA B 1 334 ? -15.625 -21.766 28.594 1 36.91 334 ALA B N 1
ATOM 5322 C CA . ALA B 1 334 ? -16.875 -21.5 29.312 1 36.91 334 ALA B CA 1
ATOM 5323 C C . ALA B 1 334 ? -18.078 -21.75 28.438 1 36.91 334 ALA B C 1
ATOM 5325 O O . ALA B 1 334 ? -19.219 -21.641 28.891 1 36.91 334 ALA B O 1
ATOM 5326 N N . ALA B 1 335 ? -18.172 -21.438 27.172 1 33.75 335 ALA B N 1
ATOM 5327 C CA . ALA B 1 335 ? -19.531 -21.484 26.641 1 33.75 335 ALA B CA 1
ATOM 5328 C C . ALA B 1 335 ? -20.078 -22.906 26.688 1 33.75 335 ALA B C 1
ATOM 5330 O O . ALA B 1 335 ? -21.156 -23.172 26.156 1 33.75 335 ALA B O 1
ATOM 5331 N N . SER B 1 336 ? -19.156 -23.828 26.781 1 28.84 336 SER B N 1
ATOM 5332 C CA . SER B 1 336 ? -19.859 -25.094 26.859 1 28.84 336 SER B CA 1
ATOM 5333 C C . SER B 1 336 ? -20.594 -25.25 28.188 1 28.84 336 SER B C 1
ATOM 5335 O O . SER B 1 336 ? -21.141 -26.297 28.484 1 28.84 336 SER B O 1
ATOM 5337 N N . ASN B 1 337 ? -20.422 -24.219 29.141 1 26.2 337 ASN B N 1
ATOM 5338 C CA . ASN B 1 337 ? -21.484 -24.516 30.078 1 26.2 337 ASN B CA 1
ATOM 5339 C C . ASN B 1 337 ? -22.797 -23.844 29.672 1 26.2 337 ASN B C 1
ATOM 5341 O O . ASN B 1 337 ? -22.797 -22.719 29.188 1 26.2 337 ASN B O 1
#

Secondary structure (DSSP, 8-state):
-HHHHHHHT--HHHHHHHHTT-TTS-HHHHHHHHHHHHHTT----HHHHHHHHT---EEEEEEEGGG--SS--HHHHHHHHHHHHHHTTT-EEEEEEE-HHHHHTTPPPHHHHTT--SEEEEES---HHHHHHHHT-SS-EEEES---S-TTS-EEEE-HHHHHHHHHHHHHHTT---EEEES-TTT-HHHHHHHHHHHHHHHHTT----GGGEE--B-TTS-B------SS--SEEEESSHHHHHHHHHHHHHTT--TTTT-EEE-SB--HHHHHSSSPPBEEEP-HHHHHHHHHHHHHHHHH-TT----EEEE--EEE--SS--PPPP---GGG-/-HHHHHHHT--HHHHHHHHTT-TTS-HHHHHHHHHHHHHTT----HHHHHHHHT---EEEEEEEGGG--SS--HHHHHHHHHHHHHHTTT-EEEEEEE-HHHHHTTPPPHHHHTT--SEEEEES---HHHHHHHHT-SS-EEEES---S-TTS-EEEE-HHHHHHHHHHHHHHTT--SEEEES-TTT-HHHHHHHHHHHHHHHHTT----GGGEE--B-TTS-B------SS--SEEEESSHHHHHHHHHHHHHTT--TTTT-EEE-SB--HHHHHSSSPPBEEEP-HHHHHHHHHHHHHHHHH-TT----EEEE--EEE--SS--PPPP---GGG-

Solvent-accessible surface area (backbone atoms only — not comparable to full-atom values): 35815 Å² total; per-residue (Å²): 93,61,67,57,9,63,74,69,71,46,50,48,65,53,43,51,28,28,74,64,71,37,84,96,50,56,69,69,57,25,48,50,51,48,53,47,34,54,71,71,60,45,57,79,42,60,62,62,58,14,61,74,74,73,38,54,49,21,34,34,36,37,30,44,47,87,57,60,52,90,60,92,29,75,54,57,56,35,49,52,44,33,35,54,55,29,45,77,69,71,28,40,64,42,83,40,71,41,42,70,65,39,53,76,67,62,53,76,59,64,55,62,80,67,63,54,40,51,28,39,40,36,44,47,78,71,55,73,69,39,48,55,54,57,66,68,48,94,52,44,58,33,32,34,60,27,71,69,92,58,70,84,53,28,20,38,28,64,35,35,32,60,44,28,20,52,56,42,42,52,44,41,74,34,59,39,78,43,66,26,40,39,45,36,62,81,69,42,54,49,44,34,32,27,49,48,9,38,48,49,35,31,50,77,69,72,38,83,88,52,74,76,35,57,28,47,36,36,49,96,84,63,47,76,48,83,69,73,77,52,92,74,72,48,38,27,38,46,22,65,25,16,62,58,31,35,53,48,51,53,52,36,47,75,72,72,44,50,62,16,69,60,26,18,44,29,24,22,53,57,48,73,36,20,68,69,28,87,45,30,34,20,22,29,32,59,48,49,63,60,51,22,47,50,48,51,52,51,50,55,50,20,61,76,34,72,83,61,77,75,40,76,43,72,39,72,52,44,79,43,88,53,54,11,63,49,59,38,63,77,78,75,74,60,79,81,103,94,60,67,57,8,63,74,70,72,46,51,49,64,53,42,51,26,28,74,64,70,38,86,95,50,56,72,68,57,24,48,51,51,48,52,47,34,54,74,71,59,45,57,79,42,61,63,63,58,14,63,74,73,73,38,55,48,23,34,36,36,36,30,44,46,89,57,61,52,88,60,91,26,76,56,56,56,34,49,52,44,32,36,52,56,29,46,77,71,70,27,42,62,42,84,40,71,41,42,69,65,40,52,75,69,62,53,77,59,63,54,61,81,67,64,54,40,50,27,39,39,37,44,46,78,70,55,72,70,38,48,56,55,58,67,68,48,95,52,44,59,33,32,33,60,27,72,67,91,58,70,83,52,28,21,38,28,65,36,35,32,59,46,26,21,54,54,40,42,52,44,43,74,36,58,39,77,44,67,26,40,39,47,35,63,80,68,41,56,50,44,35,32,27,49,49,10,38,48,48,33,30,51,77,68,73,38,82,88,53,75,77,36,56,27,49,36,36,49,96,86,64,47,76,47,83,68,74,76,52,94,74,73,51,39,27,38,45,22,66,26,16,62,56,30,34,54,47,50,52,52,37,46,76,71,72,44,49,62,16,69,60,26,19,43,28,25,24,52,57,48,71,36,22,67,68,28,85,46,30,36,21,21,29,32,58,48,48,64,60,49,22,49,51,49,51,54,50,51,54,49,21,62,76,34,73,82,62,78,77,39,76,42,71,39,74,52,45,78,43,88,53,55,12,61,50,59,39,63,77,76,74,73,58,78,81,103

InterPro domains:
  IPR000843 LacI-type HTH domain [PF00356] (1-43)
  IPR000843 LacI-type HTH domain [PS50932] (1-53)
  IPR000843 LacI-type HTH domain [SM00354] (1-68)
  IPR000843 LacI-type HTH domain [cd01392] (2-52)
  IPR010982 Lambda repressor-like, DNA-binding domain superfamily [G3DSA:1.10.260.40] (1-54)
  IPR010982 Lambda repressor-like, DNA-binding domain superfamily [SSF47413] (1-55)
  IPR028082 Periplasmic binding protein-like I [SSF53822] (59-329)
  IPR046335 Transcriptional regulator LacI/GalR-like, sensor domain [PF13377] (169-325)

Organism: NCBI:txid248903